Protein AF-S9UE96-F1 (afdb_monomer_lite)

InterPro domains:
  IPR019410 Lysine methyltransferase [PF10294] (242-433)
  IPR019410 Lysine methyltransferase [PTHR14614] (222-468)
  IPR029063 S-adenosyl-L-methionine-dependent methyltransferase superfamily [G3DSA:3.40.50.150] (212-497)

pLDDT: mean 74.12, std 23.88, range [24.48, 98.62]

Sequence (666 aa):
MQIEKDYPPLSLLMYLQSAPPAVIFSAFQADCVSRGLEWYSIESQRIVLEYCLRHPVSKRYPPRYTTLRSFLKQYMGSIESSDLPMQDLPDGEDPVLLELMEAYIGLSIKSSEINYNMCYKSFFNPYIQRRRSTRRTSVPYLRVNYTADEAGDSNLSSPFHSGSGAFSSSLAAPRPPPGTSSNPRSKHTSRELSPNQSFPGPDELDVPTGAGASATADDKEAEKARRRAEKRDILSMFCPIRVSTQQLSNVGLSLWPAAFVLVQFLAQELLDTSRVLQSSLFPMRGGAWTGDEEKEPPLPPSDRLNWVELGAGAGLTPALLHHIPAYRRHVHTFTLTDYQDTIIENIRYNLQENHVCHVHDYVAAMKGLEGSQVAPPFHHAMSVDWRHPEVYESLLHEWPVVDLVLAADCIYDPEVIEPLVRVIETTMTTTPSSSFYRHTRQVPRDRCCLIVQTHRQDSTMAKFFNLVRPTMTIESFSIVRRPIHQLRDALSANRDGRDGGCIPLGEWANTAGAAGAFEDPDHVVCALQPDEVLPDGALRSLKEAPAEPHPPAGTTATVAGSSAFADVDTQLMSAGSMGTLPHVDMEQLLKDEMIGPFYTPMAGLIGVHVLRLRSEGHEDIVRPPSKLSRAGAAAAAAAAADRGRRRSSGKQSSSGGSALPSAGAS

Secondary structure (DSSP, 8-state):
-----SS--HHHHHHHTT--HHHHHHHHHHHHHHTT--TTSHHHHHHHHIIIIISHHHHHS---HHHHHHHHHHHHHHHHTS---GGGS-TT--SS-HHHHHHHHHHHHHTTT---SEEEEEEE-TTS-----S------TT-------------------------------PPPPPPP------------------------------SS----HHHHHHHHHHHHHHHHHHHHTEEEEEEES-TTT-GGGS--HHHHHHHHHHHHHHTTS--SSHHHH-TT--SPPPGGGGGS----GGGSEEEEEES-TTTHHHHHHTTSHHHHHHEEEEEEEES-HHHHHHHHHHHHHTT--B-S-HHHHHTT-S-TTPPSPEEEEEE--TT-HHHHHHHHTTSPPPSEEEEES----HHHHHHHHHHHHHHHHPPP--HHHHTT--S----EEEEEEE---HHHHHHHHHHHTTTEEEEEEEEEEEEHHHHGGGB-TTSSSTTS-BEE-STHHHHTTSTTS-S-TT-EEEEEEEEEE-TTS-EEE--------PPP----------------------TT---------HHHHHHTT-SSGGGGGGTTTEEEEEEEEPPTT------------TTHHHHHHHHHHHGGG---------------------

Organism: NCBI:txid28005

Foldseek 3Di:
DQPPDPDDQLLLLCQLQLHALVVSLVSLCVSQVVVVHHCLDPVNLVVLCCSCPVDLCCVVFPADLVSNLVNLVVSLVVQVPDPDPPVPDDPPDDSHDPVSVVVNVVSVVVVVVDPDQKGKRKWQQPLQPPPVPVPPPCPPPDPPPPPPPDDDDDDDDDDDDDDDDDDDDDDDDDDDDDDDDDDDDDDDDDPDDDPPPDPPDPPPPPDPDPPDDDDDPVNVVVVVVVVVVVSVVVNLSIQMFMAGPCCPVQVLRHDDVLLLVVQLVVVCCLQVLACQCCVFQPVVDPDHDDPCLLVPDADDLLQAAAEEEESCRRQVRCLNCVSNSSCQRRHQEYEYEDADPVRLVNNVVSCVSSVHAEDDAPVCVVVCNRDNDDHDPYYYYDHDDLLCVVVLLVVLLRDAQHQEYEYGAPLDDLVNLLSVLVSVVSSNPDDHPDPVNVVSYDDDGFRKYKYKHQQPDLVSQLSNCLNQVVFKDKWKWAKAKFQLLVQLVQADPSNNCPVQGWRFGFPVSVCSPPDPSDPPSRQIGITIGTWDQDNSSGIDTSDPDPPPPDPDPDDDDDDDDDDDDDDPDPPPDDPPDPDPPPPPPSVSCVVRVRTDPPCVVRRRRMMIMMITGDPPPCPPPCPPPPPPDVVVVVVVVVVVVVVPPDDDDDDDDDDDDDDDDDDDDD

Structure (mmCIF, N/CA/C/O backbone):
data_AF-S9UE96-F1
#
_entry.id   AF-S9UE96-F1
#
loop_
_atom_site.group_PDB
_atom_site.id
_atom_site.type_symbol
_atom_site.label_atom_id
_atom_site.label_alt_id
_atom_site.label_comp_id
_atom_site.label_asym_id
_atom_site.label_entity_id
_atom_site.label_seq_id
_atom_site.pdbx_PDB_ins_code
_atom_site.Cartn_x
_atom_site.Cartn_y
_atom_site.Cartn_z
_atom_site.occupancy
_atom_site.B_iso_or_equiv
_atom_site.auth_seq_id
_atom_site.auth_comp_id
_atom_site.auth_asym_id
_atom_site.auth_atom_id
_atom_site.pdbx_PDB_model_num
ATOM 1 N N . MET A 1 1 ? -1.367 -3.064 -35.508 1.00 30.34 1 MET A N 1
ATOM 2 C CA . MET A 1 1 ? -1.541 -3.671 -34.173 1.00 30.34 1 MET A CA 1
ATOM 3 C C . MET A 1 1 ? -1.887 -2.565 -33.183 1.00 30.34 1 MET A C 1
ATOM 5 O O . MET A 1 1 ? -1.039 -1.727 -32.908 1.00 30.34 1 MET A O 1
ATOM 9 N N . GLN A 1 2 ? -3.145 -2.469 -32.744 1.00 32.28 2 GLN A N 1
ATOM 10 C CA . GLN A 1 2 ? -3.550 -1.547 -31.676 1.00 32.28 2 GLN A CA 1
ATOM 11 C C . GLN A 1 2 ? -3.405 -2.296 -30.352 1.00 32.28 2 GLN A C 1
ATOM 13 O O . GLN A 1 2 ? -4.169 -3.214 -30.085 1.00 32.28 2 GLN A O 1
ATOM 18 N N . ILE A 1 3 ? -2.396 -1.948 -29.552 1.00 35.44 3 ILE A N 1
ATOM 19 C CA . ILE A 1 3 ? -2.296 -2.442 -28.176 1.00 35.44 3 ILE A CA 1
ATOM 20 C C . ILE A 1 3 ? -3.336 -1.660 -27.372 1.00 35.44 3 ILE A C 1
ATOM 22 O O . ILE A 1 3 ? -3.143 -0.493 -27.036 1.00 35.44 3 ILE A O 1
ATOM 26 N N . GLU A 1 4 ? -4.480 -2.296 -27.164 1.00 43.06 4 GLU A N 1
ATOM 27 C CA . GLU A 1 4 ? -5.702 -1.744 -26.582 1.00 43.06 4 GLU A CA 1
ATOM 28 C C . GLU A 1 4 ? -5.714 -1.878 -25.049 1.00 43.06 4 GLU A C 1
ATOM 30 O O . GLU A 1 4 ? -6.675 -2.368 -24.466 1.00 43.06 4 GLU A O 1
ATOM 35 N N . LYS A 1 5 ? -4.631 -1.490 -24.362 1.00 52.47 5 LYS A N 1
ATOM 36 C CA . LYS A 1 5 ? -4.598 -1.561 -22.892 1.00 52.47 5 LYS A CA 1
ATOM 37 C C . LYS A 1 5 ? -4.288 -0.202 -22.274 1.00 52.47 5 LYS A C 1
ATOM 39 O O . LYS A 1 5 ? -3.252 0.405 -22.529 1.00 52.47 5 LYS A O 1
ATOM 44 N N . ASP A 1 6 ? -5.216 0.245 -21.429 1.00 67.56 6 ASP A N 1
ATOM 45 C CA . ASP A 1 6 ? -5.134 1.457 -20.605 1.00 67.56 6 ASP A CA 1
ATOM 46 C C . ASP A 1 6 ? -4.111 1.350 -19.460 1.00 67.56 6 ASP A C 1
ATOM 48 O O . ASP A 1 6 ? -3.921 2.314 -18.718 1.00 67.56 6 ASP A O 1
ATOM 52 N N . TYR A 1 7 ? -3.429 0.209 -19.341 1.00 74.25 7 TYR A N 1
ATOM 53 C CA . TYR A 1 7 ? -2.494 -0.100 -18.268 1.00 74.25 7 TYR A CA 1
ATOM 54 C C . TYR A 1 7 ? -1.041 -0.052 -18.759 1.00 74.25 7 TYR A C 1
ATOM 56 O O . TYR A 1 7 ? -0.756 -0.437 -19.899 1.00 74.25 7 TYR A O 1
ATOM 64 N N . PRO A 1 8 ? -0.096 0.385 -17.907 1.00 84.69 8 PRO A N 1
ATOM 65 C CA . PRO A 1 8 ? 1.321 0.255 -18.201 1.00 84.69 8 PRO A CA 1
ATOM 66 C C . PRO A 1 8 ? 1.720 -1.221 -18.420 1.00 84.69 8 PRO A C 1
ATOM 68 O O . PRO A 1 8 ? 1.132 -2.105 -17.797 1.00 84.69 8 PRO A O 1
ATOM 71 N N . PRO A 1 9 ? 2.741 -1.492 -19.252 1.00 89.25 9 PRO A N 1
ATOM 72 C CA . PRO A 1 9 ? 3.308 -2.830 -19.443 1.00 89.25 9 PRO A CA 1
ATOM 73 C C . PRO A 1 9 ? 3.695 -3.484 -18.115 1.00 89.25 9 PRO A C 1
ATOM 75 O O . PRO A 1 9 ? 4.216 -2.810 -17.217 1.00 89.25 9 PRO A O 1
ATOM 78 N N . LEU A 1 10 ? 3.485 -4.795 -17.993 1.00 87.06 10 LEU A N 1
ATOM 79 C CA . LEU A 1 10 ? 3.715 -5.514 -16.742 1.00 87.06 10 LEU A CA 1
ATOM 80 C C . LEU A 1 10 ? 5.187 -5.421 -16.318 1.00 87.06 10 LEU A C 1
ATOM 82 O O . LEU A 1 10 ? 5.477 -5.151 -15.153 1.00 87.06 10 LEU A O 1
ATOM 86 N N . SER A 1 11 ? 6.124 -5.562 -17.256 1.00 91.19 11 SER A N 1
ATOM 87 C CA . SER A 1 11 ? 7.563 -5.455 -16.986 1.00 91.19 11 SER A CA 1
ATOM 88 C C . SER A 1 11 ? 7.967 -4.102 -16.408 1.00 91.19 11 SER A C 1
ATOM 90 O O . SER A 1 11 ? 8.771 -4.047 -15.474 1.00 91.19 11 SER A O 1
ATOM 92 N N . LEU A 1 12 ? 7.359 -3.014 -16.890 1.00 92.56 12 LEU A N 1
ATOM 93 C CA . LEU A 1 12 ? 7.564 -1.676 -16.344 1.00 92.56 12 LEU A CA 1
ATOM 94 C C . LEU A 1 12 ? 7.057 -1.590 -14.899 1.00 92.56 12 LEU A C 1
ATOM 96 O O . LEU A 1 12 ? 7.751 -1.040 -14.046 1.00 92.56 12 LEU A O 1
ATOM 100 N N . LEU A 1 13 ? 5.882 -2.153 -14.603 1.00 91.06 13 LEU A N 1
ATOM 101 C CA . LEU A 1 13 ? 5.340 -2.182 -13.241 1.00 91.06 13 LEU A CA 1
ATOM 102 C C . LEU A 1 13 ? 6.230 -2.990 -12.291 1.00 91.06 13 LEU A C 1
ATOM 104 O O . LEU A 1 13 ? 6.564 -2.506 -11.210 1.00 91.06 13 LEU A O 1
ATOM 108 N N . MET A 1 14 ? 6.690 -4.169 -12.717 1.00 90.12 14 MET A N 1
ATOM 109 C CA . MET A 1 14 ? 7.608 -5.008 -11.937 1.00 90.12 14 MET A CA 1
ATOM 110 C C . MET A 1 14 ? 8.920 -4.291 -11.641 1.00 90.12 14 MET A C 1
ATOM 112 O O . MET A 1 14 ? 9.411 -4.299 -10.508 1.00 90.12 14 MET A O 1
ATOM 116 N N . TYR A 1 15 ? 9.469 -3.630 -12.657 1.00 93.38 15 TYR A N 1
ATOM 117 C CA . TYR A 1 15 ? 10.682 -2.844 -12.530 1.00 93.38 15 TYR A CA 1
ATOM 118 C C . TYR A 1 15 ? 10.510 -1.686 -11.537 1.00 93.38 15 TYR A C 1
ATOM 120 O O . TYR A 1 15 ? 11.291 -1.559 -10.590 1.00 93.38 15 TYR A O 1
ATOM 128 N N . LEU A 1 16 ? 9.457 -0.881 -11.699 1.00 93.31 16 LEU A N 1
ATOM 129 C CA . LEU A 1 16 ? 9.169 0.274 -10.843 1.00 93.31 16 LEU A CA 1
ATOM 130 C C . LEU A 1 16 ? 8.927 -0.102 -9.376 1.00 93.31 16 LEU A C 1
ATOM 132 O O . LEU A 1 16 ? 9.193 0.695 -8.475 1.00 93.31 16 LEU A O 1
ATOM 136 N N . GLN A 1 17 ? 8.474 -1.326 -9.122 1.00 91.62 17 GLN A N 1
ATOM 137 C CA . GLN A 1 17 ? 8.247 -1.858 -7.781 1.00 91.62 17 GLN A CA 1
ATOM 138 C C . GLN A 1 17 ? 9.481 -2.557 -7.180 1.00 91.62 17 GLN A C 1
ATOM 140 O O . GLN A 1 17 ? 9.434 -3.045 -6.047 1.00 91.62 17 GLN A O 1
ATOM 145 N N . SER A 1 18 ? 10.613 -2.556 -7.894 1.00 90.81 18 SER A N 1
ATOM 146 C CA . SER A 1 18 ? 11.846 -3.257 -7.516 1.00 90.81 18 SER A CA 1
ATOM 147 C C . SER A 1 18 ? 11.649 -4.767 -7.310 1.00 90.81 18 SER A C 1
ATOM 149 O O . SER A 1 18 ? 12.181 -5.331 -6.350 1.00 90.81 18 SER A O 1
ATOM 151 N N . ALA A 1 19 ? 10.873 -5.423 -8.180 1.00 89.62 19 ALA A N 1
ATOM 152 C CA . ALA A 1 19 ? 10.728 -6.878 -8.174 1.00 89.62 19 ALA A CA 1
ATOM 153 C C . ALA A 1 19 ? 12.079 -7.589 -8.435 1.00 89.62 19 ALA A C 1
ATOM 155 O O . ALA A 1 19 ? 13.025 -6.968 -8.936 1.00 89.62 19 ALA A O 1
ATOM 156 N N . PRO A 1 20 ? 12.213 -8.889 -8.106 1.00 89.56 20 PRO A N 1
ATOM 157 C CA . PRO A 1 20 ? 13.411 -9.650 -8.445 1.00 89.56 20 PRO A CA 1
ATOM 158 C C . PRO A 1 20 ? 13.696 -9.626 -9.961 1.00 89.56 20 PRO A C 1
ATOM 160 O O . PRO A 1 20 ? 12.752 -9.747 -10.744 1.00 89.56 20 PRO A O 1
ATOM 163 N N . PRO A 1 21 ? 14.970 -9.540 -10.395 1.00 91.75 21 PRO A N 1
ATOM 164 C CA . PRO A 1 21 ? 15.350 -9.502 -11.812 1.00 91.75 21 PRO A CA 1
ATOM 165 C C . PRO A 1 21 ? 14.692 -10.574 -12.691 1.00 91.75 21 PRO A C 1
ATOM 167 O O . PRO A 1 21 ? 14.201 -10.258 -13.770 1.00 91.75 21 PRO A O 1
ATOM 170 N N . ALA A 1 22 ? 14.585 -11.810 -12.195 1.00 90.31 22 ALA A N 1
ATOM 171 C CA . ALA A 1 22 ? 13.945 -12.904 -12.923 1.00 90.31 22 ALA A CA 1
ATOM 172 C C . ALA A 1 22 ? 12.439 -12.683 -13.141 1.00 90.31 22 ALA A C 1
ATOM 174 O O . ALA A 1 22 ? 11.917 -13.026 -14.197 1.00 90.31 22 ALA A O 1
ATOM 175 N N . VAL A 1 23 ? 11.753 -12.066 -12.173 1.00 88.19 23 VAL A N 1
ATOM 176 C CA . VAL A 1 23 ? 10.328 -11.717 -12.289 1.00 88.19 23 VAL A CA 1
ATOM 177 C C . VAL A 1 23 ? 10.144 -10.583 -13.296 1.00 88.19 23 VAL A C 1
ATOM 179 O O . VAL A 1 23 ? 9.251 -10.658 -14.134 1.00 88.19 23 VAL A O 1
ATOM 182 N N . ILE A 1 24 ? 11.016 -9.566 -13.265 1.00 92.31 24 ILE A N 1
ATOM 183 C CA . ILE A 1 24 ? 11.014 -8.480 -14.261 1.00 92.31 24 ILE A CA 1
ATOM 184 C C . ILE A 1 24 ? 11.238 -9.054 -15.665 1.00 92.31 24 ILE A C 1
ATOM 186 O O . ILE A 1 24 ? 10.531 -8.684 -16.599 1.00 92.31 24 ILE A O 1
ATOM 190 N N . PHE A 1 25 ? 12.194 -9.974 -15.813 1.00 94.81 25 PHE A N 1
ATOM 191 C CA . PHE A 1 25 ? 12.516 -10.576 -17.102 1.00 94.81 25 PHE A CA 1
ATOM 192 C C . PHE A 1 25 ? 11.386 -11.457 -17.646 1.00 94.81 25 PHE A C 1
ATOM 194 O O . PHE A 1 25 ? 11.001 -11.287 -18.797 1.00 94.81 25 PHE A O 1
ATOM 201 N N . SER A 1 26 ? 10.785 -12.316 -16.818 1.00 91.12 26 SER A N 1
ATOM 202 C CA . SER A 1 26 ? 9.620 -13.120 -17.218 1.00 91.12 26 SER A CA 1
ATOM 203 C C . SER A 1 26 ? 8.434 -12.240 -17.640 1.00 91.12 26 SER A C 1
ATOM 205 O O . SER A 1 26 ? 7.837 -12.461 -18.693 1.00 91.12 26 SER A O 1
ATOM 207 N N . ALA A 1 27 ? 8.155 -11.173 -16.884 1.00 89.38 27 ALA A N 1
ATOM 208 C CA . ALA A 1 27 ? 7.157 -10.172 -17.253 1.00 89.38 27 ALA A CA 1
ATOM 209 C C . ALA A 1 27 ? 7.470 -9.489 -18.594 1.00 89.38 27 ALA A C 1
ATOM 211 O O . ALA A 1 27 ? 6.572 -9.237 -19.393 1.00 89.38 27 ALA A O 1
ATOM 212 N N . PHE A 1 28 ? 8.745 -9.195 -18.852 1.00 94.38 28 PHE A N 1
ATOM 213 C CA . PHE A 1 28 ? 9.187 -8.586 -20.103 1.00 94.38 28 PHE A CA 1
ATOM 214 C C . PHE A 1 28 ? 9.019 -9.526 -21.298 1.00 94.38 28 PHE A C 1
ATOM 216 O O . PHE A 1 28 ? 8.544 -9.097 -22.348 1.00 94.38 28 PHE A O 1
ATOM 223 N N . GLN A 1 29 ? 9.330 -10.813 -21.134 1.00 94.19 29 GLN A N 1
ATOM 224 C CA . GLN A 1 29 ? 9.074 -11.821 -22.162 1.00 94.19 29 GLN A CA 1
ATOM 225 C C . GLN A 1 29 ? 7.577 -11.910 -22.487 1.00 94.19 29 GLN A C 1
ATOM 227 O O . GLN A 1 29 ? 7.212 -11.885 -23.660 1.00 94.19 29 GLN A O 1
ATOM 232 N N . ALA A 1 30 ? 6.712 -11.930 -21.467 1.00 88.56 30 ALA A N 1
ATOM 233 C CA . ALA A 1 30 ? 5.261 -11.927 -21.656 1.00 88.56 30 ALA A CA 1
ATOM 234 C C . ALA A 1 30 ? 4.772 -10.661 -22.389 1.00 88.56 30 ALA A C 1
ATOM 236 O O . ALA A 1 30 ? 3.995 -10.758 -23.343 1.00 88.56 30 ALA A O 1
ATOM 237 N N . ASP A 1 31 ? 5.285 -9.481 -22.017 1.00 89.69 31 ASP A N 1
ATOM 238 C CA . ASP A 1 31 ? 4.986 -8.225 -22.713 1.00 89.69 31 ASP A CA 1
ATOM 239 C C . ASP A 1 31 ? 5.405 -8.288 -24.196 1.00 89.69 31 ASP A C 1
ATOM 241 O O . ASP A 1 31 ? 4.645 -7.838 -25.053 1.00 89.69 31 ASP A O 1
ATOM 245 N N . CYS A 1 32 ? 6.565 -8.870 -24.522 1.00 92.56 32 CYS A N 1
ATOM 246 C CA . CYS A 1 32 ? 7.031 -9.044 -25.906 1.00 92.56 32 CYS A CA 1
ATOM 247 C C . CYS A 1 32 ? 6.131 -9.999 -26.703 1.00 92.56 32 CYS A C 1
ATOM 249 O O . CYS A 1 32 ? 5.668 -9.635 -27.786 1.00 92.56 32 CYS A O 1
ATOM 251 N N . VAL A 1 33 ? 5.788 -11.162 -26.137 1.00 90.50 33 VAL A N 1
ATOM 252 C CA . VAL A 1 33 ? 4.876 -12.139 -26.761 1.00 90.50 33 VAL A CA 1
ATOM 253 C C . VAL A 1 33 ? 3.513 -11.509 -27.046 1.00 90.50 33 VAL A C 1
ATOM 255 O O . VAL A 1 33 ? 2.993 -11.639 -28.154 1.00 90.50 33 VAL A O 1
ATOM 258 N N . SER A 1 34 ? 2.963 -10.735 -26.102 1.00 85.81 34 SER A N 1
ATOM 259 C CA . SER A 1 34 ? 1.684 -10.031 -26.289 1.00 85.81 34 SER A CA 1
ATOM 260 C C . SER A 1 34 ? 1.708 -9.003 -27.434 1.00 85.81 34 SER A C 1
ATOM 262 O O . SER A 1 34 ? 0.660 -8.613 -27.953 1.00 85.81 34 SER A O 1
ATOM 264 N N . ARG A 1 35 ? 2.908 -8.569 -27.842 1.00 87.81 35 ARG A N 1
ATOM 265 C CA . ARG A 1 35 ? 3.163 -7.623 -28.937 1.00 87.81 35 ARG A CA 1
ATOM 266 C C . ARG A 1 35 ? 3.581 -8.311 -30.237 1.00 87.81 35 ARG A C 1
ATOM 268 O O . ARG A 1 35 ? 3.803 -7.612 -31.221 1.00 87.81 35 ARG A O 1
ATOM 275 N N . GLY A 1 36 ? 3.692 -9.641 -30.249 1.00 93.56 36 GLY A N 1
ATOM 276 C CA . GLY A 1 36 ? 4.232 -10.396 -31.380 1.00 93.56 36 GLY A CA 1
ATOM 277 C C . GLY A 1 36 ? 5.714 -10.111 -31.639 1.00 93.56 36 GLY A C 1
ATOM 278 O O . GLY A 1 36 ? 6.134 -10.124 -32.791 1.00 93.56 36 GLY A O 1
ATOM 279 N N . LEU A 1 37 ? 6.481 -9.793 -30.592 1.00 93.81 37 LEU A N 1
ATOM 280 C CA . LEU A 1 37 ? 7.918 -9.538 -30.665 1.00 93.81 37 LEU A CA 1
ATOM 281 C C . LEU A 1 37 ? 8.693 -10.671 -29.995 1.00 93.81 37 LEU A C 1
ATOM 283 O O . LEU A 1 37 ? 8.333 -11.122 -28.906 1.00 93.81 37 LEU A O 1
ATOM 287 N N . GLU A 1 38 ? 9.817 -11.053 -30.594 1.00 94.44 38 GLU A N 1
ATOM 288 C CA . GLU A 1 38 ? 10.815 -11.878 -29.919 1.00 94.44 38 GLU A CA 1
ATOM 289 C C . GLU A 1 38 ? 11.507 -11.056 -28.827 1.00 94.44 38 GLU A C 1
ATOM 291 O O . GLU A 1 38 ? 11.929 -9.917 -29.058 1.00 94.44 38 GLU A O 1
ATOM 296 N N . TRP A 1 39 ? 11.650 -11.614 -27.625 1.00 95.56 39 TRP A N 1
ATOM 297 C CA . TRP A 1 39 ? 12.151 -10.886 -26.448 1.00 95.56 39 TRP A CA 1
ATOM 298 C C . TRP A 1 39 ? 13.619 -10.434 -26.571 1.00 95.56 39 TRP A C 1
ATOM 300 O O . TRP A 1 39 ? 14.053 -9.534 -25.849 1.00 95.56 39 TRP A O 1
ATOM 310 N N . TYR A 1 40 ? 14.380 -11.042 -27.482 1.00 95.00 40 TYR A N 1
ATOM 311 C CA . TYR A 1 40 ? 15.789 -10.744 -27.758 1.00 95.00 40 TYR A CA 1
ATOM 312 C C . TYR A 1 40 ? 16.003 -9.818 -28.969 1.00 95.00 40 TYR A C 1
ATOM 314 O O . TYR A 1 40 ? 17.125 -9.364 -29.189 1.00 95.00 40 TYR A O 1
ATOM 322 N N . SER A 1 41 ? 14.955 -9.529 -29.753 1.00 93.31 41 SER A N 1
ATOM 323 C CA . SER A 1 41 ? 15.048 -8.647 -30.930 1.00 93.31 41 SER A CA 1
ATOM 324 C C . SER A 1 41 ? 15.568 -7.251 -30.569 1.00 93.31 41 SER A C 1
ATOM 326 O O . SER A 1 41 ? 15.403 -6.785 -29.436 1.00 93.31 41 SER A O 1
ATOM 328 N N . ILE A 1 42 ? 16.157 -6.546 -31.539 1.00 93.12 42 ILE A N 1
ATOM 329 C CA . ILE A 1 42 ? 16.640 -5.168 -31.353 1.00 93.12 42 ILE A CA 1
ATOM 330 C C . ILE A 1 42 ? 15.501 -4.244 -30.899 1.00 93.12 42 ILE A C 1
ATOM 332 O O . ILE A 1 42 ? 15.689 -3.375 -30.042 1.00 93.12 42 ILE A O 1
ATOM 336 N N . GLU A 1 43 ? 14.291 -4.456 -31.413 1.00 94.12 43 GLU A N 1
ATOM 337 C CA . GLU A 1 43 ? 13.076 -3.757 -31.001 1.00 94.12 43 GLU A CA 1
ATOM 338 C C . GLU A 1 43 ? 12.790 -3.966 -29.511 1.00 94.12 43 GLU A C 1
ATOM 340 O O . GLU A 1 43 ? 12.566 -2.993 -28.789 1.00 94.12 43 GLU A O 1
ATOM 345 N N . SER A 1 44 ? 12.851 -5.210 -29.033 1.00 95.31 44 SER A N 1
ATOM 346 C CA . SER A 1 44 ? 12.674 -5.546 -27.617 1.00 95.31 44 SER A CA 1
ATOM 347 C C . SER A 1 44 ? 13.769 -4.930 -26.740 1.00 95.31 44 SER A C 1
ATOM 349 O O . SER A 1 44 ? 13.467 -4.335 -25.702 1.00 95.31 44 SER A O 1
ATOM 351 N N . GLN A 1 45 ? 15.028 -4.948 -27.178 1.00 96.44 45 GLN A N 1
ATOM 352 C CA . GLN A 1 45 ? 16.125 -4.304 -26.447 1.00 96.44 45 GLN A CA 1
ATOM 353 C C . GLN A 1 45 ? 15.916 -2.785 -26.310 1.00 96.44 45 GLN A C 1
ATOM 355 O O . GLN A 1 45 ? 16.124 -2.216 -25.233 1.00 96.44 45 GLN A O 1
ATOM 360 N N . ARG A 1 46 ? 15.412 -2.118 -27.360 1.00 94.75 46 ARG A N 1
ATOM 361 C CA . ARG A 1 46 ? 15.012 -0.700 -27.293 1.00 94.75 46 ARG A CA 1
ATOM 362 C C . ARG A 1 46 ? 13.866 -0.475 -26.307 1.00 94.75 46 ARG A C 1
ATOM 364 O O . ARG A 1 46 ? 13.895 0.511 -25.572 1.00 94.75 46 ARG A O 1
ATOM 371 N N . ILE A 1 47 ? 12.892 -1.385 -26.227 1.00 94.94 47 ILE A N 1
ATOM 372 C CA . ILE A 1 47 ? 11.812 -1.309 -25.228 1.00 94.94 47 ILE A CA 1
ATOM 373 C C . ILE A 1 47 ? 12.379 -1.352 -23.801 1.00 94.94 47 ILE A C 1
ATOM 375 O O . ILE A 1 47 ? 11.937 -0.570 -22.958 1.00 94.94 47 ILE A O 1
ATOM 379 N N . VAL A 1 48 ? 13.387 -2.190 -23.526 1.00 95.94 48 VAL A N 1
ATOM 380 C CA . VAL A 1 48 ? 14.058 -2.221 -22.212 1.00 95.94 48 VAL A CA 1
ATOM 381 C C . VAL A 1 48 ? 14.671 -0.863 -21.867 1.00 95.94 48 VAL A C 1
ATOM 383 O O . VAL A 1 48 ? 14.454 -0.352 -20.764 1.00 95.94 48 VAL A O 1
ATOM 386 N N . LEU A 1 49 ? 15.391 -0.240 -22.805 1.00 95.06 49 LEU A N 1
ATOM 387 C CA . LEU A 1 49 ? 15.943 1.107 -22.613 1.00 95.06 49 LEU A CA 1
ATOM 388 C C . LEU A 1 49 ? 14.834 2.129 -22.334 1.00 95.06 49 LEU A C 1
ATOM 390 O O . LEU A 1 49 ? 14.951 2.948 -21.412 1.00 95.06 49 LEU A O 1
ATOM 394 N N . GLU A 1 50 ? 13.737 2.056 -23.088 1.00 93.69 50 GLU A N 1
ATOM 395 C CA . GLU A 1 50 ? 12.600 2.952 -22.911 1.00 93.69 50 GLU A CA 1
ATOM 396 C C . GLU A 1 50 ? 11.946 2.793 -21.537 1.00 93.69 50 GLU A C 1
ATOM 398 O O . GLU A 1 50 ? 11.762 3.786 -20.836 1.00 93.69 50 GLU A O 1
ATOM 403 N N . TYR A 1 51 ? 11.653 1.573 -21.087 1.00 92.06 51 TYR A N 1
ATOM 404 C CA . TYR A 1 51 ? 10.964 1.340 -19.812 1.00 92.06 51 TYR A CA 1
ATOM 405 C C . TYR A 1 51 ? 11.862 1.614 -18.605 1.00 92.06 51 TYR A C 1
ATOM 407 O O . TYR A 1 51 ? 11.460 2.286 -17.646 1.00 92.06 51 TYR A O 1
ATOM 415 N N . CYS A 1 52 ? 13.094 1.115 -18.640 1.00 92.25 52 CYS A N 1
ATOM 416 C CA . CYS A 1 52 ? 13.942 1.102 -17.458 1.00 92.25 52 CYS A CA 1
ATOM 417 C C . CYS A 1 52 ? 14.730 2.400 -17.261 1.00 92.25 52 CYS A C 1
ATOM 419 O O . CYS A 1 52 ? 14.926 2.827 -16.120 1.00 92.25 52 CYS A O 1
ATOM 421 N N . LEU A 1 53 ? 15.159 3.047 -18.348 1.00 91.12 53 LEU A N 1
ATOM 422 C CA . LEU A 1 53 ? 16.075 4.192 -18.291 1.00 91.12 53 LEU A CA 1
ATOM 423 C C . LEU A 1 53 ? 15.426 5.495 -18.745 1.00 91.12 53 LEU A C 1
ATOM 425 O O . LEU A 1 53 ? 15.731 6.561 -18.202 1.00 91.12 53 LEU A O 1
ATOM 429 N N . ARG A 1 54 ? 14.551 5.443 -19.755 1.00 94.19 54 ARG A N 1
ATOM 430 C CA . ARG A 1 54 ? 14.019 6.661 -20.383 1.00 94.19 54 ARG A CA 1
ATOM 431 C C . ARG A 1 54 ? 12.623 7.041 -19.916 1.00 94.19 54 ARG A C 1
ATOM 433 O O . ARG A 1 54 ? 12.296 8.230 -20.008 1.00 94.19 54 ARG A O 1
ATOM 440 N N . HIS A 1 55 ? 11.870 6.096 -19.356 1.00 93.62 55 HIS A N 1
ATOM 441 C CA . HIS A 1 55 ? 10.499 6.300 -18.917 1.00 93.62 55 HIS A CA 1
ATOM 442 C C . HIS A 1 55 ? 10.409 7.445 -17.894 1.00 93.62 55 HIS A C 1
ATOM 444 O O . HIS A 1 55 ? 11.225 7.507 -16.965 1.00 93.62 55 HIS A O 1
ATOM 450 N N . PRO A 1 56 ? 9.424 8.359 -18.009 1.00 93.81 56 PRO A N 1
ATOM 451 C CA . PRO A 1 56 ? 9.337 9.526 -17.135 1.00 93.81 56 PRO A CA 1
ATOM 452 C C . PRO A 1 56 ? 9.287 9.195 -15.641 1.00 93.81 56 PRO A C 1
ATOM 454 O O . PRO A 1 56 ? 9.893 9.914 -14.845 1.00 93.81 56 PRO A O 1
ATOM 457 N N . VAL A 1 57 ? 8.594 8.111 -15.272 1.00 93.88 57 VAL A N 1
ATOM 458 C CA . VAL A 1 57 ? 8.491 7.638 -13.881 1.00 93.88 57 VAL A CA 1
ATOM 459 C C . VAL A 1 57 ? 9.839 7.107 -13.405 1.00 93.88 57 VAL A C 1
ATOM 461 O O . VAL A 1 57 ? 10.308 7.540 -12.364 1.00 93.88 57 VAL A O 1
ATOM 464 N N . SER A 1 58 ? 10.513 6.270 -14.197 1.00 93.69 58 SER A N 1
ATOM 465 C CA . SER A 1 58 ? 11.833 5.709 -13.873 1.00 93.69 58 SER A CA 1
ATOM 466 C C . SER A 1 58 ? 12.898 6.798 -13.713 1.00 93.69 58 SER A C 1
ATOM 468 O O . SER A 1 58 ? 13.748 6.713 -12.833 1.00 93.69 58 SER A O 1
ATOM 470 N N . LYS A 1 59 ? 12.825 7.863 -14.523 1.00 93.56 59 LYS A N 1
ATOM 471 C CA . LYS A 1 59 ? 13.713 9.030 -14.409 1.00 93.56 59 LYS A CA 1
ATOM 472 C C . LYS A 1 59 ? 13.456 9.860 -13.152 1.00 93.56 59 LYS A C 1
ATOM 474 O O . LYS A 1 59 ? 14.407 10.367 -12.567 1.00 93.56 59 LYS A O 1
ATOM 479 N N . ARG A 1 60 ? 12.188 10.062 -12.769 1.00 94.38 60 ARG A N 1
ATOM 480 C CA . ARG A 1 60 ? 11.830 10.885 -11.598 1.00 94.38 60 ARG A CA 1
ATOM 481 C C . ARG A 1 60 ? 11.962 10.110 -10.284 1.00 94.38 60 ARG A C 1
ATOM 483 O O . ARG A 1 60 ? 12.417 10.674 -9.296 1.00 94.38 60 ARG A O 1
ATOM 490 N N . TYR A 1 61 ? 11.587 8.837 -10.297 1.00 94.75 61 TYR A N 1
ATOM 491 C CA . TYR A 1 61 ? 11.497 7.946 -9.143 1.00 94.75 61 TYR A CA 1
ATOM 492 C C . TYR A 1 61 ? 12.246 6.640 -9.430 1.00 94.75 61 TYR A C 1
ATOM 494 O O . TYR A 1 61 ? 11.624 5.581 -9.570 1.00 94.75 61 TYR A O 1
ATOM 502 N N . PRO A 1 62 ? 13.580 6.695 -9.569 1.00 92.31 62 PRO A N 1
ATOM 503 C CA . PRO A 1 62 ? 14.355 5.519 -9.919 1.00 92.31 62 PRO A CA 1
ATOM 504 C C . PRO A 1 62 ? 14.211 4.428 -8.843 1.00 92.31 62 PRO A C 1
ATOM 506 O O . PRO A 1 62 ? 14.373 4.713 -7.645 1.00 92.31 62 PRO A O 1
ATOM 509 N N . PRO A 1 63 ? 13.944 3.172 -9.254 1.00 91.44 63 PRO A N 1
ATOM 510 C CA . PRO A 1 63 ? 14.087 2.004 -8.395 1.00 91.44 63 PRO A CA 1
ATOM 511 C C . PRO A 1 63 ? 15.523 1.839 -7.889 1.00 91.44 63 PRO A C 1
ATOM 513 O O . PRO A 1 63 ? 16.432 2.607 -8.216 1.00 91.44 63 PRO A O 1
ATOM 516 N N . ARG A 1 64 ? 15.768 0.789 -7.100 1.00 89.62 64 ARG A N 1
ATOM 517 C CA . ARG A 1 64 ? 17.134 0.465 -6.668 1.00 89.62 64 ARG A CA 1
ATOM 518 C C . ARG A 1 64 ? 18.041 0.228 -7.875 1.00 89.62 64 ARG A C 1
ATOM 520 O O . ARG A 1 64 ? 17.778 -0.647 -8.698 1.00 89.62 64 ARG A O 1
ATOM 527 N N . TYR A 1 65 ? 19.165 0.941 -7.916 1.00 89.88 65 TYR A N 1
ATOM 528 C CA . TYR A 1 65 ? 20.181 0.777 -8.960 1.00 89.88 65 TYR A CA 1
ATOM 529 C C . TYR A 1 65 ? 20.686 -0.662 -9.074 1.00 89.88 65 TYR A C 1
ATOM 531 O O . TYR A 1 65 ? 20.926 -1.144 -10.178 1.00 89.88 65 TYR A O 1
ATOM 539 N N . THR A 1 66 ? 20.809 -1.366 -7.947 1.00 90.19 66 THR A N 1
ATOM 540 C CA . THR A 1 66 ? 21.202 -2.778 -7.926 1.00 90.19 66 THR A CA 1
ATOM 541 C C . THR A 1 66 ? 20.185 -3.664 -8.638 1.00 90.19 66 THR A C 1
ATOM 543 O O . THR A 1 66 ? 20.592 -4.527 -9.406 1.00 90.19 66 THR A O 1
ATOM 546 N N . THR A 1 67 ? 18.882 -3.416 -8.468 1.00 90.56 67 THR A N 1
ATOM 547 C CA . THR A 1 67 ? 17.829 -4.140 -9.193 1.00 90.56 67 THR A CA 1
ATOM 548 C C . THR A 1 67 ? 17.950 -3.918 -10.696 1.00 90.56 67 THR A C 1
ATOM 550 O O . THR A 1 67 ? 17.974 -4.893 -11.443 1.00 90.56 67 THR A O 1
ATOM 553 N N . LEU A 1 68 ? 18.095 -2.663 -11.138 1.00 92.62 68 LEU A N 1
ATOM 554 C CA . LEU A 1 68 ? 18.260 -2.346 -12.558 1.00 92.62 68 LEU A CA 1
ATOM 555 C C . LEU A 1 68 ? 19.515 -3.003 -13.144 1.00 92.62 68 LEU A C 1
ATOM 557 O O . LEU A 1 68 ? 19.447 -3.670 -14.170 1.00 92.62 68 LEU A O 1
ATOM 561 N N . ARG A 1 69 ? 20.659 -2.857 -12.470 1.00 94.94 69 ARG A N 1
ATOM 562 C CA . ARG A 1 69 ? 21.932 -3.448 -12.896 1.00 94.94 69 ARG A CA 1
ATOM 563 C C . ARG A 1 69 ? 21.836 -4.969 -13.011 1.00 94.94 69 ARG A C 1
ATOM 565 O O . ARG A 1 69 ? 22.293 -5.530 -14.003 1.00 94.94 69 ARG A O 1
ATOM 572 N N . SER A 1 70 ? 21.255 -5.632 -12.011 1.00 94.69 70 SER A N 1
ATOM 573 C CA . SER A 1 70 ? 21.079 -7.086 -12.016 1.00 94.69 70 SER A CA 1
ATOM 574 C C . SER A 1 70 ? 20.114 -7.548 -13.103 1.00 94.69 70 SER A C 1
ATOM 576 O O . SER A 1 70 ? 20.384 -8.562 -13.739 1.00 94.69 70 SER A O 1
ATOM 578 N N . PHE A 1 71 ? 19.036 -6.801 -13.351 1.00 96.19 71 PHE A N 1
ATOM 579 C CA . PHE A 1 71 ? 18.116 -7.070 -14.454 1.00 96.19 71 PHE A CA 1
ATOM 580 C C . PHE A 1 71 ? 18.808 -6.952 -15.815 1.00 96.19 71 PHE A C 1
ATOM 582 O O . PHE A 1 71 ? 18.773 -7.911 -16.578 1.00 96.19 71 PHE A O 1
ATOM 589 N N . LEU A 1 72 ? 19.509 -5.845 -16.091 1.00 96.94 72 LEU A N 1
ATOM 590 C CA . LEU A 1 72 ? 20.231 -5.677 -17.358 1.00 96.94 72 LEU A CA 1
ATOM 591 C C . LEU A 1 72 ? 21.287 -6.768 -17.559 1.00 96.94 72 LEU A C 1
ATOM 593 O O . LEU A 1 72 ? 21.383 -7.328 -18.644 1.00 96.94 72 LEU A O 1
ATOM 597 N N . LYS A 1 73 ? 22.032 -7.124 -16.504 1.00 97.25 73 LYS A N 1
ATOM 598 C CA . LYS A 1 73 ? 23.002 -8.224 -16.559 1.00 97.25 73 LYS A CA 1
ATOM 599 C C . LYS A 1 73 ? 22.339 -9.557 -16.916 1.00 97.25 73 LYS A C 1
ATOM 601 O O . LYS A 1 73 ? 22.864 -10.285 -17.749 1.00 97.25 73 LYS A O 1
ATOM 606 N N . GLN A 1 74 ? 21.217 -9.886 -16.271 1.00 96.81 74 GLN A N 1
ATOM 607 C CA . GLN A 1 74 ? 20.477 -11.117 -16.553 1.00 96.81 74 GLN A CA 1
ATOM 608 C C . GLN A 1 74 ? 19.928 -11.124 -17.983 1.00 96.81 74 GLN A C 1
ATOM 610 O O . GLN A 1 74 ? 20.023 -12.143 -18.660 1.00 96.81 74 GLN A O 1
ATOM 615 N N . TYR A 1 75 ? 19.372 -10.000 -18.434 1.00 97.50 75 TYR A N 1
ATOM 616 C CA . TYR A 1 75 ? 18.804 -9.859 -19.769 1.00 97.50 75 TYR A CA 1
ATOM 617 C C . TYR A 1 75 ? 19.869 -10.037 -20.859 1.00 97.50 75 TYR A C 1
ATOM 619 O O . TYR A 1 75 ? 19.728 -10.926 -21.692 1.00 97.50 75 TYR A O 1
ATOM 627 N N . MET A 1 76 ? 20.974 -9.284 -20.791 1.00 97.31 76 MET A N 1
ATOM 628 C CA . MET A 1 76 ? 22.080 -9.388 -21.756 1.00 97.31 76 MET A CA 1
ATOM 629 C C . MET A 1 76 ? 22.708 -10.784 -21.751 1.00 97.31 76 MET A C 1
ATOM 631 O O . MET A 1 76 ? 22.842 -11.391 -22.805 1.00 97.31 76 MET A O 1
ATOM 635 N N . GLY A 1 77 ? 22.979 -11.352 -20.570 1.00 96.75 77 GLY A N 1
ATOM 636 C CA . GLY A 1 77 ? 23.523 -12.709 -20.481 1.00 96.75 77 GLY A CA 1
ATOM 637 C C . GLY A 1 77 ? 22.583 -13.777 -21.051 1.00 96.75 77 GLY A C 1
ATOM 638 O O . GLY A 1 77 ? 23.052 -14.789 -21.564 1.00 96.75 77 GLY A O 1
ATOM 639 N N . SER A 1 78 ? 21.263 -13.556 -21.002 1.00 96.38 78 SER A N 1
ATOM 640 C CA . SER A 1 78 ? 20.285 -14.458 -21.629 1.00 96.38 78 SER A CA 1
ATOM 641 C C . SER A 1 78 ? 20.308 -14.356 -23.155 1.00 96.38 78 SER A C 1
ATOM 643 O O . SER A 1 78 ? 20.145 -15.378 -23.811 1.00 96.38 78 SER A O 1
ATOM 645 N N . ILE A 1 79 ? 20.536 -13.160 -23.714 1.00 95.31 79 ILE A N 1
ATOM 646 C CA . ILE A 1 79 ? 20.728 -12.955 -25.160 1.00 95.31 79 ILE A CA 1
ATOM 647 C C . ILE A 1 79 ? 22.020 -13.650 -25.609 1.00 95.31 79 ILE A C 1
ATOM 649 O O . ILE A 1 79 ? 21.989 -14.480 -26.511 1.00 95.31 79 ILE A O 1
ATOM 653 N N . GLU A 1 80 ? 23.136 -13.392 -24.926 1.00 94.19 80 GLU A N 1
ATOM 654 C CA . GLU A 1 80 ? 24.448 -13.979 -25.245 1.00 94.19 80 GLU A CA 1
ATOM 655 C C . GLU A 1 80 ? 24.461 -15.514 -25.149 1.00 94.19 80 GLU A C 1
ATOM 657 O O . GLU A 1 80 ? 25.165 -16.177 -25.904 1.00 94.19 80 GLU A O 1
ATOM 662 N N . SER A 1 81 ? 23.699 -16.085 -24.209 1.00 93.88 81 SER A N 1
ATOM 663 C CA . SER A 1 81 ? 23.644 -17.540 -23.986 1.00 93.88 81 SER A CA 1
ATOM 664 C C . SER A 1 81 ? 22.637 -18.259 -24.878 1.00 93.88 81 SER A C 1
ATOM 666 O O . SER A 1 81 ? 22.544 -19.485 -24.827 1.00 93.88 81 SER A O 1
ATOM 668 N N . SER A 1 82 ? 21.812 -17.523 -25.617 1.00 89.50 82 SER A N 1
ATOM 669 C CA . SER A 1 82 ? 20.796 -18.134 -26.459 1.00 89.50 82 SER A CA 1
ATOM 670 C C . SER A 1 82 ? 21.421 -18.586 -27.780 1.00 89.50 82 SER A C 1
ATOM 672 O O . SER A 1 82 ? 22.077 -17.797 -28.454 1.00 89.50 82 SER A O 1
ATOM 674 N N . ASP A 1 83 ? 21.215 -19.856 -28.155 1.00 84.31 83 ASP A N 1
ATOM 675 C CA . ASP A 1 83 ? 21.640 -20.442 -29.442 1.00 84.31 83 ASP A CA 1
ATOM 676 C C . ASP A 1 83 ? 20.790 -19.893 -30.607 1.00 84.31 83 ASP A C 1
ATOM 678 O O . ASP A 1 83 ? 20.242 -20.633 -31.429 1.00 84.31 83 ASP A O 1
ATOM 682 N N . LEU A 1 84 ? 20.585 -18.579 -30.638 1.00 79.56 84 LEU A N 1
ATOM 683 C CA . LEU A 1 84 ? 19.778 -17.934 -31.650 1.00 79.56 84 LEU A CA 1
ATOM 684 C C . LEU A 1 84 ? 20.508 -17.993 -32.987 1.00 79.56 84 LEU A C 1
ATOM 686 O O . LEU A 1 84 ? 21.733 -17.843 -33.036 1.00 79.56 84 LEU A O 1
ATOM 690 N N . PRO A 1 85 ? 19.775 -18.200 -34.090 1.00 73.19 85 PRO A N 1
ATOM 691 C CA . PRO A 1 85 ? 20.359 -18.152 -35.413 1.00 73.19 85 PRO A CA 1
ATOM 692 C C . PRO A 1 85 ? 20.873 -16.730 -35.666 1.00 73.19 85 PRO A C 1
ATOM 694 O O . PRO A 1 85 ? 20.137 -15.854 -36.098 1.00 73.19 85 PRO A O 1
ATOM 697 N N . MET A 1 86 ? 22.171 -16.520 -35.444 1.00 65.19 86 MET A N 1
ATOM 698 C CA . MET A 1 86 ? 22.922 -15.297 -35.772 1.00 65.19 86 MET A CA 1
ATOM 699 C C . MET A 1 86 ? 22.889 -14.945 -37.276 1.00 65.19 86 MET A C 1
ATOM 701 O O . MET A 1 86 ? 23.546 -14.003 -37.698 1.00 65.19 86 MET A O 1
ATOM 705 N N . GLN A 1 87 ? 22.167 -15.714 -38.098 1.00 64.12 87 GLN A N 1
ATOM 706 C CA . GLN A 1 87 ? 22.140 -15.601 -39.556 1.00 64.12 87 GLN A CA 1
ATOM 707 C C . GLN A 1 87 ? 21.426 -14.342 -40.066 1.00 64.12 87 GLN A C 1
ATOM 709 O O . GLN A 1 87 ? 21.653 -13.972 -41.213 1.00 64.12 87 GLN A O 1
ATOM 714 N N . ASP A 1 88 ? 20.621 -13.681 -39.229 1.00 67.38 88 ASP A N 1
ATOM 715 C CA . ASP A 1 88 ? 19.862 -12.484 -39.620 1.00 67.38 88 ASP A CA 1
ATOM 716 C C . ASP A 1 88 ? 20.485 -11.164 -39.128 1.00 67.38 88 ASP A C 1
ATOM 718 O O . ASP A 1 88 ? 19.964 -10.089 -39.431 1.00 67.38 88 ASP A O 1
ATOM 722 N N . LEU A 1 89 ? 21.594 -11.209 -38.378 1.00 72.50 89 LEU A N 1
ATOM 723 C CA . LEU A 1 89 ? 22.318 -9.992 -38.005 1.00 72.50 89 LEU A CA 1
ATOM 724 C C . LEU A 1 89 ? 23.262 -9.582 -39.148 1.00 72.50 89 LEU A C 1
ATOM 726 O O . LEU A 1 89 ? 23.929 -10.449 -39.716 1.00 72.50 89 LEU A O 1
ATOM 730 N N . PRO A 1 90 ? 23.352 -8.281 -39.491 1.00 76.75 90 PRO A N 1
ATOM 731 C CA . PRO A 1 90 ? 24.364 -7.787 -40.419 1.00 76.75 90 PRO A CA 1
ATOM 732 C C . PRO A 1 90 ? 25.747 -8.272 -39.976 1.00 76.75 90 PRO A C 1
ATOM 734 O O . PRO A 1 90 ? 26.072 -8.190 -38.790 1.00 76.75 90 PRO A O 1
ATOM 737 N N . ASP A 1 91 ? 26.538 -8.801 -40.915 1.00 78.38 91 ASP A N 1
ATOM 738 C CA . ASP A 1 91 ? 27.817 -9.464 -40.635 1.00 78.38 91 ASP A CA 1
ATOM 739 C C . ASP A 1 91 ? 28.681 -8.672 -39.628 1.00 78.38 91 ASP A C 1
ATOM 741 O O . ASP A 1 91 ? 29.297 -7.659 -39.969 1.00 78.38 91 ASP A O 1
ATOM 745 N N . GLY A 1 92 ? 28.754 -9.176 -38.389 1.00 77.38 92 GLY A N 1
ATOM 746 C CA . GLY A 1 92 ? 29.665 -8.700 -37.344 1.00 77.38 92 GLY A CA 1
ATOM 747 C C . GLY A 1 92 ? 29.081 -7.796 -36.252 1.00 77.38 92 GLY A C 1
ATOM 748 O O . GLY A 1 92 ? 29.862 -7.319 -35.428 1.00 77.38 92 GLY A O 1
ATOM 749 N N . GLU A 1 93 ? 27.768 -7.553 -36.204 1.00 79.38 93 GLU A N 1
ATOM 750 C CA . GLU A 1 93 ? 27.160 -6.809 -35.088 1.00 79.38 93 GLU A CA 1
ATOM 751 C C . GLU A 1 93 ? 27.009 -7.671 -33.818 1.00 79.38 93 GLU A C 1
ATOM 753 O O . GLU A 1 93 ? 26.711 -8.866 -33.880 1.00 79.38 93 GLU A O 1
ATOM 758 N N . ASP A 1 94 ? 27.244 -7.060 -32.650 1.00 83.81 94 ASP A N 1
ATOM 759 C CA . ASP A 1 94 ? 27.012 -7.686 -31.343 1.00 83.81 94 ASP A CA 1
ATOM 760 C C . ASP A 1 94 ? 25.502 -7.946 -31.173 1.00 83.81 94 ASP A C 1
ATOM 762 O O . ASP A 1 94 ? 24.703 -7.039 -31.437 1.00 83.81 94 ASP A O 1
ATOM 766 N N . PRO A 1 95 ? 25.073 -9.148 -30.739 1.00 87.44 95 PRO A N 1
ATOM 767 C CA . PRO A 1 95 ? 23.660 -9.417 -30.477 1.00 87.44 95 PRO A CA 1
ATOM 768 C C . PRO A 1 95 ? 23.060 -8.489 -29.407 1.00 87.44 95 PRO A C 1
ATOM 770 O O . PRO A 1 95 ? 21.836 -8.338 -29.342 1.00 87.44 95 PRO A O 1
ATOM 773 N N . VAL A 1 96 ? 23.889 -7.863 -28.567 1.00 93.00 96 VAL A N 1
ATOM 774 C CA . VAL A 1 96 ? 23.478 -6.876 -27.572 1.00 93.00 96 VAL A CA 1
ATOM 775 C C . VAL A 1 96 ? 23.683 -5.457 -28.105 1.00 93.00 96 VAL A C 1
ATOM 777 O O . VAL A 1 96 ? 24.781 -5.030 -28.451 1.00 93.00 96 VAL A O 1
ATOM 780 N N . LEU A 1 97 ? 22.610 -4.669 -28.087 1.00 93.69 97 LEU A N 1
ATOM 781 C CA . LEU A 1 97 ? 22.620 -3.267 -28.477 1.00 93.69 97 LEU A CA 1
ATOM 782 C C . LEU A 1 97 ? 23.624 -2.473 -27.624 1.00 93.69 97 LEU A C 1
ATOM 784 O O . LEU A 1 97 ? 23.524 -2.449 -26.394 1.00 93.69 97 LEU A O 1
ATOM 788 N N . LEU A 1 98 ? 24.533 -1.744 -28.280 1.00 94.62 98 LEU A N 1
ATOM 789 C CA . LEU A 1 98 ? 25.594 -0.964 -27.627 1.00 94.62 98 LEU A CA 1
ATOM 790 C C . LEU A 1 98 ? 25.064 -0.041 -26.513 1.00 94.62 98 LEU A C 1
ATOM 792 O O . LEU A 1 98 ? 25.630 0.008 -25.424 1.00 94.62 98 LEU A O 1
ATOM 796 N N . GLU A 1 99 ? 23.931 0.628 -26.742 1.00 96.06 99 GLU A N 1
ATOM 797 C CA . GLU A 1 99 ? 23.287 1.511 -25.754 1.00 96.06 99 GLU A CA 1
ATOM 798 C C . GLU A 1 99 ? 22.935 0.788 -24.437 1.00 96.06 99 GLU A C 1
ATOM 800 O O . GLU A 1 99 ? 22.974 1.379 -23.354 1.00 96.06 99 GLU A O 1
ATOM 805 N N . LEU A 1 100 ? 22.590 -0.501 -24.509 1.00 95.56 100 LEU A N 1
ATOM 806 C CA . LEU A 1 100 ? 22.264 -1.329 -23.349 1.00 95.56 100 LEU A CA 1
ATOM 807 C C . LEU A 1 100 ? 23.523 -1.684 -22.551 1.00 95.56 100 LEU A C 1
ATOM 809 O O . LEU A 1 100 ? 23.521 -1.586 -21.318 1.00 95.56 100 LEU A O 1
ATOM 813 N N . MET A 1 101 ? 24.609 -2.017 -23.253 1.00 96.88 101 MET A N 1
ATOM 814 C CA . MET A 1 101 ? 25.922 -2.242 -22.647 1.00 96.88 101 MET A CA 1
ATOM 815 C C . MET A 1 101 ? 26.439 -0.974 -21.966 1.00 96.88 101 MET A C 1
ATOM 817 O O . MET A 1 101 ? 26.846 -1.021 -20.804 1.00 96.88 101 MET A O 1
ATOM 821 N N . GLU A 1 102 ? 26.369 0.174 -22.645 1.00 96.25 102 GLU A N 1
ATOM 822 C CA . GLU A 1 102 ? 26.759 1.476 -22.095 1.00 96.25 102 GLU A CA 1
ATOM 823 C C . GLU A 1 102 ? 25.961 1.816 -20.834 1.00 96.25 102 GLU A C 1
ATOM 825 O O . GLU A 1 102 ? 26.534 2.223 -19.817 1.00 96.25 102 GLU A O 1
ATOM 830 N N . ALA A 1 103 ? 24.644 1.588 -20.854 1.00 95.06 103 ALA A N 1
ATOM 831 C CA . ALA A 1 103 ? 23.800 1.784 -19.685 1.00 95.06 103 ALA A CA 1
ATOM 832 C C . ALA A 1 103 ? 24.217 0.878 -18.516 1.00 95.06 103 ALA A C 1
ATOM 834 O O . ALA A 1 103 ? 24.351 1.351 -17.383 1.00 95.06 103 ALA A O 1
ATOM 835 N N . TYR A 1 104 ? 24.466 -0.410 -18.769 1.00 96.25 104 TYR A N 1
ATOM 836 C CA . TYR A 1 104 ? 24.929 -1.348 -17.747 1.00 96.25 104 TYR A CA 1
ATOM 837 C C . TYR A 1 104 ? 26.304 -0.972 -17.172 1.00 96.25 104 TYR A C 1
ATOM 839 O O . TYR A 1 104 ? 26.500 -1.034 -15.950 1.00 96.25 104 TYR A O 1
ATOM 847 N N . ILE A 1 105 ? 27.246 -0.550 -18.018 1.00 95.19 105 ILE A N 1
ATOM 848 C CA . ILE A 1 105 ? 28.569 -0.075 -17.596 1.00 95.19 105 ILE A CA 1
ATOM 849 C C . ILE A 1 105 ? 28.410 1.170 -16.721 1.00 95.19 105 ILE A C 1
ATOM 851 O O . ILE A 1 105 ? 28.923 1.203 -15.600 1.00 95.19 105 ILE A O 1
ATOM 855 N N . GLY A 1 106 ? 27.621 2.150 -17.168 1.00 93.19 106 GLY A N 1
ATOM 856 C CA . GLY A 1 106 ? 27.341 3.365 -16.406 1.00 93.19 106 GLY A CA 1
ATOM 857 C C . GLY A 1 106 ? 26.722 3.076 -15.035 1.00 93.19 106 GLY A C 1
ATOM 858 O O . GLY A 1 106 ? 27.112 3.680 -14.035 1.00 93.19 106 GLY A O 1
ATOM 859 N N . LEU A 1 107 ? 25.802 2.112 -14.950 1.00 91.19 107 LEU A N 1
ATOM 860 C CA . LEU A 1 107 ? 25.219 1.657 -13.682 1.00 91.19 107 LEU A CA 1
ATOM 861 C C . LEU A 1 107 ? 26.235 0.940 -12.789 1.00 91.19 107 LEU A C 1
ATOM 863 O O . LEU A 1 107 ? 26.210 1.101 -11.568 1.00 91.19 107 LEU A O 1
ATOM 867 N N . SER A 1 108 ? 27.130 0.155 -13.385 1.00 91.88 108 SER A N 1
ATOM 868 C CA . SER A 1 108 ? 28.169 -0.577 -12.660 1.00 91.88 108 SER A CA 1
ATOM 869 C C . SER A 1 108 ? 29.207 0.361 -12.044 1.00 91.88 108 SER A C 1
ATOM 871 O O . SER A 1 108 ? 29.627 0.113 -10.917 1.00 91.88 108 SER A O 1
ATOM 873 N N . ILE A 1 109 ? 29.549 1.456 -12.730 1.00 91.00 109 ILE A N 1
ATOM 874 C CA . ILE A 1 109 ? 30.447 2.504 -12.221 1.00 91.00 109 ILE A CA 1
ATOM 875 C C . ILE A 1 109 ? 29.758 3.317 -11.114 1.00 91.00 109 ILE A C 1
ATOM 877 O O . ILE A 1 109 ? 30.321 3.520 -10.044 1.00 91.00 109 ILE A O 1
ATOM 881 N N . LYS A 1 110 ? 28.499 3.731 -11.314 1.00 84.69 110 LYS A N 1
ATOM 882 C CA . LYS A 1 110 ? 27.746 4.511 -10.310 1.00 84.69 110 LYS A CA 1
ATOM 883 C C . LYS A 1 110 ? 27.483 3.744 -9.011 1.00 84.69 110 LYS A C 1
ATOM 885 O O . LYS A 1 110 ? 27.411 4.346 -7.941 1.00 84.69 110 LYS A O 1
ATOM 890 N N . SER A 1 111 ? 27.331 2.420 -9.089 1.00 70.19 111 SER A N 1
ATOM 891 C CA . SER A 1 111 ? 26.993 1.572 -7.939 1.00 70.19 111 SER A CA 1
ATOM 892 C C . SER A 1 111 ? 28.031 1.610 -6.812 1.00 70.19 111 SER A C 1
ATOM 894 O O . SER A 1 111 ? 27.672 1.275 -5.687 1.00 70.19 111 SER A O 1
ATOM 896 N N . SER A 1 112 ? 29.289 1.972 -7.082 1.00 67.00 112 SER A N 1
ATOM 897 C CA . SER A 1 112 ? 30.326 2.086 -6.046 1.00 67.00 112 SER A CA 1
ATOM 898 C C . SER A 1 112 ? 30.319 3.425 -5.311 1.00 67.00 112 SER A C 1
ATOM 900 O O . SER A 1 112 ? 30.829 3.504 -4.198 1.00 67.00 112 SER A O 1
ATOM 902 N N . GLU A 1 113 ? 29.747 4.471 -5.907 1.00 66.88 113 GLU A N 1
ATOM 903 C CA . GLU A 1 113 ? 29.819 5.842 -5.380 1.00 66.88 113 GLU A CA 1
ATOM 904 C C . GLU A 1 113 ? 28.535 6.261 -4.660 1.00 66.88 113 GLU A C 1
ATOM 906 O O . GLU A 1 113 ? 28.546 7.109 -3.768 1.00 66.88 113 GLU A O 1
ATOM 911 N N . ILE A 1 114 ? 27.412 5.649 -5.032 1.00 64.12 114 ILE A N 1
ATOM 912 C CA . ILE A 1 114 ? 26.085 6.089 -4.632 1.00 64.12 114 ILE A CA 1
ATOM 913 C C . ILE A 1 114 ? 25.495 5.124 -3.595 1.00 64.12 114 ILE A C 1
ATOM 915 O O . ILE A 1 114 ? 24.692 4.243 -3.902 1.00 64.12 114 ILE A O 1
ATOM 919 N N . ASN A 1 115 ? 25.861 5.324 -2.329 1.00 56.12 115 ASN A N 1
ATOM 920 C CA . ASN A 1 115 ? 25.135 4.750 -1.193 1.00 56.12 115 ASN A CA 1
ATOM 921 C C . ASN A 1 115 ? 23.889 5.601 -0.899 1.00 56.12 115 ASN A C 1
ATOM 923 O O . ASN A 1 115 ? 23.841 6.348 0.079 1.00 56.12 115 ASN A O 1
ATOM 927 N N . TYR A 1 116 ? 22.860 5.526 -1.748 1.00 68.81 116 TYR A N 1
ATOM 928 C CA . TYR A 1 116 ? 21.559 6.046 -1.331 1.00 68.81 116 TYR A CA 1
ATOM 929 C C . TYR A 1 116 ? 20.945 5.072 -0.321 1.00 68.81 116 TYR A C 1
ATOM 931 O O . TYR A 1 116 ? 20.610 3.931 -0.642 1.00 68.81 116 TYR A O 1
ATOM 939 N N . ASN A 1 117 ? 20.757 5.543 0.913 1.00 84.75 117 ASN A N 1
ATOM 940 C CA . ASN A 1 117 ? 20.011 4.822 1.951 1.00 84.75 117 ASN A CA 1
ATOM 941 C C . ASN A 1 117 ? 18.517 4.672 1.608 1.00 84.75 117 ASN A C 1
ATOM 943 O O . ASN A 1 117 ? 17.805 3.937 2.289 1.00 84.75 117 ASN A O 1
ATOM 947 N N . MET A 1 118 ? 18.048 5.363 0.563 1.00 90.94 118 MET A N 1
ATOM 948 C CA . MET A 1 118 ? 16.654 5.422 0.136 1.00 90.94 118 MET A CA 1
ATOM 949 C C . MET A 1 118 ? 16.528 5.164 -1.370 1.00 90.94 118 MET A C 1
ATOM 951 O O . MET A 1 118 ? 17.413 5.502 -2.151 1.00 90.94 118 MET A O 1
ATOM 955 N N . CYS A 1 119 ? 15.410 4.583 -1.783 1.00 92.88 119 CYS A N 1
ATOM 956 C CA . CYS A 1 119 ? 15.017 4.393 -3.179 1.00 92.88 119 CYS A CA 1
ATOM 957 C C . CYS A 1 119 ? 13.504 4.582 -3.318 1.00 92.88 119 CYS A C 1
ATOM 959 O O . CYS A 1 119 ? 12.802 4.676 -2.310 1.00 92.88 119 CYS A O 1
ATOM 961 N N . TYR A 1 120 ? 12.990 4.574 -4.546 1.00 95.00 120 TYR A N 1
ATOM 962 C CA . TYR A 1 120 ? 11.549 4.581 -4.779 1.00 95.00 120 TYR A CA 1
ATOM 963 C C . TYR A 1 120 ? 11.033 3.193 -5.130 1.00 95.00 120 TYR A C 1
ATOM 965 O O . TYR A 1 120 ? 11.683 2.425 -5.839 1.00 95.00 120 TYR A O 1
ATOM 973 N N . LYS A 1 121 ? 9.827 2.898 -4.654 1.00 94.81 121 LYS A N 1
ATOM 974 C CA . LYS A 1 121 ? 8.943 1.913 -5.267 1.00 94.81 121 LYS A CA 1
ATOM 975 C C . LYS A 1 121 ? 7.715 2.660 -5.756 1.00 94.81 121 LYS A C 1
ATOM 977 O O . LYS A 1 121 ? 7.058 3.324 -4.961 1.00 94.81 121 LYS A O 1
ATOM 982 N N . SER A 1 122 ? 7.447 2.596 -7.054 1.00 94.38 122 SER A N 1
ATOM 983 C CA . SER A 1 122 ? 6.306 3.288 -7.655 1.00 94.38 122 SER A CA 1
ATOM 984 C C . SER A 1 122 ? 5.218 2.283 -7.999 1.00 94.38 122 SER A C 1
ATOM 986 O O . SER A 1 122 ? 5.464 1.317 -8.720 1.00 94.38 122 SER A O 1
ATOM 988 N N . PHE A 1 123 ? 4.018 2.514 -7.481 1.00 91.69 123 PHE A N 1
ATOM 989 C CA . PHE A 1 123 ? 2.862 1.650 -7.696 1.00 91.69 123 PHE A CA 1
ATOM 990 C C . PHE A 1 123 ? 1.942 2.288 -8.719 1.00 91.69 123 PHE A C 1
ATOM 992 O O . PHE A 1 123 ? 1.703 3.488 -8.660 1.00 91.69 123 PHE A O 1
ATOM 999 N N . PHE A 1 124 ? 1.418 1.505 -9.654 1.00 88.50 124 PHE A N 1
ATOM 1000 C CA . PHE A 1 124 ? 0.280 1.964 -10.437 1.00 88.50 124 PHE A CA 1
ATOM 1001 C C . PHE A 1 124 ? -0.929 2.043 -9.506 1.00 88.50 124 PHE A C 1
ATOM 1003 O O . PHE A 1 124 ? -1.200 1.081 -8.787 1.00 88.50 124 PHE A O 1
ATOM 1010 N N . ASN A 1 125 ? -1.600 3.191 -9.472 1.00 86.06 125 ASN A N 1
ATOM 1011 C CA . ASN A 1 125 ? -2.769 3.378 -8.626 1.00 86.06 125 ASN A CA 1
ATOM 1012 C C . ASN A 1 125 ? -4.040 3.234 -9.485 1.00 86.06 125 ASN A C 1
ATOM 1014 O O . ASN A 1 125 ? -4.381 4.179 -10.203 1.00 86.06 125 ASN A O 1
ATOM 1018 N N . PRO A 1 126 ? -4.750 2.090 -9.415 1.00 78.69 126 PRO A N 1
ATOM 1019 C CA . PRO A 1 126 ? -5.942 1.853 -10.235 1.00 78.69 126 PRO A CA 1
ATOM 1020 C C . PRO A 1 126 ? -7.094 2.802 -9.871 1.00 78.69 126 PRO A C 1
ATOM 1022 O O . PRO A 1 126 ? -7.985 3.052 -10.678 1.00 78.69 126 PRO A O 1
ATOM 1025 N N . TYR A 1 127 ? -7.055 3.399 -8.677 1.00 80.44 127 TYR A N 1
ATOM 1026 C CA . TYR A 1 127 ? -8.087 4.307 -8.183 1.00 80.44 127 TYR A CA 1
ATOM 1027 C C . TYR A 1 127 ? -7.963 5.728 -8.710 1.00 80.44 127 TYR A C 1
ATOM 1029 O O . TYR A 1 127 ? -8.854 6.555 -8.495 1.00 80.44 127 TYR A O 1
ATOM 1037 N N . ILE A 1 128 ? -6.860 6.039 -9.390 1.00 78.50 128 ILE A N 1
ATOM 1038 C CA . ILE A 1 128 ? -6.732 7.299 -10.099 1.00 78.50 128 ILE A CA 1
ATOM 1039 C C . ILE A 1 128 ? -7.635 7.173 -11.307 1.00 78.50 128 ILE A C 1
ATOM 1041 O O . ILE A 1 128 ? -7.253 6.646 -12.350 1.00 78.50 128 ILE A O 1
ATOM 1045 N N . GLN A 1 129 ? -8.871 7.650 -11.141 1.00 64.88 129 GLN A N 1
ATOM 1046 C CA . GLN A 1 129 ? -9.768 7.858 -12.255 1.00 64.88 129 GLN A CA 1
ATOM 1047 C C . GLN A 1 129 ? -8.995 8.701 -13.260 1.00 64.88 129 GLN A C 1
ATOM 1049 O O . GLN A 1 129 ? -8.838 9.916 -13.098 1.00 64.88 129 GLN A O 1
ATOM 1054 N N . ARG A 1 130 ? -8.555 8.070 -14.358 1.00 53.97 130 ARG A N 1
ATOM 1055 C CA . ARG A 1 130 ? -8.456 8.813 -15.603 1.00 53.97 130 ARG A CA 1
ATOM 1056 C C . ARG A 1 130 ? -9.781 9.538 -15.668 1.00 53.97 130 ARG A C 1
ATOM 1058 O O . ARG A 1 130 ? -10.831 8.900 -15.555 1.00 53.97 130 ARG A O 1
ATOM 1065 N N . ARG A 1 131 ? -9.749 10.859 -15.831 1.00 47.09 131 ARG A N 1
ATOM 1066 C CA . ARG A 1 131 ? -10.871 11.536 -1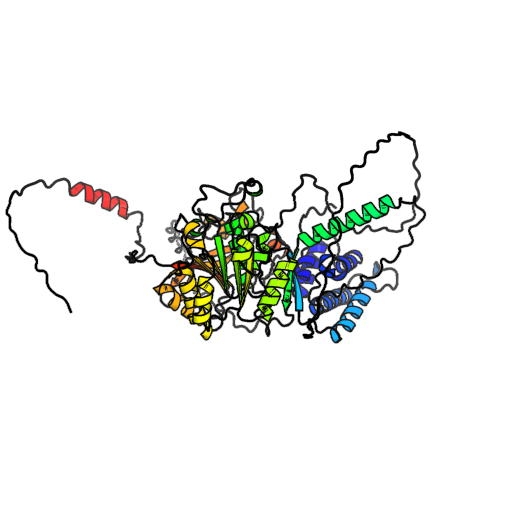6.460 1.00 47.09 131 ARG A CA 1
ATOM 1067 C C . ARG A 1 131 ? -11.058 10.757 -17.750 1.00 47.09 131 ARG A C 1
ATOM 1069 O O . ARG A 1 131 ? -10.336 11.006 -18.712 1.00 47.09 131 ARG A O 1
ATOM 1076 N N . ARG A 1 132 ? -11.942 9.750 -17.727 1.00 46.34 132 ARG A N 1
ATOM 1077 C CA . ARG A 1 132 ? -12.384 8.937 -18.854 1.00 46.34 132 ARG A CA 1
ATOM 1078 C C . ARG A 1 132 ? -13.203 9.904 -19.687 1.00 46.34 132 ARG A C 1
ATOM 1080 O O . ARG A 1 132 ? -14.417 9.808 -19.804 1.00 46.34 132 ARG A O 1
ATOM 1087 N N . SER A 1 133 ? -12.531 10.947 -20.167 1.00 40.16 133 SER A N 1
ATOM 1088 C CA . SER A 1 133 ? -13.049 11.826 -21.167 1.00 40.16 133 SER A CA 1
ATOM 1089 C C . SER A 1 133 ? -13.336 10.865 -22.298 1.00 40.16 133 SER A C 1
ATOM 1091 O O . SER A 1 133 ? -12.475 10.101 -22.730 1.00 40.16 133 SER A O 1
ATOM 1093 N N . THR A 1 134 ? -14.581 10.854 -22.724 1.00 38.62 134 THR A N 1
ATOM 1094 C CA . THR A 1 134 ? -15.101 10.065 -23.837 1.00 38.62 134 THR A CA 1
ATOM 1095 C C . THR A 1 134 ? -14.310 10.263 -25.136 1.00 38.62 134 THR A C 1
ATOM 1097 O O . THR A 1 134 ? -14.516 9.538 -26.105 1.00 38.62 134 THR A O 1
ATOM 1100 N N . ARG A 1 135 ? -13.335 11.184 -25.159 1.00 40.97 135 ARG A N 1
ATOM 1101 C CA . ARG A 1 135 ? -12.206 11.142 -26.080 1.00 40.97 135 ARG A CA 1
ATOM 1102 C C . ARG A 1 135 ? -11.283 9.982 -25.706 1.00 40.97 135 ARG A C 1
ATOM 1104 O O . ARG A 1 135 ? -10.274 10.162 -25.031 1.00 40.97 135 ARG A O 1
ATOM 1111 N N . ARG A 1 136 ? -11.616 8.805 -26.244 1.00 39.72 136 ARG A N 1
ATOM 1112 C CA . ARG A 1 136 ? -10.665 7.745 -26.610 1.00 39.72 136 ARG A CA 1
ATOM 1113 C C . ARG A 1 136 ? -9.594 8.321 -27.547 1.00 39.72 136 ARG A C 1
ATOM 1115 O O . ARG A 1 136 ? -9.557 8.022 -28.735 1.00 39.72 136 ARG A O 1
ATOM 1122 N N . THR A 1 137 ? -8.733 9.200 -27.056 1.00 37.12 137 THR A N 1
ATOM 1123 C CA . THR A 1 137 ? -7.426 9.360 -27.669 1.00 37.12 137 THR A CA 1
ATOM 1124 C C . THR A 1 137 ? -6.660 8.144 -27.204 1.00 37.12 137 THR A C 1
ATOM 1126 O O . THR A 1 137 ? -6.313 8.063 -26.029 1.00 37.12 137 THR A O 1
ATOM 1129 N N . SER A 1 138 ? -6.462 7.171 -28.094 1.00 40.75 138 SER A N 1
ATOM 1130 C CA . SER A 1 138 ? -5.404 6.186 -27.916 1.00 40.75 138 SER A CA 1
ATOM 1131 C C . SER A 1 138 ? -4.140 6.993 -27.640 1.00 40.75 138 SER A C 1
ATOM 1133 O O . SER A 1 138 ? -3.601 7.609 -28.561 1.00 40.75 138 SER A O 1
ATOM 1135 N N . VAL A 1 139 ? -3.736 7.105 -26.380 1.00 41.28 139 VAL A N 1
ATOM 1136 C CA . VAL A 1 139 ? -2.382 7.512 -26.044 1.00 41.28 139 VAL A CA 1
ATOM 1137 C C . VAL A 1 139 ? -1.625 6.200 -26.146 1.00 41.28 139 VAL A C 1
ATOM 1139 O O . VAL A 1 139 ? -1.741 5.379 -25.237 1.00 41.28 139 VAL A O 1
ATOM 1142 N N . PRO A 1 140 ? -0.980 5.893 -27.287 1.00 50.00 140 PRO A N 1
ATOM 1143 C CA . PRO A 1 140 ? -0.125 4.726 -27.346 1.00 50.00 140 PRO A CA 1
ATOM 1144 C C . PRO A 1 140 ? 0.910 4.912 -26.241 1.00 50.00 140 PRO A C 1
ATOM 1146 O O . PRO A 1 140 ? 1.652 5.894 -26.270 1.00 50.00 140 PRO A O 1
ATOM 1149 N N . TYR A 1 141 ? 0.932 4.011 -25.256 1.00 47.34 141 TYR A N 1
ATOM 1150 C CA . TYR A 1 141 ? 2.057 3.897 -24.337 1.00 47.34 141 TYR A CA 1
ATOM 1151 C C . TYR A 1 141 ? 3.291 3.638 -25.207 1.00 47.34 141 TYR A C 1
ATOM 1153 O O . TYR A 1 141 ? 3.542 2.511 -25.627 1.00 47.34 141 TYR A O 1
ATOM 1161 N N . LEU A 1 142 ? 3.988 4.731 -25.528 1.00 48.16 142 LEU A N 1
ATOM 1162 C CA . LEU A 1 142 ? 5.105 4.844 -26.461 1.00 48.16 142 LEU A CA 1
ATOM 1163 C C . LEU A 1 142 ? 4.731 4.527 -27.922 1.00 48.16 142 LEU A C 1
ATOM 1165 O O . LEU A 1 142 ? 4.824 3.393 -28.386 1.00 48.16 142 LEU A O 1
ATOM 1169 N N . ARG A 1 143 ? 4.418 5.568 -28.709 1.00 47.28 143 ARG A N 1
ATOM 1170 C CA . ARG A 1 143 ? 4.786 5.547 -30.134 1.00 47.28 143 ARG A CA 1
ATOM 1171 C C . ARG A 1 143 ? 6.302 5.697 -30.196 1.00 47.28 143 ARG A C 1
ATOM 1173 O O . ARG A 1 143 ? 6.820 6.811 -30.199 1.00 47.28 143 ARG A O 1
ATOM 1180 N N . VAL A 1 144 ? 7.009 4.573 -30.217 1.00 43.28 144 VAL A N 1
ATOM 1181 C CA . VAL A 1 144 ? 8.373 4.567 -30.740 1.00 43.28 144 VAL A CA 1
ATOM 1182 C C . VAL A 1 144 ? 8.210 4.848 -32.230 1.00 43.28 144 VAL A C 1
ATOM 1184 O O . VAL A 1 144 ? 7.753 3.994 -32.986 1.00 43.28 144 VAL A O 1
ATOM 1187 N N . ASN A 1 145 ? 8.426 6.100 -32.638 1.00 40.88 145 ASN A N 1
ATOM 1188 C CA . ASN A 1 145 ? 8.449 6.445 -34.052 1.00 40.88 145 ASN A CA 1
ATOM 1189 C C . ASN A 1 145 ? 9.717 5.813 -34.626 1.00 40.88 145 ASN A C 1
ATOM 1191 O O . ASN A 1 145 ? 10.793 6.396 -34.538 1.00 40.88 145 ASN A O 1
ATOM 1195 N N . TYR A 1 146 ? 9.589 4.603 -35.163 1.00 42.44 146 TYR A N 1
ATOM 1196 C CA . TYR A 1 146 ? 10.618 4.001 -35.994 1.00 42.44 146 TYR A CA 1
ATOM 1197 C C . TYR A 1 146 ? 10.647 4.792 -37.298 1.00 42.44 146 TYR A C 1
ATOM 1199 O O . TYR A 1 146 ? 9.863 4.540 -38.210 1.00 42.44 146 TYR A O 1
ATOM 1207 N N . THR A 1 147 ? 11.511 5.798 -37.381 1.00 38.50 147 THR A N 1
ATOM 1208 C CA . THR A 1 147 ? 11.985 6.238 -38.688 1.00 38.50 147 THR A CA 1
ATOM 1209 C C . THR A 1 147 ? 12.971 5.174 -39.140 1.00 38.50 147 THR A C 1
ATOM 1211 O O . THR A 1 147 ? 14.153 5.230 -38.815 1.00 38.50 147 THR A O 1
ATOM 1214 N N . ALA A 1 148 ? 12.458 4.144 -39.812 1.00 39.25 148 ALA A N 1
ATOM 1215 C CA . ALA A 1 148 ? 13.287 3.430 -40.761 1.00 39.25 148 ALA A CA 1
ATOM 1216 C C . ALA A 1 148 ? 13.681 4.478 -41.806 1.00 39.25 148 ALA A C 1
ATOM 1218 O O . ALA A 1 148 ? 12.809 5.010 -42.497 1.00 39.25 148 ALA A O 1
ATOM 1219 N N . ASP A 1 149 ? 14.958 4.851 -41.848 1.00 36.78 149 ASP A N 1
ATOM 1220 C CA . ASP A 1 149 ? 15.527 5.568 -42.985 1.00 36.78 149 ASP A CA 1
ATOM 1221 C C . ASP A 1 149 ? 15.498 4.611 -44.187 1.00 36.78 149 ASP A C 1
ATOM 1223 O O . ASP A 1 149 ? 16.503 4.017 -44.564 1.00 36.78 149 ASP A O 1
ATOM 1227 N N . GLU A 1 150 ? 14.316 4.412 -44.766 1.00 37.53 150 GLU A N 1
ATOM 1228 C CA . GLU A 1 150 ? 14.156 3.783 -46.068 1.00 37.53 150 GLU A CA 1
ATOM 1229 C C . GLU A 1 150 ? 13.847 4.862 -47.101 1.00 37.53 150 GLU A C 1
ATOM 1231 O O . GLU A 1 150 ? 12.827 5.555 -47.071 1.00 37.53 150 GLU A O 1
ATOM 1236 N N . ALA A 1 151 ? 14.795 5.007 -48.022 1.00 42.59 151 ALA A N 1
ATOM 1237 C CA . ALA A 1 151 ? 14.667 5.762 -49.249 1.00 42.59 151 ALA A CA 1
ATOM 1238 C C . ALA A 1 151 ? 13.497 5.229 -50.095 1.00 42.59 151 ALA A C 1
ATOM 1240 O O . ALA A 1 151 ? 13.422 4.034 -50.374 1.00 42.59 151 ALA A O 1
ATOM 1241 N N . GLY A 1 152 ? 12.624 6.118 -50.572 1.00 33.34 152 GLY A N 1
ATOM 1242 C CA . GLY A 1 152 ? 11.592 5.742 -51.537 1.00 33.34 152 GLY A CA 1
ATOM 1243 C C . GLY A 1 152 ? 10.600 6.856 -51.847 1.00 33.34 152 GLY A C 1
ATOM 1244 O O . GLY A 1 152 ? 9.690 7.124 -51.072 1.00 33.34 152 GLY A O 1
ATOM 1245 N N . ASP A 1 153 ? 10.788 7.484 -53.007 1.00 35.72 153 ASP A N 1
ATOM 1246 C CA . ASP A 1 153 ? 9.914 8.470 -53.646 1.00 35.72 153 ASP A CA 1
ATOM 1247 C C . ASP A 1 153 ? 8.410 8.138 -53.609 1.00 35.72 153 ASP A C 1
ATOM 1249 O O . ASP A 1 153 ? 7.995 7.023 -53.928 1.00 35.72 153 ASP A O 1
ATOM 1253 N N . SER A 1 154 ? 7.565 9.159 -53.416 1.00 33.31 154 SER A N 1
ATOM 1254 C CA . SER A 1 154 ? 6.531 9.506 -54.412 1.00 33.31 154 SER A CA 1
ATOM 1255 C C . SER A 1 154 ? 5.770 10.801 -54.089 1.00 33.31 154 SER A C 1
ATOM 1257 O O . SER A 1 154 ? 5.191 10.997 -53.024 1.00 33.31 154 SER A O 1
ATOM 1259 N N . ASN A 1 155 ? 5.761 11.676 -55.097 1.00 36.31 155 ASN A N 1
ATOM 1260 C CA . ASN A 1 155 ? 4.904 12.846 -55.272 1.00 36.31 155 ASN A CA 1
ATOM 1261 C C . ASN A 1 155 ? 3.406 12.522 -55.165 1.00 36.31 155 ASN A C 1
ATOM 1263 O O . ASN A 1 155 ? 2.980 11.516 -55.722 1.00 36.31 155 ASN A O 1
ATOM 1267 N N . LEU A 1 156 ? 2.609 13.464 -54.641 1.00 29.50 156 LEU A N 1
ATOM 1268 C CA . LEU A 1 156 ? 1.264 13.810 -55.134 1.00 29.50 156 LEU A CA 1
ATOM 1269 C C . LEU A 1 156 ? 0.804 15.170 -54.565 1.00 29.50 156 LEU A C 1
ATOM 1271 O O . LEU A 1 156 ? 1.294 15.647 -53.547 1.00 29.50 156 LEU A O 1
ATOM 1275 N N . SER A 1 157 ? -0.084 15.831 -55.302 1.00 27.80 157 SER A N 1
ATOM 1276 C CA . SER A 1 157 ? -0.171 17.290 -55.444 1.00 27.80 157 SER A CA 1
ATOM 1277 C C . SER A 1 157 ? -1.455 17.937 -54.883 1.00 27.80 157 SER A C 1
ATOM 1279 O O . SER A 1 157 ? -2.506 17.303 -54.853 1.00 27.80 157 SER A O 1
ATOM 1281 N N . SER A 1 158 ? -1.382 19.270 -54.686 1.00 29.06 158 SER A N 1
ATOM 1282 C CA . SER A 1 158 ? -2.455 20.306 -54.783 1.00 29.06 158 SER A CA 1
ATOM 1283 C C . SER A 1 158 ? -3.310 20.644 -53.527 1.00 29.06 158 SER A C 1
ATOM 1285 O O . SER A 1 158 ? -3.194 19.958 -52.519 1.00 29.06 158 SER A O 1
ATOM 1287 N N . PRO A 1 159 ? -4.160 21.705 -53.540 1.00 36.34 159 PRO A N 1
ATOM 1288 C CA . PRO A 1 159 ? -3.815 23.133 -53.610 1.00 36.34 159 PRO A CA 1
ATOM 1289 C C . PRO A 1 159 ? -4.555 24.003 -52.545 1.00 36.34 159 PRO A C 1
ATOM 1291 O O . PRO A 1 159 ? -5.511 23.570 -51.918 1.00 36.34 159 PRO A O 1
ATOM 1294 N N . PHE A 1 160 ? -4.112 25.260 -52.389 1.00 28.34 160 PHE A N 1
ATOM 1295 C CA . PHE A 1 160 ? -4.820 26.467 -51.898 1.00 28.34 160 PHE A CA 1
ATOM 1296 C C . PHE A 1 160 ? -6.073 26.354 -50.995 1.00 28.34 160 PHE A C 1
ATOM 1298 O O . PHE A 1 160 ? -7.122 25.936 -51.468 1.00 28.34 160 PHE A O 1
ATOM 1305 N N . HIS A 1 161 ? -6.061 27.059 -49.849 1.00 29.33 161 HIS A N 1
ATOM 1306 C CA . HIS A 1 161 ? -7.057 28.114 -49.564 1.00 29.33 161 HIS A CA 1
ATOM 1307 C C . HIS A 1 161 ? -6.580 29.135 -48.517 1.00 29.33 161 HIS A C 1
ATOM 1309 O O . HIS A 1 161 ? -6.162 28.801 -47.412 1.00 29.33 161 HIS A O 1
ATOM 1315 N N . SER A 1 162 ? -6.670 30.402 -48.916 1.00 30.69 162 SER A N 1
ATOM 1316 C CA . SER A 1 162 ? -6.463 31.617 -48.132 1.00 30.69 162 SER A CA 1
ATOM 1317 C C . SER A 1 162 ? -7.758 31.981 -47.398 1.00 30.69 162 SER A C 1
ATOM 1319 O O . SER A 1 162 ? -8.831 31.897 -47.991 1.00 30.69 162 SER A O 1
ATOM 1321 N N . GLY A 1 163 ? -7.682 32.464 -46.156 1.00 27.39 163 GLY A N 1
ATOM 1322 C CA . GLY A 1 163 ? -8.864 32.944 -45.433 1.00 27.39 163 GLY A CA 1
ATOM 1323 C C . GLY A 1 163 ? -8.516 33.703 -44.159 1.00 27.39 163 GLY A C 1
ATOM 1324 O O . GLY A 1 163 ? -8.218 33.108 -43.134 1.00 27.39 163 GLY A O 1
ATOM 1325 N N . SER A 1 164 ? -8.541 35.028 -44.271 1.00 30.97 164 SER A N 1
ATOM 1326 C CA . SER A 1 164 ? -8.295 36.034 -43.234 1.00 30.97 164 SER A CA 1
ATOM 1327 C C . SER A 1 164 ? -9.364 36.030 -42.130 1.00 30.97 164 SER A C 1
ATOM 1329 O O . SER A 1 164 ? -10.520 35.709 -42.396 1.00 30.97 164 SER A O 1
ATOM 1331 N N . GLY A 1 165 ? -9.009 36.468 -40.918 1.00 26.34 165 GLY A N 1
ATOM 1332 C CA . GLY A 1 165 ? -9.976 36.684 -39.840 1.00 26.34 165 GLY A CA 1
ATOM 1333 C C . GLY A 1 165 ? -9.345 37.094 -38.513 1.00 26.34 165 GLY A C 1
ATOM 1334 O O . GLY A 1 165 ? -9.224 36.285 -37.602 1.00 26.34 165 GLY A O 1
ATOM 1335 N N . ALA A 1 166 ? -8.943 38.360 -38.410 1.00 31.83 166 ALA A N 1
ATOM 1336 C CA . ALA A 1 166 ? -8.611 39.013 -37.148 1.00 31.83 166 ALA A CA 1
ATOM 1337 C C . ALA A 1 166 ? -9.817 39.031 -36.191 1.00 31.83 166 ALA A C 1
ATOM 1339 O O . ALA A 1 166 ? -10.922 39.268 -36.655 1.00 31.83 166 ALA A O 1
ATOM 1340 N N . PHE A 1 167 ? -9.598 38.895 -34.879 1.00 28.70 167 PHE A N 1
ATOM 1341 C CA . PHE A 1 167 ? -10.136 39.827 -33.878 1.00 28.70 167 PHE A CA 1
ATOM 1342 C C . PHE A 1 167 ? -9.387 39.694 -32.545 1.00 28.70 167 PHE A C 1
ATOM 1344 O O . PHE A 1 167 ? -9.219 38.620 -31.977 1.00 28.70 167 PHE A O 1
ATOM 1351 N N . SER A 1 168 ? -8.917 40.852 -32.096 1.00 28.67 168 SER A N 1
ATOM 1352 C CA . SER A 1 168 ? -8.258 41.145 -30.831 1.00 28.67 168 SER A CA 1
ATOM 1353 C C . SER A 1 168 ? -9.301 41.419 -29.749 1.00 28.67 168 SER A C 1
ATOM 1355 O O . SER A 1 168 ? -10.261 42.133 -30.029 1.00 28.67 168 SER A O 1
ATOM 1357 N N . SER A 1 169 ? -9.063 40.959 -28.517 1.00 29.38 169 SER A N 1
ATOM 1358 C CA . SER A 1 169 ? -9.304 41.782 -27.321 1.00 29.38 169 SER A CA 1
ATOM 1359 C C . SER A 1 169 ? -8.743 41.128 -26.057 1.00 29.38 169 SER A C 1
ATOM 1361 O O . SER A 1 169 ? -9.253 40.132 -25.549 1.00 29.38 169 SER A O 1
ATOM 1363 N N . SER A 1 170 ? -7.683 41.767 -25.572 1.00 29.02 170 SER A N 1
ATOM 1364 C CA . SER A 1 170 ? -7.104 41.719 -24.232 1.00 29.02 170 SER A CA 1
ATOM 1365 C C . SER A 1 170 ? -8.097 42.182 -23.159 1.00 29.02 170 SER A C 1
ATOM 1367 O O . SER A 1 170 ? -8.801 43.165 -23.377 1.00 29.02 170 SER A O 1
ATOM 1369 N N . LEU A 1 171 ? -8.065 41.556 -21.977 1.00 30.33 171 LEU A N 1
ATOM 1370 C CA . LEU A 1 171 ? -8.391 42.210 -20.706 1.00 30.33 171 LEU A CA 1
ATOM 1371 C C . LEU A 1 171 ? -7.434 41.699 -19.618 1.00 30.33 171 LEU A C 1
ATOM 1373 O O . LEU A 1 171 ? -7.476 40.543 -19.201 1.00 30.33 171 LEU A O 1
ATOM 1377 N N . ALA A 1 172 ? -6.539 42.594 -19.204 1.00 31.19 172 ALA A N 1
ATOM 1378 C CA . ALA A 1 172 ? -5.578 42.421 -18.126 1.00 31.19 172 ALA A CA 1
ATOM 1379 C C . ALA A 1 172 ? -6.235 42.636 -16.751 1.00 31.19 172 ALA A C 1
ATOM 1381 O O . ALA A 1 172 ? -7.072 43.523 -16.590 1.00 31.19 172 ALA A O 1
ATOM 1382 N N . ALA A 1 173 ? -5.794 41.870 -15.750 1.00 34.84 173 ALA A N 1
ATOM 1383 C CA . ALA A 1 173 ? -6.119 42.073 -14.338 1.00 34.84 173 ALA A CA 1
ATOM 1384 C C . ALA A 1 173 ? -4.880 42.574 -13.556 1.00 34.84 173 ALA A C 1
ATOM 1386 O O . ALA A 1 173 ? -3.748 42.262 -13.940 1.00 34.84 173 ALA A O 1
ATOM 1387 N N . PRO A 1 174 ? -5.065 43.374 -12.487 1.00 36.28 174 PRO A N 1
ATOM 1388 C CA . PRO A 1 174 ? -4.013 44.216 -11.921 1.00 36.28 174 PRO A CA 1
ATOM 1389 C C . PRO A 1 174 ? -3.142 43.510 -10.868 1.00 36.28 174 PRO A C 1
ATOM 1391 O O . PRO A 1 174 ? -3.610 42.693 -10.077 1.00 36.28 174 PRO A O 1
ATOM 1394 N N . ARG A 1 175 ? -1.858 43.890 -10.834 1.00 36.47 175 ARG A N 1
ATOM 1395 C CA . ARG A 1 175 ? -0.882 43.531 -9.789 1.00 36.47 175 ARG A CA 1
ATOM 1396 C C . ARG A 1 175 ? -1.100 44.353 -8.506 1.00 36.47 175 ARG A C 1
ATOM 1398 O O . ARG A 1 175 ? -1.312 45.560 -8.619 1.00 36.47 175 ARG A O 1
ATOM 1405 N N . PRO A 1 176 ? -0.935 43.763 -7.307 1.00 41.97 176 PRO A N 1
ATOM 1406 C CA . PRO A 1 176 ? -0.818 44.513 -6.059 1.00 41.97 176 PRO A CA 1
ATOM 1407 C C . PRO A 1 176 ? 0.635 44.972 -5.770 1.00 41.97 176 PRO A C 1
ATOM 1409 O O . PRO A 1 176 ? 1.582 44.416 -6.338 1.00 41.97 176 PRO A O 1
ATOM 1412 N N . PRO A 1 177 ? 0.819 46.005 -4.918 1.00 46.81 177 PRO A N 1
ATOM 1413 C CA . PRO A 1 177 ? 2.090 46.710 -4.711 1.00 46.81 177 PRO A CA 1
ATOM 1414 C C . PRO A 1 177 ? 3.045 46.014 -3.715 1.00 46.81 177 PRO A C 1
ATOM 1416 O O . PRO A 1 177 ? 2.607 45.178 -2.922 1.00 46.81 177 PRO A O 1
ATOM 1419 N N . PRO A 1 178 ? 4.349 46.368 -3.717 1.00 38.25 178 PRO A N 1
ATOM 1420 C CA . PRO A 1 178 ? 5.347 45.734 -2.863 1.00 38.25 178 PRO A CA 1
ATOM 1421 C C . PRO A 1 178 ? 5.346 46.333 -1.449 1.00 38.25 178 PRO A C 1
ATOM 1423 O O . PRO A 1 178 ? 5.533 47.535 -1.265 1.00 38.25 178 PRO A O 1
ATOM 1426 N N . GLY A 1 179 ? 5.168 45.471 -0.447 1.00 36.34 179 GLY A N 1
ATOM 1427 C CA . GLY A 1 179 ? 5.344 45.794 0.966 1.00 36.34 179 GLY A CA 1
ATOM 1428 C C . GLY A 1 179 ? 6.790 45.583 1.417 1.00 36.34 179 GLY A C 1
ATOM 1429 O O . GLY A 1 179 ? 7.387 44.534 1.190 1.00 36.34 179 GLY A O 1
ATOM 1430 N N . THR A 1 180 ? 7.342 46.607 2.058 1.00 34.97 180 THR A N 1
ATOM 1431 C CA . THR A 1 180 ? 8.669 46.673 2.677 1.00 34.97 180 THR A CA 1
ATOM 1432 C C . THR A 1 180 ? 8.765 45.798 3.931 1.00 34.97 180 THR A C 1
ATOM 1434 O O . THR A 1 180 ? 7.921 45.906 4.818 1.00 34.97 180 THR A O 1
ATOM 1437 N N . SER A 1 181 ? 9.827 44.997 4.043 1.00 29.61 181 SER A N 1
ATOM 1438 C CA . SER A 1 181 ? 10.173 44.207 5.234 1.00 29.61 181 SER A CA 1
ATOM 1439 C C . SER A 1 181 ? 11.513 44.681 5.801 1.00 29.61 181 SER A C 1
ATOM 1441 O O . SER A 1 181 ? 12.507 44.733 5.073 1.00 29.61 181 SER A O 1
ATOM 1443 N N . SER A 1 182 ? 11.552 44.969 7.103 1.00 37.69 182 SER A N 1
ATOM 1444 C CA . SER A 1 182 ? 12.768 45.282 7.855 1.00 37.69 182 SER A CA 1
ATOM 1445 C C . SER A 1 182 ? 12.896 44.424 9.121 1.00 37.69 182 SER A C 1
ATOM 1447 O O . SER A 1 182 ? 12.006 44.465 9.967 1.00 37.69 182 SER A O 1
ATOM 1449 N N . ASN A 1 183 ? 14.086 43.816 9.263 1.00 32.75 183 ASN A N 1
ATOM 1450 C CA . ASN A 1 183 ? 14.798 43.379 10.486 1.00 32.75 183 ASN A CA 1
ATOM 1451 C C . ASN A 1 183 ? 14.417 42.040 11.172 1.00 32.75 183 ASN A C 1
ATOM 1453 O O . ASN A 1 183 ? 13.302 41.562 11.026 1.00 32.75 183 ASN A O 1
ATOM 1457 N N . PRO A 1 184 ? 15.318 41.456 12.001 1.00 47.44 184 PRO A N 1
ATOM 1458 C CA . PRO A 1 184 ? 16.697 41.093 11.668 1.00 47.44 184 PRO A CA 1
ATOM 1459 C C . PRO A 1 184 ? 17.096 39.666 12.130 1.00 47.44 184 PRO A C 1
ATOM 1461 O O . PRO A 1 184 ? 16.517 39.056 13.021 1.00 47.44 184 PRO A O 1
ATOM 1464 N N . ARG A 1 185 ? 18.179 39.191 11.506 1.00 32.62 185 ARG A N 1
ATOM 1465 C CA . ARG A 1 185 ? 19.008 38.003 11.783 1.00 32.62 185 ARG A CA 1
ATOM 1466 C C . ARG A 1 185 ? 19.173 37.612 13.265 1.00 32.62 185 ARG A C 1
ATOM 1468 O O . ARG A 1 185 ? 19.776 38.353 14.035 1.00 32.62 185 ARG A O 1
ATOM 1475 N N . SER A 1 186 ? 18.876 36.345 13.555 1.00 32.50 186 SER A N 1
ATOM 1476 C CA . SER A 1 186 ? 19.548 35.519 14.567 1.00 32.50 186 SER A CA 1
ATOM 1477 C C . SER A 1 186 ? 20.098 34.273 13.862 1.00 32.50 186 SER A C 1
ATOM 1479 O O . SER A 1 186 ? 19.381 33.615 13.110 1.00 32.50 186 SER A O 1
ATOM 1481 N N . LYS A 1 187 ? 21.402 34.017 14.006 1.00 34.94 187 LYS A N 1
ATOM 1482 C CA . LYS A 1 187 ? 22.124 32.907 13.371 1.00 34.94 187 LYS A CA 1
ATOM 1483 C C . LYS A 1 187 ? 22.225 31.745 14.362 1.00 34.94 187 LYS A C 1
ATOM 1485 O O . LYS A 1 187 ? 22.993 31.844 15.310 1.00 34.94 187 LYS A O 1
ATOM 1490 N N . HIS A 1 188 ? 21.560 30.634 14.067 1.00 31.11 188 HIS A N 1
ATOM 1491 C CA . HIS A 1 188 ? 21.980 29.303 14.504 1.00 31.11 188 HIS A CA 1
ATOM 1492 C C . HIS A 1 188 ? 21.920 28.376 13.289 1.00 31.11 188 HIS A C 1
ATOM 1494 O O . HIS A 1 188 ? 20.859 28.095 12.747 1.00 31.11 188 HIS A O 1
ATOM 1500 N N . THR A 1 189 ? 23.095 27.988 12.797 1.00 30.31 189 THR A N 1
ATOM 1501 C CA . THR A 1 189 ? 23.271 27.098 11.649 1.00 30.31 189 THR A CA 1
ATOM 1502 C C . THR A 1 189 ? 23.167 25.648 12.107 1.00 30.31 189 THR A C 1
ATOM 1504 O O . THR A 1 189 ? 24.162 25.068 12.539 1.00 30.31 189 THR A O 1
ATOM 1507 N N . SER A 1 190 ? 21.976 25.070 11.977 1.00 30.77 190 SER A N 1
ATOM 1508 C CA . SER A 1 190 ? 21.802 23.625 11.829 1.00 30.77 190 SER A CA 1
ATOM 1509 C C . SER A 1 190 ? 21.868 23.309 10.336 1.00 30.77 190 SER A C 1
ATOM 1511 O O . SER A 1 190 ? 21.220 23.957 9.519 1.00 30.77 190 SER A O 1
ATOM 1513 N N . ARG A 1 191 ? 22.741 22.373 9.966 1.00 32.22 191 ARG A N 1
ATOM 1514 C CA . ARG A 1 191 ? 23.008 21.962 8.585 1.00 32.22 191 ARG A CA 1
ATOM 1515 C C . ARG A 1 191 ? 21.844 21.096 8.092 1.00 32.22 191 ARG A C 1
ATOM 1517 O O . ARG A 1 191 ? 21.907 19.877 8.188 1.00 32.22 191 ARG A O 1
ATOM 1524 N N . GLU A 1 192 ? 20.787 21.739 7.604 1.00 30.41 192 GLU A N 1
ATOM 1525 C CA . GLU A 1 192 ? 19.689 21.084 6.890 1.00 30.41 192 GLU A CA 1
ATOM 1526 C C . GLU A 1 192 ? 20.188 20.511 5.555 1.00 30.41 192 GLU A C 1
ATOM 1528 O O . GLU A 1 192 ? 20.842 21.185 4.755 1.00 30.41 192 GLU A O 1
ATOM 1533 N N . LEU A 1 193 ? 19.886 19.233 5.329 1.00 34.22 193 LEU A N 1
ATOM 1534 C CA . LEU A 1 193 ? 20.039 18.560 4.046 1.00 34.22 193 LEU A CA 1
ATOM 1535 C C . LEU A 1 193 ? 18.907 19.030 3.121 1.00 34.22 193 LEU A C 1
ATOM 1537 O O . LEU A 1 193 ? 17.795 18.516 3.180 1.00 34.22 193 LEU A O 1
ATOM 1541 N N . SER A 1 194 ? 19.181 20.014 2.266 1.00 29.45 194 SER A N 1
ATOM 1542 C CA . SER A 1 194 ? 18.259 20.440 1.207 1.00 29.45 194 SER A CA 1
ATOM 1543 C C . SER A 1 194 ? 17.966 19.285 0.230 1.00 29.45 194 SER A C 1
ATOM 1545 O O . SER A 1 194 ? 18.911 18.772 -0.374 1.00 29.45 194 SER A O 1
ATOM 1547 N N . PRO A 1 195 ? 16.697 18.903 -0.026 1.00 37.91 195 PRO A N 1
ATOM 1548 C CA . PRO A 1 195 ? 16.364 17.828 -0.966 1.00 37.91 195 PRO A CA 1
ATOM 1549 C C . PRO A 1 195 ? 16.264 18.280 -2.438 1.00 37.91 195 PRO A C 1
ATOM 1551 O O . PRO A 1 195 ? 15.923 17.480 -3.302 1.00 37.91 195 PRO A O 1
ATOM 1554 N N . ASN A 1 196 ? 16.603 19.528 -2.773 1.00 34.28 196 ASN A N 1
ATOM 1555 C CA . ASN A 1 196 ? 16.592 20.019 -4.156 1.00 34.28 196 ASN A CA 1
ATOM 1556 C C . ASN A 1 196 ? 17.979 19.921 -4.812 1.00 34.28 196 ASN A C 1
ATOM 1558 O O . ASN A 1 196 ? 18.625 20.932 -5.078 1.00 34.28 196 ASN A O 1
ATOM 1562 N N . GLN A 1 197 ? 18.430 18.704 -5.118 1.00 33.59 197 GLN A N 1
ATOM 1563 C CA . GLN A 1 197 ? 19.324 18.509 -6.261 1.00 33.59 197 GLN A CA 1
ATOM 1564 C C . GLN A 1 197 ? 18.455 18.117 -7.452 1.00 33.59 197 GLN A C 1
ATOM 1566 O O . GLN A 1 197 ? 18.135 16.951 -7.669 1.00 33.59 197 GLN A O 1
ATOM 1571 N N . SER A 1 198 ? 18.026 19.123 -8.213 1.00 30.72 198 SER A N 1
ATOM 1572 C CA . SER A 1 198 ? 17.526 18.901 -9.564 1.00 30.72 198 SER A CA 1
ATOM 1573 C C . SER A 1 198 ? 18.643 18.231 -10.358 1.00 30.72 198 SER A C 1
ATOM 1575 O O . SER A 1 198 ? 19.700 18.834 -10.553 1.00 30.72 198 SER A O 1
ATOM 1577 N N . PHE A 1 199 ? 18.425 16.992 -10.789 1.00 34.81 199 PHE A N 1
ATOM 1578 C CA . PHE A 1 199 ? 19.304 16.338 -11.748 1.00 34.81 199 PHE A CA 1
ATOM 1579 C C . PHE A 1 199 ? 19.467 17.258 -12.969 1.00 34.81 199 PHE A C 1
ATOM 1581 O O . PHE A 1 199 ? 18.443 17.691 -13.513 1.00 34.81 199 PHE A O 1
ATOM 1588 N N . PRO A 1 200 ? 20.694 17.559 -13.432 1.00 31.53 200 PRO A N 1
ATOM 1589 C CA . PRO A 1 200 ? 20.859 17.995 -14.807 1.00 31.53 200 PRO A CA 1
ATOM 1590 C C . PRO A 1 200 ? 20.334 16.841 -15.662 1.00 31.53 200 PRO A C 1
ATOM 1592 O O . PRO A 1 200 ? 20.873 15.732 -15.641 1.00 31.53 200 PRO A O 1
ATOM 1595 N N . GLY A 1 201 ? 19.191 17.058 -16.315 1.00 32.31 201 GLY A N 1
ATOM 1596 C CA . GLY A 1 201 ? 18.748 16.140 -17.353 1.00 32.31 201 GLY A CA 1
ATOM 1597 C C . GLY A 1 201 ? 19.859 16.046 -18.400 1.00 32.31 201 GLY A C 1
ATOM 1598 O O . GLY A 1 201 ? 20.584 17.026 -18.572 1.00 32.31 201 GLY A O 1
ATOM 1599 N N . PRO A 1 202 ? 20.031 14.901 -19.079 1.00 37.09 202 PRO A N 1
ATOM 1600 C CA . PRO A 1 202 ? 20.857 14.890 -20.275 1.00 37.09 202 PRO A CA 1
ATOM 1601 C C . PRO A 1 202 ? 20.321 15.995 -21.187 1.00 37.09 202 PRO A C 1
ATOM 1603 O O . PRO A 1 202 ? 19.108 16.044 -21.424 1.00 37.09 202 PRO A O 1
ATOM 1606 N N . ASP A 1 203 ? 21.203 16.913 -21.582 1.00 35.16 203 ASP A N 1
ATOM 1607 C CA . ASP A 1 203 ? 20.894 17.968 -22.536 1.00 35.16 203 ASP A CA 1
ATOM 1608 C C . ASP A 1 203 ? 20.100 17.359 -23.698 1.00 35.16 203 ASP A C 1
ATOM 1610 O O . ASP A 1 203 ? 20.420 16.263 -24.169 1.00 35.16 203 ASP A O 1
ATOM 1614 N N . GLU A 1 204 ? 19.012 18.032 -24.094 1.00 43.97 204 GLU A N 1
ATOM 1615 C CA . GLU A 1 204 ? 18.305 17.743 -25.342 1.00 43.97 204 GLU A CA 1
ATOM 1616 C C . GLU A 1 204 ? 19.365 17.755 -26.450 1.00 43.97 204 GLU A C 1
ATOM 1618 O O . GLU A 1 204 ? 19.796 18.816 -26.888 1.00 43.97 204 GLU A O 1
ATOM 1623 N N . LEU A 1 205 ? 19.845 16.574 -26.848 1.00 38.56 205 LEU A N 1
ATOM 1624 C CA . LEU A 1 205 ? 20.680 16.417 -28.027 1.00 38.56 205 LEU A CA 1
ATOM 1625 C C . LEU A 1 205 ? 19.832 16.900 -29.202 1.00 38.56 205 LEU A C 1
ATOM 1627 O O . LEU A 1 205 ? 18.856 16.246 -29.575 1.00 38.56 205 LEU A O 1
ATOM 1631 N N . ASP A 1 206 ? 20.175 18.080 -29.720 1.00 36.22 206 ASP A N 1
ATOM 1632 C CA . ASP A 1 206 ? 19.610 18.659 -30.932 1.00 36.22 206 ASP A CA 1
ATOM 1633 C C . ASP A 1 206 ? 19.838 17.676 -32.087 1.00 36.22 206 ASP A C 1
ATOM 1635 O O . ASP A 1 206 ? 20.898 17.634 -32.713 1.00 36.22 206 ASP A O 1
ATOM 1639 N N . VAL A 1 207 ? 18.838 16.836 -32.348 1.00 42.00 207 VAL A N 1
ATOM 1640 C CA . VAL A 1 207 ? 18.815 15.964 -33.521 1.00 42.00 207 VAL A CA 1
ATOM 1641 C C . VAL A 1 207 ? 18.706 16.868 -34.755 1.00 42.00 207 VAL A C 1
ATOM 1643 O O . VAL A 1 207 ? 17.763 17.668 -34.829 1.00 42.00 207 VAL A O 1
ATOM 1646 N N . PRO A 1 208 ? 19.629 16.777 -35.732 1.00 41.62 208 PRO A N 1
ATOM 1647 C CA . PRO A 1 208 ? 19.563 17.579 -36.944 1.00 41.62 208 PRO A CA 1
ATOM 1648 C C . PRO A 1 208 ? 18.315 17.173 -37.727 1.00 41.62 208 PRO A C 1
ATOM 1650 O O . PRO A 1 208 ? 18.223 16.088 -38.296 1.00 41.62 208 PRO A O 1
ATOM 1653 N N . THR A 1 209 ? 17.317 18.049 -37.719 1.00 44.38 209 THR A N 1
ATOM 1654 C CA . THR A 1 209 ? 16.085 17.863 -38.478 1.00 44.38 209 THR A CA 1
ATOM 1655 C C . THR A 1 209 ? 16.379 18.193 -39.937 1.00 44.38 209 THR A C 1
ATOM 1657 O O . THR A 1 209 ? 16.746 19.321 -40.268 1.00 44.38 209 THR A O 1
ATOM 1660 N N . GLY A 1 210 ? 16.253 17.187 -40.808 1.00 53.09 210 GLY A N 1
ATOM 1661 C CA . GLY A 1 210 ? 16.283 17.363 -42.259 1.00 53.09 210 GLY A CA 1
ATOM 1662 C C . GLY A 1 210 ? 15.280 18.430 -42.711 1.00 53.09 210 GLY A C 1
ATOM 1663 O O . GLY A 1 210 ? 14.302 18.697 -42.013 1.00 53.09 210 GLY A O 1
ATOM 1664 N N . ALA A 1 211 ? 15.550 19.052 -43.862 1.00 52.25 211 ALA A N 1
ATOM 1665 C CA . ALA A 1 211 ? 14.919 20.263 -44.403 1.00 52.25 211 ALA A CA 1
ATOM 1666 C C . ALA A 1 211 ? 13.418 20.138 -44.778 1.00 52.25 211 ALA A C 1
ATOM 1668 O O . ALA A 1 211 ? 13.004 20.494 -45.880 1.00 52.25 211 ALA A O 1
ATOM 1669 N N . GLY A 1 212 ? 12.590 19.642 -43.860 1.00 59.56 212 GLY A N 1
ATOM 1670 C CA . GLY A 1 212 ? 11.136 19.735 -43.892 1.00 59.56 212 GLY A CA 1
ATOM 1671 C C . GLY A 1 212 ? 10.672 21.060 -43.286 1.00 59.56 212 GLY A C 1
ATOM 1672 O O . GLY A 1 212 ? 11.333 21.612 -42.410 1.00 59.56 212 GLY A O 1
ATOM 1673 N N . ALA A 1 213 ? 9.553 21.584 -43.792 1.00 66.69 213 ALA A N 1
ATOM 1674 C CA . ALA A 1 213 ? 8.946 22.870 -43.445 1.00 66.69 213 ALA A CA 1
ATOM 1675 C C . ALA A 1 213 ? 9.210 23.338 -41.996 1.00 66.69 213 ALA A C 1
ATOM 1677 O O . ALA A 1 213 ? 8.888 22.643 -41.034 1.00 66.69 213 ALA A O 1
ATOM 1678 N N . SER A 1 214 ? 9.778 24.542 -41.860 1.00 76.19 214 SER A N 1
ATOM 1679 C CA . SER A 1 214 ? 10.083 25.200 -40.584 1.00 76.19 214 SER A CA 1
ATOM 1680 C C . SER A 1 214 ? 8.830 25.308 -39.708 1.00 76.19 214 SER A C 1
ATOM 1682 O O . SER A 1 214 ? 8.063 26.260 -39.854 1.00 76.19 214 SER A O 1
ATOM 1684 N N . ALA A 1 215 ? 8.646 24.368 -38.777 1.00 80.88 215 ALA A N 1
ATOM 1685 C CA . ALA A 1 215 ? 7.676 24.501 -37.695 1.00 80.88 215 ALA A CA 1
ATOM 1686 C C . ALA A 1 215 ? 7.903 25.844 -36.987 1.00 80.88 215 ALA A C 1
ATOM 1688 O O . ALA A 1 215 ? 9.046 26.197 -36.665 1.00 80.88 215 ALA A O 1
ATOM 1689 N N . THR A 1 216 ? 6.833 26.611 -36.792 1.00 92.81 216 THR A N 1
ATOM 1690 C CA . THR A 1 216 ? 6.930 27.936 -36.178 1.00 92.81 216 THR A CA 1
ATOM 1691 C C . THR A 1 216 ? 7.390 27.810 -34.720 1.00 92.81 216 THR A C 1
ATOM 1693 O O . THR A 1 216 ? 7.297 26.741 -34.109 1.00 92.81 216 THR A O 1
ATOM 1696 N N . ALA A 1 217 ? 7.926 28.888 -34.138 1.00 92.69 217 ALA A N 1
ATOM 1697 C CA . ALA A 1 217 ? 8.283 28.894 -32.715 1.00 92.69 217 ALA A CA 1
ATOM 1698 C C . ALA A 1 217 ? 7.076 28.522 -31.828 1.00 92.69 217 ALA A C 1
ATOM 1700 O O . ALA A 1 217 ? 7.237 27.777 -30.859 1.00 92.69 217 ALA A O 1
ATOM 1701 N N . ASP A 1 218 ? 5.878 28.949 -32.236 1.00 93.75 218 ASP A N 1
ATOM 1702 C CA . ASP A 1 218 ? 4.610 28.645 -31.575 1.00 93.75 218 ASP A CA 1
ATOM 1703 C C . ASP A 1 218 ? 4.285 27.142 -31.628 1.00 93.75 218 ASP A C 1
ATOM 1705 O O . ASP A 1 218 ? 3.900 26.560 -30.612 1.00 93.75 218 ASP A O 1
ATOM 1709 N N . ASP A 1 219 ? 4.528 26.473 -32.764 1.00 92.81 219 ASP A N 1
ATOM 1710 C CA . ASP A 1 219 ? 4.335 25.020 -32.895 1.00 92.81 219 ASP A CA 1
ATOM 1711 C C . ASP A 1 219 ? 5.270 24.239 -31.956 1.00 92.81 219 ASP A C 1
ATOM 1713 O O . ASP A 1 219 ? 4.860 23.262 -31.321 1.00 92.81 219 ASP A O 1
ATOM 1717 N N . LYS A 1 220 ? 6.527 24.687 -31.816 1.00 92.06 220 LYS A N 1
ATOM 1718 C CA . LYS A 1 220 ? 7.506 24.064 -30.907 1.00 92.06 220 LYS A CA 1
ATOM 1719 C C . LYS A 1 220 ? 7.125 24.253 -29.438 1.00 92.06 220 LYS A C 1
ATOM 1721 O O . LYS A 1 220 ? 7.276 23.322 -28.643 1.00 92.06 220 LYS A O 1
ATOM 1726 N N . GLU A 1 221 ? 6.631 25.431 -29.057 1.00 94.44 221 GLU A N 1
ATOM 1727 C CA . GLU A 1 221 ? 6.184 25.695 -27.686 1.00 94.44 221 GLU A CA 1
ATOM 1728 C C . GLU A 1 221 ? 4.910 24.913 -27.342 1.00 94.44 221 GLU A C 1
ATOM 1730 O O . GLU A 1 221 ? 4.844 24.292 -26.275 1.00 94.44 221 GLU A O 1
ATOM 1735 N N . ALA A 1 222 ? 3.941 24.861 -28.261 1.00 93.44 222 ALA A N 1
ATOM 1736 C CA . ALA A 1 222 ? 2.731 24.059 -28.113 1.00 93.44 222 ALA A CA 1
ATOM 1737 C C . ALA A 1 222 ? 3.062 22.566 -27.964 1.00 93.44 222 ALA A C 1
ATOM 1739 O O . ALA A 1 222 ? 2.537 21.899 -27.067 1.00 93.44 222 ALA A O 1
ATOM 1740 N N . GLU A 1 223 ? 3.995 22.050 -28.768 1.00 90.69 223 GLU A N 1
ATOM 1741 C CA . GLU A 1 223 ? 4.464 20.669 -28.660 1.00 90.69 223 GLU A CA 1
ATOM 1742 C C . GLU A 1 223 ? 5.162 20.399 -27.321 1.00 90.69 223 GLU A C 1
ATOM 1744 O O . GLU A 1 223 ? 4.893 19.397 -26.653 1.00 90.69 223 GLU A O 1
ATOM 1749 N N . LYS A 1 224 ? 6.019 21.318 -26.865 1.00 92.69 224 LYS A N 1
ATOM 1750 C CA . LYS A 1 224 ? 6.686 21.215 -25.560 1.00 92.69 224 LYS A CA 1
ATOM 1751 C C . LYS A 1 224 ? 5.684 21.243 -24.405 1.00 92.69 224 LYS A C 1
ATOM 1753 O O . LYS A 1 224 ? 5.834 20.487 -23.441 1.00 92.69 224 LYS A O 1
ATOM 1758 N N . ALA A 1 225 ? 4.658 22.089 -24.483 1.00 92.69 225 ALA A N 1
ATOM 1759 C CA . ALA A 1 225 ? 3.575 22.144 -23.507 1.00 92.69 225 ALA A CA 1
ATOM 1760 C C . ALA A 1 225 ? 2.758 20.843 -23.499 1.00 92.69 225 ALA A C 1
ATOM 1762 O O . ALA A 1 225 ? 2.496 20.303 -22.421 1.00 92.69 225 ALA A O 1
ATOM 1763 N N . ARG A 1 226 ? 2.447 20.290 -24.680 1.00 90.62 226 ARG A N 1
ATOM 1764 C CA . ARG A 1 226 ? 1.778 18.990 -24.838 1.00 90.62 226 ARG A CA 1
ATOM 1765 C C . ARG A 1 226 ? 2.580 17.864 -24.184 1.00 90.62 226 ARG A C 1
ATOM 1767 O O . ARG A 1 226 ? 2.040 17.163 -23.334 1.00 90.62 226 ARG A O 1
ATOM 1774 N N . ARG A 1 227 ? 3.884 17.764 -24.468 1.00 86.75 227 ARG A N 1
ATOM 1775 C CA . ARG A 1 227 ? 4.784 16.767 -23.853 1.00 86.75 227 ARG A CA 1
ATOM 1776 C C . ARG A 1 227 ? 4.887 16.915 -22.334 1.00 86.75 227 ARG A C 1
ATOM 1778 O O . ARG A 1 227 ? 4.951 15.924 -21.612 1.00 86.75 227 ARG A O 1
ATOM 1785 N N . ARG A 1 228 ? 4.897 18.149 -21.812 1.00 89.81 228 ARG A N 1
ATOM 1786 C CA . ARG A 1 228 ? 4.883 18.408 -20.358 1.00 89.81 228 ARG A CA 1
ATOM 1787 C C . ARG A 1 228 ? 3.568 17.973 -19.712 1.00 89.81 228 ARG A C 1
ATOM 1789 O O . ARG A 1 228 ? 3.603 17.442 -18.603 1.00 89.81 228 ARG A O 1
ATOM 1796 N N . ALA A 1 229 ? 2.439 18.209 -20.379 1.00 87.44 229 ALA A N 1
ATOM 1797 C CA . ALA A 1 229 ? 1.126 17.783 -19.910 1.00 87.44 229 ALA A CA 1
ATOM 1798 C C . ALA A 1 229 ? 1.008 16.254 -19.911 1.00 87.44 229 ALA A C 1
ATOM 1800 O O . ALA A 1 229 ? 0.647 15.688 -18.887 1.00 87.44 229 ALA A O 1
ATOM 1801 N N . GLU A 1 230 ? 1.420 15.594 -20.994 1.00 85.56 230 GLU A N 1
ATOM 1802 C CA . GLU A 1 230 ? 1.474 14.131 -21.099 1.00 85.56 230 GLU A CA 1
ATOM 1803 C C . GLU A 1 230 ? 2.392 13.522 -20.034 1.00 85.56 230 GLU A C 1
ATOM 1805 O O . GLU A 1 230 ? 1.999 12.613 -19.311 1.00 85.56 230 GLU A O 1
ATOM 1810 N N . LYS A 1 231 ? 3.593 14.080 -19.841 1.00 87.25 231 LYS A N 1
ATOM 1811 C CA . LYS A 1 231 ? 4.497 13.649 -18.767 1.00 87.25 231 LYS A CA 1
ATOM 1812 C C . LYS A 1 231 ? 3.848 13.773 -17.387 1.00 87.25 231 LYS A C 1
ATOM 1814 O O . LYS A 1 231 ? 4.041 12.896 -16.548 1.00 87.25 231 LYS A O 1
ATOM 1819 N N . ARG A 1 232 ? 3.127 14.867 -17.123 1.00 87.81 232 ARG A N 1
ATOM 1820 C CA . ARG A 1 232 ? 2.422 15.074 -15.849 1.00 87.81 232 ARG A CA 1
ATOM 1821 C C . ARG A 1 232 ? 1.290 14.064 -15.677 1.00 87.81 232 ARG A C 1
ATOM 1823 O O . ARG A 1 232 ? 1.159 13.527 -14.585 1.00 87.81 232 ARG A O 1
ATOM 1830 N N . ASP A 1 233 ? 0.534 13.799 -16.736 1.00 86.00 233 ASP A N 1
ATOM 1831 C CA . ASP A 1 233 ? -0.544 12.811 -16.757 1.00 86.00 233 ASP A CA 1
ATOM 1832 C C . ASP A 1 233 ? -0.005 11.403 -16.462 1.00 86.00 233 ASP A C 1
ATOM 1834 O O . ASP A 1 233 ? -0.462 10.752 -15.525 1.00 86.00 233 ASP A O 1
ATOM 1838 N N . ILE A 1 234 ? 1.082 10.998 -17.134 1.00 85.50 234 ILE A N 1
ATOM 1839 C CA . ILE A 1 234 ? 1.770 9.728 -16.869 1.00 85.50 234 ILE A CA 1
ATOM 1840 C C . ILE A 1 234 ? 2.216 9.630 -15.416 1.00 85.50 234 ILE A C 1
ATOM 1842 O O . ILE A 1 234 ? 1.925 8.637 -14.760 1.00 85.50 234 ILE A O 1
ATOM 1846 N N . LEU A 1 235 ? 2.908 10.649 -14.900 1.00 88.38 235 LEU A N 1
ATOM 1847 C CA . LEU A 1 235 ? 3.384 10.640 -13.515 1.00 88.38 235 LEU A CA 1
ATOM 1848 C C . LEU A 1 235 ? 2.228 10.587 -12.515 1.00 88.38 235 LEU A C 1
ATOM 1850 O O . LEU A 1 235 ? 2.372 9.951 -11.480 1.00 88.38 235 LEU A O 1
ATOM 1854 N N . SER A 1 236 ? 1.092 11.207 -12.839 1.00 88.19 236 SER A N 1
ATOM 1855 C CA . SER A 1 236 ? -0.079 11.204 -11.970 1.00 88.19 236 SER A CA 1
ATOM 1856 C C . SER A 1 236 ? -0.760 9.845 -11.851 1.00 88.19 236 SER A C 1
ATOM 1858 O O . SER A 1 236 ? -1.545 9.689 -10.937 1.00 88.19 236 SER A O 1
ATOM 1860 N N . MET A 1 237 ? -0.464 8.860 -12.709 1.00 87.50 237 MET A N 1
ATOM 1861 C CA . MET A 1 237 ? -1.004 7.493 -12.584 1.00 87.50 237 MET A CA 1
ATOM 1862 C C . MET A 1 237 ? -0.245 6.626 -11.568 1.00 87.50 237 MET A C 1
ATOM 1864 O O . MET A 1 237 ? -0.670 5.510 -11.258 1.00 87.50 237 MET A O 1
ATOM 1868 N N . PHE A 1 238 ? 0.902 7.103 -11.084 1.00 92.38 238 PHE A N 1
ATOM 1869 C CA . PHE A 1 238 ? 1.764 6.347 -10.190 1.00 92.38 238 PHE A CA 1
ATOM 1870 C C . PHE A 1 238 ? 1.795 6.972 -8.801 1.00 92.38 238 PHE A C 1
ATOM 1872 O O . PHE A 1 238 ? 1.851 8.188 -8.651 1.00 92.38 238 PHE A O 1
ATOM 1879 N N . CYS A 1 239 ? 1.829 6.108 -7.796 1.00 94.75 239 CYS A N 1
ATOM 1880 C CA . CYS A 1 239 ? 2.056 6.435 -6.402 1.00 94.75 239 CYS A CA 1
ATOM 1881 C C . CYS A 1 239 ? 3.511 6.082 -6.044 1.00 94.75 239 CYS A C 1
ATOM 1883 O O . CYS A 1 239 ? 3.813 4.913 -5.768 1.00 94.75 239 CYS A O 1
ATOM 1885 N N . PRO A 1 240 ? 4.457 7.033 -6.142 1.00 96.38 240 PRO A N 1
ATOM 1886 C CA . PRO A 1 240 ? 5.828 6.826 -5.698 1.00 96.38 240 PRO A CA 1
ATOM 1887 C C . PRO A 1 240 ? 5.897 6.809 -4.169 1.00 96.38 240 PRO A C 1
ATOM 1889 O O . PRO A 1 240 ? 5.466 7.746 -3.500 1.00 96.38 240 PRO A O 1
ATOM 1892 N N . ILE A 1 241 ? 6.509 5.767 -3.612 1.00 96.81 241 ILE A N 1
ATOM 1893 C CA . ILE A 1 241 ? 6.789 5.659 -2.181 1.00 96.81 241 ILE A CA 1
ATOM 1894 C C . ILE A 1 241 ? 8.294 5.554 -1.984 1.00 96.81 241 ILE A C 1
ATOM 1896 O O . ILE A 1 241 ? 8.951 4.641 -2.497 1.00 96.81 241 ILE A O 1
ATOM 1900 N N . ARG A 1 242 ? 8.850 6.495 -1.222 1.00 96.25 242 ARG A N 1
ATOM 1901 C CA . ARG A 1 242 ? 10.248 6.467 -0.810 1.00 96.25 242 ARG A CA 1
ATOM 1902 C C . ARG A 1 242 ? 10.415 5.473 0.336 1.00 96.25 242 ARG A C 1
ATOM 1904 O O . ARG A 1 242 ? 9.744 5.578 1.363 1.00 96.25 242 ARG A O 1
ATOM 1911 N N . VAL A 1 243 ? 11.322 4.521 0.153 1.00 95.06 243 VAL A N 1
ATOM 1912 C CA . VAL A 1 243 ? 11.602 3.418 1.084 1.00 95.06 243 VAL A CA 1
ATOM 1913 C C . VAL A 1 243 ? 13.100 3.285 1.319 1.00 95.06 243 VAL A C 1
ATOM 1915 O O . VAL A 1 243 ? 13.900 3.719 0.487 1.00 95.06 243 VAL A O 1
ATOM 1918 N N . SER A 1 244 ? 13.497 2.635 2.412 1.00 92.81 244 SER A N 1
ATOM 1919 C CA . SER A 1 244 ? 14.912 2.345 2.649 1.00 92.81 244 SER A CA 1
ATOM 1920 C C . SER A 1 244 ? 15.451 1.317 1.650 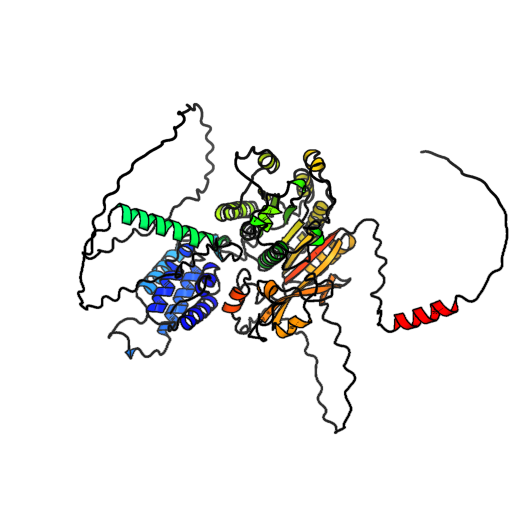1.00 92.81 244 SER A C 1
ATOM 1922 O O . SER A 1 244 ? 14.753 0.381 1.239 1.00 92.81 244 SER A O 1
ATOM 1924 N N . THR A 1 245 ? 16.724 1.445 1.268 1.00 87.00 245 THR A N 1
ATOM 1925 C CA . THR A 1 245 ? 17.453 0.396 0.540 1.00 87.00 245 THR A CA 1
ATOM 1926 C C . THR A 1 245 ? 17.795 -0.802 1.431 1.00 87.00 245 THR A C 1
ATOM 1928 O O . THR A 1 245 ? 17.967 -1.911 0.924 1.00 87.00 245 THR A O 1
ATOM 1931 N N . GLN A 1 246 ? 17.779 -0.632 2.754 1.00 85.38 246 GLN A N 1
ATOM 1932 C CA . GLN A 1 246 ? 18.070 -1.681 3.727 1.00 85.38 246 GLN A CA 1
ATOM 1933 C C . GLN A 1 246 ? 16.781 -2.174 4.405 1.00 85.38 246 GLN A C 1
ATOM 1935 O O . GLN A 1 246 ? 16.465 -1.827 5.539 1.00 85.38 246 GLN A O 1
ATOM 1940 N N . GLN A 1 247 ? 16.015 -3.004 3.692 1.00 74.12 247 GLN A N 1
ATOM 1941 C CA . GLN A 1 247 ? 14.672 -3.422 4.130 1.00 74.12 247 GLN A CA 1
ATOM 1942 C C . GLN A 1 247 ? 14.646 -4.135 5.495 1.00 74.12 247 GLN A C 1
ATOM 1944 O O . GLN A 1 247 ? 13.681 -4.014 6.240 1.00 74.12 247 GLN A O 1
ATOM 1949 N N . LEU A 1 248 ? 15.707 -4.872 5.832 1.00 76.69 248 LEU A N 1
ATOM 1950 C CA . LEU A 1 248 ? 15.756 -5.668 7.061 1.00 76.69 248 LEU A CA 1
ATOM 1951 C C . LEU A 1 248 ? 16.326 -4.911 8.265 1.00 76.69 248 LEU A C 1
ATOM 1953 O O . LEU A 1 248 ? 16.013 -5.266 9.394 1.00 76.69 248 LEU A O 1
ATOM 1957 N N . SER A 1 249 ? 17.151 -3.883 8.049 1.00 81.00 249 SER A N 1
ATOM 1958 C CA . SER A 1 249 ? 17.687 -3.063 9.146 1.00 81.00 249 SER A CA 1
ATOM 1959 C C . SER A 1 249 ? 16.790 -1.871 9.472 1.00 81.00 249 SER A C 1
ATOM 1961 O O . SER A 1 249 ? 16.868 -1.342 10.577 1.00 81.00 249 SER A O 1
ATOM 1963 N N . ASN A 1 250 ? 15.924 -1.459 8.539 1.00 83.94 250 ASN A N 1
ATOM 1964 C CA . ASN A 1 250 ? 14.955 -0.392 8.748 1.00 83.94 250 ASN A CA 1
ATOM 1965 C C . ASN A 1 250 ? 13.546 -0.849 8.344 1.00 83.94 250 ASN A C 1
ATOM 1967 O O . ASN A 1 250 ? 13.012 -0.500 7.285 1.00 83.94 250 ASN A O 1
ATOM 1971 N N . VAL A 1 251 ? 12.964 -1.685 9.206 1.00 87.94 251 VAL A N 1
ATOM 1972 C CA . VAL A 1 251 ? 11.661 -2.327 8.984 1.00 87.94 251 VAL A CA 1
ATOM 1973 C C . VAL A 1 251 ? 10.516 -1.322 8.836 1.00 87.94 251 VAL A C 1
ATOM 1975 O O . VAL A 1 251 ? 9.607 -1.569 8.048 1.00 87.94 251 VAL A O 1
ATOM 1978 N N . GLY A 1 252 ? 10.590 -0.169 9.509 1.00 89.06 252 GLY A N 1
ATOM 1979 C CA . GLY A 1 252 ? 9.577 0.888 9.414 1.00 89.06 252 GLY A CA 1
ATOM 1980 C C . GLY A 1 252 ? 9.629 1.687 8.107 1.00 89.06 252 GLY A C 1
ATOM 1981 O O . GLY A 1 252 ? 8.625 2.229 7.666 1.00 89.06 252 GLY A O 1
ATOM 1982 N N . LEU A 1 253 ? 10.767 1.698 7.406 1.00 92.06 253 LEU A N 1
ATOM 1983 C CA . LEU A 1 253 ? 10.889 2.288 6.064 1.00 92.06 253 LEU A CA 1
ATOM 1984 C C . LEU A 1 253 ? 10.722 1.259 4.937 1.00 92.06 253 LEU A C 1
ATOM 1986 O O . LEU A 1 253 ? 11.088 1.530 3.788 1.00 92.06 253 LEU A O 1
ATOM 1990 N N . SER A 1 254 ? 10.203 0.075 5.258 1.00 91.38 254 SER A N 1
ATOM 1991 C CA . SER A 1 254 ? 9.897 -0.986 4.302 1.00 91.38 254 SER A CA 1
ATOM 1992 C C . SER A 1 254 ? 8.408 -1.033 3.983 1.00 91.38 254 SER A C 1
ATOM 1994 O O . SER A 1 254 ? 7.579 -0.465 4.685 1.00 91.38 254 SER A O 1
ATOM 1996 N N . LEU A 1 255 ? 8.067 -1.708 2.886 1.00 92.19 255 LEU A N 1
ATOM 1997 C CA . LEU A 1 255 ? 6.681 -1.950 2.503 1.00 92.19 255 LEU A CA 1
ATOM 1998 C C . LEU A 1 255 ? 6.356 -3.417 2.738 1.00 92.19 255 LEU A C 1
ATOM 2000 O O . LEU A 1 255 ? 6.941 -4.289 2.089 1.00 92.19 255 LEU A O 1
ATOM 2004 N N . TRP A 1 256 ? 5.440 -3.656 3.669 1.00 91.62 256 TRP A N 1
ATOM 2005 C CA . TRP A 1 256 ? 5.001 -4.983 4.071 1.00 91.62 256 TRP A CA 1
ATOM 2006 C C . TRP A 1 256 ? 3.713 -5.369 3.339 1.00 91.62 256 TRP A C 1
ATOM 2008 O O . TRP A 1 256 ? 2.840 -4.517 3.164 1.00 91.62 256 TRP A O 1
ATOM 2018 N N . PRO A 1 257 ? 3.541 -6.635 2.922 1.00 90.81 257 PRO A N 1
ATOM 2019 C CA . PRO A 1 257 ? 2.339 -7.059 2.199 1.00 90.81 257 PRO A CA 1
ATOM 2020 C C . PRO A 1 257 ? 1.025 -6.811 2.947 1.00 90.81 257 PRO A C 1
ATOM 2022 O O . PRO A 1 257 ? 0.032 -6.458 2.317 1.00 90.81 257 PRO A O 1
ATOM 2025 N N . ALA A 1 258 ? 1.025 -6.904 4.280 1.00 93.25 258 ALA A N 1
ATOM 2026 C CA . ALA A 1 258 ? -0.140 -6.569 5.095 1.00 93.25 258 ALA A CA 1
ATOM 2027 C C . ALA A 1 258 ? -0.614 -5.115 4.898 1.00 93.25 258 ALA A C 1
ATOM 2029 O O . ALA A 1 258 ? -1.815 -4.868 4.892 1.00 93.25 258 ALA A O 1
ATOM 2030 N N . ALA A 1 259 ? 0.296 -4.163 4.652 1.00 94.50 259 ALA A N 1
ATOM 2031 C CA . ALA A 1 259 ? -0.079 -2.778 4.361 1.00 94.50 259 ALA A CA 1
ATOM 2032 C C . ALA A 1 259 ? -0.819 -2.665 3.018 1.00 94.50 259 ALA A C 1
ATOM 2034 O O . ALA A 1 259 ? -1.807 -1.948 2.917 1.00 94.50 259 ALA A O 1
ATOM 2035 N N . PHE A 1 260 ? -0.407 -3.416 1.993 1.00 91.56 260 PHE A N 1
ATOM 2036 C CA . PHE A 1 260 ? -1.123 -3.447 0.712 1.00 91.56 260 PHE A CA 1
ATOM 2037 C C . PHE A 1 260 ? -2.511 -4.067 0.840 1.00 91.56 260 PHE A C 1
ATOM 2039 O O . PHE A 1 260 ? -3.463 -3.547 0.266 1.00 91.56 260 PHE A O 1
ATOM 2046 N N . VAL A 1 261 ? -2.634 -5.146 1.616 1.00 91.38 261 VAL A N 1
ATOM 2047 C CA . VAL A 1 261 ? -3.930 -5.771 1.909 1.00 91.38 261 VAL A CA 1
ATOM 2048 C C . VAL A 1 261 ? -4.832 -4.806 2.674 1.00 91.38 261 VAL A C 1
ATOM 2050 O O . VAL A 1 261 ? -6.005 -4.692 2.332 1.00 91.38 261 VAL A O 1
ATOM 2053 N N . LEU A 1 262 ? -4.289 -4.066 3.646 1.00 95.19 262 LEU A N 1
ATOM 2054 C CA . LEU A 1 262 ? -5.011 -3.010 4.354 1.00 95.19 262 LEU A CA 1
ATOM 2055 C C . LEU A 1 262 ? -5.559 -1.957 3.381 1.00 95.19 262 LEU A C 1
ATOM 2057 O O . LEU A 1 262 ? -6.754 -1.666 3.412 1.00 95.19 262 LEU A O 1
ATOM 2061 N N . VAL A 1 263 ? -4.719 -1.425 2.485 1.00 94.38 263 VAL A N 1
ATOM 2062 C CA . VAL A 1 263 ? -5.164 -0.452 1.475 1.00 94.38 263 VAL A CA 1
ATOM 2063 C C . VAL A 1 263 ? -6.224 -1.052 0.557 1.00 94.38 263 VAL A C 1
ATOM 2065 O O . VAL A 1 263 ? -7.247 -0.415 0.327 1.00 94.38 263 VAL A O 1
ATOM 2068 N N . GLN A 1 264 ? -6.004 -2.264 0.043 1.00 90.38 264 GLN A N 1
ATOM 2069 C CA . GLN A 1 264 ? -6.943 -2.931 -0.857 1.00 90.38 264 GLN A CA 1
ATOM 2070 C C . GLN A 1 264 ? -8.307 -3.115 -0.189 1.00 90.38 264 GLN A C 1
ATOM 2072 O O . GLN A 1 264 ? -9.327 -2.754 -0.767 1.00 90.38 264 GLN A O 1
ATOM 2077 N N . PHE A 1 265 ? -8.324 -3.624 1.041 1.00 92.44 265 PHE A N 1
ATOM 2078 C CA . PHE A 1 265 ? -9.548 -3.841 1.800 1.00 92.44 265 PHE A CA 1
ATOM 2079 C C . PHE A 1 265 ? -10.295 -2.529 2.065 1.00 92.44 265 PHE A C 1
ATOM 2081 O O . PHE A 1 265 ? -11.489 -2.428 1.792 1.00 92.44 265 PHE A O 1
ATOM 2088 N N . LEU A 1 266 ? -9.592 -1.482 2.513 1.00 94.56 266 LEU A N 1
ATOM 2089 C CA . LEU A 1 266 ? -10.200 -0.167 2.727 1.00 94.56 266 LEU A CA 1
ATOM 2090 C C . LEU A 1 266 ? -10.727 0.445 1.428 1.00 94.56 266 LEU A C 1
ATOM 2092 O O . LEU A 1 266 ? -11.805 1.035 1.431 1.00 94.56 266 LEU A O 1
ATOM 2096 N N . ALA A 1 267 ? -10.003 0.298 0.316 1.00 91.88 267 ALA A N 1
ATOM 2097 C CA . ALA A 1 267 ? -10.473 0.743 -0.989 1.00 91.88 267 ALA A CA 1
ATOM 2098 C C . ALA A 1 267 ? -11.768 0.026 -1.385 1.00 91.88 267 ALA A C 1
ATOM 2100 O O . ALA A 1 267 ? -12.684 0.665 -1.889 1.00 91.88 267 ALA A O 1
ATOM 2101 N N . GLN A 1 268 ? -11.887 -1.273 -1.110 1.00 88.88 268 GLN A N 1
ATOM 2102 C CA . GLN A 1 268 ? -13.101 -2.033 -1.394 1.00 88.88 268 GLN A CA 1
ATOM 2103 C C . GLN A 1 268 ? -14.295 -1.619 -0.535 1.00 88.88 268 GLN A C 1
ATOM 2105 O O . GLN A 1 268 ? -15.390 -1.470 -1.071 1.00 88.88 268 GLN A O 1
ATOM 2110 N N . GLU A 1 269 ? -14.096 -1.365 0.759 1.00 91.19 269 GLU A N 1
ATOM 2111 C CA . GLU A 1 269 ? -15.137 -0.794 1.627 1.00 91.19 269 GLU A CA 1
ATOM 2112 C C . GLU A 1 269 ? -15.558 0.601 1.129 1.00 91.19 269 GLU A C 1
ATOM 2114 O O . GLU A 1 269 ? -16.742 0.915 1.003 1.00 91.19 269 GLU A O 1
ATOM 2119 N N . LEU A 1 270 ? -14.584 1.430 0.742 1.00 90.50 270 LEU A N 1
ATOM 2120 C CA . LEU A 1 270 ? -14.819 2.746 0.145 1.00 90.50 270 LEU A CA 1
ATOM 2121 C C . LEU A 1 270 ? -15.463 2.684 -1.243 1.00 90.50 270 LEU A C 1
ATOM 2123 O O . LEU A 1 270 ? -15.978 3.698 -1.689 1.00 90.50 270 LEU A O 1
ATOM 2127 N N . LEU A 1 271 ? -15.439 1.544 -1.929 1.00 86.69 271 LEU A N 1
ATOM 2128 C CA . LEU A 1 271 ? -16.079 1.330 -3.230 1.00 86.69 271 LEU A CA 1
ATOM 2129 C C . LEU A 1 271 ? -17.342 0.446 -3.121 1.00 86.69 271 LEU A C 1
ATOM 2131 O O . LEU A 1 271 ? -17.954 0.155 -4.145 1.00 86.69 271 LEU A O 1
ATOM 2135 N N . ASP A 1 272 ? -17.750 0.041 -1.904 1.00 85.88 272 ASP A N 1
ATOM 2136 C CA . ASP A 1 272 ? -18.864 -0.896 -1.605 1.00 85.88 272 ASP A CA 1
ATOM 2137 C C . ASP A 1 272 ? -18.767 -2.232 -2.358 1.00 85.88 272 ASP A C 1
ATOM 2139 O O . ASP A 1 272 ? -19.767 -2.872 -2.700 1.00 85.88 272 ASP A O 1
ATOM 2143 N N . THR A 1 273 ? -17.542 -2.670 -2.639 1.00 82.88 273 THR A N 1
ATOM 2144 C CA . THR A 1 273 ? -17.289 -4.009 -3.186 1.00 82.88 273 THR A CA 1
ATOM 2145 C C . THR A 1 273 ? -17.137 -5.053 -2.079 1.00 82.88 273 THR A C 1
ATOM 2147 O O . THR A 1 273 ? -17.331 -6.240 -2.334 1.00 82.88 273 THR A O 1
ATOM 2150 N N . SER A 1 274 ? -16.913 -4.594 -0.845 1.00 87.19 274 SER A N 1
ATOM 2151 C CA . SER A 1 274 ? -16.997 -5.329 0.421 1.00 87.19 274 SER A CA 1
ATOM 2152 C C . SER A 1 274 ? -17.853 -4.526 1.413 1.00 87.19 274 SER A C 1
ATOM 2154 O O . SER A 1 274 ? -17.982 -3.309 1.263 1.00 87.19 274 SER A O 1
ATOM 2156 N N . ARG A 1 275 ? -18.481 -5.204 2.386 1.00 89.38 275 ARG A N 1
ATOM 2157 C CA . ARG A 1 275 ? -19.404 -4.597 3.368 1.00 89.38 275 ARG A CA 1
ATOM 2158 C C . ARG A 1 275 ? -19.106 -4.961 4.822 1.00 89.38 275 ARG A C 1
ATOM 2160 O O . ARG A 1 275 ? -19.988 -4.878 5.679 1.00 89.38 275 ARG A O 1
ATOM 2167 N N . VAL A 1 276 ? -17.873 -5.343 5.126 1.00 90.94 276 VAL A N 1
ATOM 2168 C CA . VAL A 1 276 ? -17.463 -5.778 6.469 1.00 90.94 276 VAL A CA 1
ATOM 2169 C C . VAL A 1 276 ? -17.492 -4.615 7.468 1.00 90.94 276 VAL A C 1
ATOM 2171 O O . VAL A 1 276 ? -17.891 -4.784 8.624 1.00 90.94 276 VAL A O 1
ATOM 2174 N N . LEU A 1 277 ? -17.097 -3.415 7.034 1.00 91.81 277 LEU A N 1
ATOM 2175 C CA . LEU A 1 277 ? -17.060 -2.202 7.857 1.00 91.81 277 LEU A CA 1
ATOM 2176 C C . LEU A 1 277 ? -18.276 -1.296 7.640 1.00 91.81 277 LEU A C 1
ATOM 2178 O O . LEU A 1 277 ? -18.429 -0.304 8.355 1.00 91.81 277 LEU A O 1
ATOM 2182 N N . GLN A 1 278 ? -19.160 -1.638 6.702 1.00 87.44 278 GLN A N 1
ATOM 2183 C CA . GLN A 1 278 ? -20.290 -0.809 6.284 1.00 87.44 278 GLN A CA 1
ATOM 2184 C C . GLN A 1 278 ? -21.155 -0.323 7.456 1.00 87.44 278 GLN A C 1
ATOM 2186 O O . GLN A 1 278 ? -21.458 0.867 7.546 1.00 87.44 278 GLN A O 1
ATOM 2191 N N . SER A 1 279 ? -21.517 -1.217 8.384 1.00 83.12 279 SER A N 1
ATOM 2192 C CA . SER A 1 279 ? -22.347 -0.858 9.545 1.00 83.12 279 SER A CA 1
ATOM 2193 C C . SER A 1 279 ? -21.649 0.106 10.507 1.00 83.12 279 SER A C 1
ATOM 2195 O O . SER A 1 279 ? -22.315 0.884 11.182 1.00 83.12 279 SER A O 1
ATOM 2197 N N . SER A 1 280 ? -20.316 0.066 10.561 1.00 84.12 280 SER A N 1
ATOM 2198 C CA . SER A 1 280 ? -19.506 0.864 11.483 1.00 84.12 280 SER A CA 1
ATOM 2199 C C . SER A 1 280 ? -19.131 2.227 10.894 1.00 84.12 280 SER A C 1
ATOM 2201 O O . SER A 1 280 ? -19.252 3.251 11.565 1.00 84.12 280 SER A O 1
ATOM 2203 N N . LEU A 1 281 ? -18.716 2.263 9.625 1.00 82.94 281 LEU A N 1
ATOM 2204 C CA . LEU A 1 281 ? -18.169 3.469 8.994 1.00 82.94 281 LEU A CA 1
ATOM 2205 C C . LEU A 1 281 ? -19.188 4.236 8.148 1.00 82.94 281 LEU A C 1
ATOM 2207 O O . LEU A 1 281 ? -19.102 5.461 8.050 1.00 82.94 281 LEU A O 1
ATOM 2211 N N . PHE A 1 282 ? -20.175 3.549 7.569 1.00 84.19 282 PHE A N 1
ATOM 2212 C CA . PHE A 1 282 ? -21.127 4.140 6.625 1.00 84.19 282 PHE A CA 1
ATOM 2213 C C . PHE A 1 282 ? -22.599 3.847 6.991 1.00 84.19 282 PHE A C 1
ATOM 2215 O O . PHE A 1 282 ? -23.388 3.493 6.112 1.00 84.19 282 PHE A O 1
ATOM 2222 N N . PRO A 1 283 ? -23.030 4.037 8.258 1.00 68.88 283 PRO A N 1
ATOM 2223 C CA . PRO A 1 283 ? -24.355 3.607 8.727 1.00 68.88 283 PRO A CA 1
ATOM 2224 C C . PRO A 1 283 ? -25.528 4.316 8.031 1.00 68.88 283 PRO A C 1
ATOM 2226 O O . PRO A 1 283 ? -26.629 3.778 7.969 1.00 68.88 283 PRO A O 1
ATOM 2229 N N . MET A 1 284 ? -25.307 5.517 7.490 1.00 68.81 284 MET A N 1
ATOM 2230 C CA . MET A 1 284 ? -26.338 6.298 6.789 1.00 68.81 284 MET A CA 1
ATOM 2231 C C . MET A 1 284 ? -26.490 5.914 5.313 1.00 68.81 284 MET A C 1
ATOM 2233 O O . MET A 1 284 ? -27.294 6.507 4.592 1.00 68.81 284 MET A O 1
ATOM 2237 N N . ARG A 1 285 ? -25.718 4.937 4.832 1.00 73.56 285 ARG A N 1
ATOM 2238 C CA . ARG A 1 285 ? -25.723 4.561 3.426 1.00 73.56 285 ARG A CA 1
ATOM 2239 C C . ARG A 1 285 ? -26.843 3.561 3.135 1.00 73.56 285 ARG A C 1
ATOM 2241 O O . ARG A 1 285 ? -26.680 2.356 3.285 1.00 73.56 285 ARG A O 1
ATOM 2248 N N . GLY A 1 286 ? -27.986 4.073 2.686 1.00 67.12 286 GLY A N 1
ATOM 2249 C CA . GLY A 1 286 ? -29.154 3.260 2.323 1.00 67.12 286 GLY A CA 1
ATOM 2250 C C . GLY A 1 286 ? -29.070 2.530 0.972 1.00 67.12 286 GLY A C 1
ATOM 2251 O O . GLY A 1 286 ? -30.047 1.895 0.583 1.00 67.12 286 GLY A O 1
ATOM 2252 N N . GLY A 1 287 ? -27.956 2.620 0.231 1.00 70.31 287 GLY A N 1
ATOM 2253 C CA . GLY A 1 287 ? -27.827 2.049 -1.116 1.00 70.31 287 GLY A CA 1
ATOM 2254 C C . GLY A 1 287 ? -26.383 1.929 -1.616 1.00 70.31 287 GLY A C 1
ATOM 2255 O O . GLY A 1 287 ? -25.451 2.373 -0.947 1.00 70.31 287 GLY A O 1
ATOM 2256 N N . ALA A 1 288 ? -26.212 1.306 -2.786 1.00 69.69 288 ALA A N 1
ATOM 2257 C CA . ALA A 1 288 ? -24.913 1.140 -3.446 1.00 69.69 288 ALA A CA 1
ATOM 2258 C C . ALA A 1 288 ? -24.332 2.481 -3.929 1.00 69.69 288 ALA A C 1
ATOM 2260 O O . ALA A 1 288 ? -25.095 3.417 -4.186 1.00 69.69 288 ALA A O 1
ATOM 2261 N N . TRP A 1 289 ? -23.004 2.570 -4.093 1.00 69.88 289 TRP A N 1
ATOM 2262 C CA . TRP A 1 289 ? -22.375 3.746 -4.717 1.00 69.88 289 TRP A CA 1
ATOM 2263 C C . TRP A 1 289 ? -22.989 3.997 -6.085 1.00 69.88 289 TRP A C 1
ATOM 2265 O O . TRP A 1 289 ? -22.957 3.139 -6.969 1.00 69.88 289 TRP A O 1
ATOM 2275 N N . THR A 1 290 ? -23.484 5.212 -6.286 1.00 69.69 290 THR A N 1
ATOM 2276 C CA . THR A 1 290 ? -23.750 5.706 -7.633 1.00 69.69 290 THR A CA 1
ATOM 2277 C C . THR A 1 290 ? -22.544 6.526 -8.081 1.00 69.69 290 THR A C 1
ATOM 2279 O O . THR A 1 290 ? -21.925 7.229 -7.282 1.00 69.69 290 THR A O 1
ATOM 2282 N N . GLY A 1 291 ? -22.183 6.452 -9.364 1.00 68.06 291 GLY A N 1
ATOM 2283 C CA . GLY A 1 291 ? -21.062 7.227 -9.916 1.00 68.06 291 GLY A CA 1
ATOM 2284 C C . GLY A 1 291 ? -21.234 8.753 -9.820 1.00 68.06 291 GLY A C 1
ATOM 2285 O O . GLY A 1 291 ? -20.313 9.490 -10.158 1.00 68.06 291 GLY A O 1
ATOM 2286 N N . ASP A 1 292 ? -22.389 9.238 -9.358 1.00 74.75 292 ASP A N 1
ATOM 2287 C CA . ASP A 1 292 ? -22.676 10.657 -9.162 1.00 74.75 292 ASP A CA 1
ATOM 2288 C C . ASP A 1 292 ? -22.145 11.224 -7.834 1.00 74.75 292 ASP A C 1
ATOM 2290 O O . ASP A 1 292 ? -22.089 12.445 -7.694 1.00 74.75 292 ASP A O 1
ATOM 2294 N N . GLU A 1 293 ? -21.662 10.395 -6.898 1.00 70.94 293 GLU A N 1
ATOM 2295 C CA . GLU A 1 293 ? -21.135 10.877 -5.607 1.00 70.94 293 GLU A CA 1
ATOM 2296 C C . GLU A 1 293 ? -19.898 11.783 -5.733 1.00 70.94 293 GLU A C 1
ATOM 2298 O O . GLU A 1 293 ? -19.663 12.624 -4.866 1.00 70.94 293 GLU A O 1
ATOM 2303 N N . GLU A 1 294 ? -19.127 11.693 -6.825 1.00 74.25 294 GLU A N 1
ATOM 2304 C CA . GLU A 1 294 ? -18.032 12.644 -7.085 1.00 74.25 294 GLU A CA 1
ATOM 2305 C C . GLU A 1 294 ? -18.553 14.083 -7.274 1.00 74.25 294 GLU A C 1
ATOM 2307 O O . GLU A 1 294 ? -17.850 15.052 -6.985 1.00 74.25 294 GLU A O 1
ATOM 2312 N N . LYS A 1 295 ? -19.804 14.231 -7.730 1.00 83.12 295 LYS A N 1
ATOM 2313 C CA . LYS A 1 295 ? -20.478 15.527 -7.889 1.00 83.12 295 LYS A CA 1
ATOM 2314 C C . LYS A 1 295 ? -21.185 15.973 -6.614 1.00 83.12 295 LYS A C 1
ATOM 2316 O O . LYS A 1 295 ? -21.600 17.130 -6.529 1.00 83.12 295 LYS A O 1
ATOM 2321 N N . GLU A 1 296 ? -21.365 15.080 -5.645 1.00 85.38 296 GLU A N 1
ATOM 2322 C CA . GLU A 1 296 ? -22.042 15.423 -4.406 1.00 85.38 296 GLU A CA 1
ATOM 2323 C C . GLU A 1 296 ? -21.155 16.317 -3.527 1.00 85.38 296 GLU A C 1
ATOM 2325 O O . GLU A 1 296 ? -19.942 16.105 -3.417 1.00 85.38 296 GLU A O 1
ATOM 2330 N N . PRO A 1 297 ? -21.740 17.306 -2.833 1.00 86.56 297 PRO A N 1
ATOM 2331 C CA . PRO A 1 297 ? -20.975 18.197 -1.976 1.00 86.56 297 PRO A CA 1
ATOM 2332 C C . PRO A 1 297 ? -20.350 17.417 -0.810 1.00 86.56 297 PRO A C 1
ATOM 2334 O O . PRO A 1 297 ? -21.009 16.518 -0.286 1.00 86.56 297 PRO A O 1
ATOM 2337 N N . PRO A 1 298 ? -19.125 17.764 -0.373 1.00 86.25 298 PRO A N 1
ATOM 2338 C CA . PRO A 1 298 ? -18.540 17.342 0.898 1.00 86.25 298 PRO A CA 1
ATOM 2339 C C . PRO A 1 298 ? -19.561 17.081 2.011 1.00 86.25 298 PRO A C 1
ATOM 2341 O O . PRO A 1 298 ? -20.368 17.959 2.312 1.00 86.25 298 PRO A O 1
ATOM 2344 N N . LEU A 1 299 ? -19.478 15.918 2.669 1.00 88.94 299 LEU A N 1
ATOM 2345 C CA . LEU A 1 299 ? -20.253 15.686 3.889 1.00 88.94 299 LEU A CA 1
ATOM 2346 C C . LEU A 1 299 ? -19.899 16.738 4.950 1.00 88.94 299 LEU A C 1
ATOM 2348 O O . LEU A 1 299 ? -18.729 17.157 5.008 1.00 88.94 299 LEU A O 1
ATOM 2352 N N . PRO A 1 300 ? -20.866 17.149 5.792 1.00 89.69 300 PRO A N 1
ATOM 2353 C CA . PRO A 1 300 ? -20.575 18.040 6.903 1.00 89.69 300 PRO A CA 1
ATOM 2354 C C . PRO A 1 300 ? -19.517 17.396 7.817 1.00 89.69 300 PRO A C 1
ATOM 2356 O O . PRO A 1 300 ? -19.479 16.169 7.935 1.00 89.69 300 PRO A O 1
ATOM 2359 N N . PRO A 1 301 ? -18.653 18.185 8.484 1.00 87.50 301 PRO A N 1
ATOM 2360 C CA . PRO A 1 301 ? -17.584 17.645 9.330 1.00 87.50 301 PRO A CA 1
ATOM 2361 C C . PRO A 1 301 ? -18.056 16.643 10.393 1.00 87.50 301 PRO A C 1
ATOM 2363 O O . PRO A 1 301 ? -17.325 15.714 10.715 1.00 87.50 301 PRO A O 1
ATOM 2366 N N . SER A 1 302 ? -19.288 16.799 10.893 1.00 86.88 302 SER A N 1
ATOM 2367 C CA . SER A 1 302 ? -19.933 15.886 11.848 1.00 86.88 302 SER A CA 1
ATOM 2368 C C . SER A 1 302 ? -20.101 14.459 11.340 1.00 86.88 302 SER A C 1
ATOM 2370 O O . SER A 1 302 ? -20.105 13.512 12.126 1.00 86.88 302 SER A O 1
ATOM 2372 N N . ASP A 1 303 ? -20.245 14.320 10.023 1.00 88.88 303 ASP A N 1
ATOM 2373 C CA . ASP A 1 303 ? -20.608 13.072 9.365 1.00 88.88 303 ASP A CA 1
ATOM 2374 C C . ASP A 1 303 ? -19.396 12.420 8.700 1.00 88.88 303 ASP A C 1
ATOM 2376 O O . ASP A 1 303 ? -19.491 11.314 8.165 1.00 88.88 303 ASP A O 1
ATOM 2380 N N . ARG A 1 304 ? -18.236 13.068 8.758 1.00 91.88 304 ARG A N 1
ATOM 2381 C CA . ARG A 1 304 ? -16.985 12.507 8.267 1.00 91.88 304 ARG A CA 1
ATOM 2382 C C . ARG A 1 304 ? -16.296 11.664 9.343 1.00 91.88 304 ARG A C 1
ATOM 2384 O O . ARG A 1 304 ? -16.677 11.691 10.511 1.00 91.88 304 ARG A O 1
ATOM 2391 N N . LEU A 1 305 ? -15.330 10.859 8.923 1.00 93.75 305 LEU A N 1
ATOM 2392 C CA . LEU A 1 305 ? -14.633 9.870 9.733 1.00 93.75 305 LEU A CA 1
ATOM 2393 C C . LEU A 1 305 ? -13.244 10.372 10.127 1.00 93.75 305 LEU A C 1
ATOM 2395 O O . LEU A 1 305 ? -12.542 10.952 9.300 1.00 93.75 305 LEU A O 1
ATOM 2399 N N . ASN A 1 306 ? -12.825 10.098 11.358 1.00 94.69 306 ASN A N 1
ATOM 2400 C CA . ASN A 1 306 ? -11.460 10.356 11.816 1.00 94.69 306 ASN A CA 1
ATOM 2401 C C . ASN A 1 306 ? -10.721 9.031 11.980 1.00 94.69 306 ASN A C 1
ATOM 2403 O O . ASN A 1 306 ? -11.164 8.162 12.738 1.00 94.69 306 ASN A O 1
ATOM 2407 N N . TRP A 1 307 ? -9.626 8.863 11.249 1.00 97.25 307 TRP A N 1
ATOM 2408 C CA . TRP A 1 307 ? -8.848 7.629 11.225 1.00 97.25 307 TRP A CA 1
ATOM 2409 C C . TRP A 1 307 ? -7.500 7.827 11.916 1.00 97.25 307 TRP A C 1
ATOM 2411 O O . TRP A 1 307 ? -6.926 8.919 11.879 1.00 97.25 307 TRP A O 1
ATOM 2421 N N . VAL A 1 308 ? -6.994 6.761 12.527 1.00 97.75 308 VAL A N 1
ATOM 2422 C CA . VAL A 1 308 ? -5.637 6.681 13.074 1.00 97.75 308 VAL A CA 1
ATOM 2423 C C . VAL A 1 308 ? -4.994 5.406 12.565 1.00 97.75 308 VAL A C 1
ATOM 2425 O O . VAL A 1 308 ? -5.593 4.346 12.680 1.00 97.75 308 VAL A O 1
ATOM 2428 N N . GLU A 1 309 ? -3.773 5.492 12.054 1.00 98.62 309 GLU A N 1
ATOM 2429 C CA . GLU A 1 309 ? -2.945 4.337 11.718 1.00 98.62 309 GLU A CA 1
ATOM 2430 C C . GLU A 1 309 ? -1.763 4.243 12.688 1.00 98.62 309 GLU A C 1
ATOM 2432 O O . GLU A 1 309 ? -0.983 5.187 12.855 1.00 98.62 309 GLU A O 1
ATOM 2437 N N . LEU A 1 310 ? -1.662 3.098 13.357 1.00 98.25 310 LEU A N 1
ATOM 2438 C CA . LEU A 1 310 ? -0.577 2.739 14.255 1.00 98.25 310 LEU A CA 1
ATOM 2439 C C . LEU A 1 310 ? 0.494 2.004 13.451 1.00 98.25 310 LEU A C 1
ATOM 2441 O O . LEU A 1 310 ? 0.192 1.007 12.798 1.00 98.25 310 LEU A O 1
ATOM 2445 N N . GLY A 1 311 ? 1.738 2.481 13.512 1.00 97.88 311 GLY A N 1
ATOM 2446 C CA . GLY A 1 311 ? 2.872 1.808 12.876 1.00 97.88 311 GLY A CA 1
ATOM 2447 C C . GLY A 1 311 ? 2.788 1.942 11.363 1.00 97.88 311 GLY A C 1
ATOM 2448 O O . GLY A 1 311 ? 2.937 0.972 10.625 1.00 97.88 311 GLY A O 1
ATOM 2449 N N . ALA A 1 312 ? 2.486 3.157 10.904 1.00 98.19 312 ALA A N 1
ATOM 2450 C CA . ALA A 1 312 ? 2.191 3.446 9.507 1.00 98.19 312 ALA A CA 1
ATOM 2451 C C . ALA A 1 312 ? 3.386 3.209 8.566 1.00 98.19 312 ALA A C 1
ATOM 2453 O O . ALA A 1 312 ? 3.213 3.163 7.340 1.00 98.19 312 ALA A O 1
ATOM 2454 N N . GLY A 1 313 ? 4.603 3.099 9.110 1.00 97.44 313 GLY A N 1
ATOM 2455 C CA . GLY A 1 313 ? 5.816 2.848 8.351 1.00 97.44 313 GLY A CA 1
ATOM 2456 C C . GLY A 1 313 ? 6.024 3.883 7.246 1.00 97.44 313 GLY A C 1
ATOM 2457 O O . GLY A 1 313 ? 6.206 5.070 7.497 1.00 97.44 313 GLY A O 1
ATOM 2458 N N . ALA A 1 314 ? 5.963 3.464 5.981 1.00 96.69 314 ALA A N 1
ATOM 2459 C CA . ALA A 1 314 ? 6.147 4.375 4.851 1.00 96.69 314 ALA A CA 1
ATOM 2460 C C . ALA A 1 314 ? 4.947 5.310 4.563 1.00 96.69 314 ALA A C 1
ATOM 2462 O O . ALA A 1 314 ? 5.072 6.177 3.695 1.00 96.69 314 ALA A O 1
ATOM 2463 N N . GLY A 1 315 ? 3.805 5.155 5.245 1.00 97.38 315 GLY A N 1
ATOM 2464 C CA . GLY A 1 315 ? 2.612 5.989 5.034 1.00 97.38 315 GLY A CA 1
ATOM 2465 C C . GLY A 1 315 ? 1.853 5.665 3.743 1.00 97.38 315 GLY A C 1
ATOM 2466 O O . GLY A 1 315 ? 1.365 6.565 3.059 1.00 97.38 315 GLY A O 1
ATOM 2467 N N . LEU A 1 316 ? 1.792 4.378 3.382 1.00 96.38 316 LEU A N 1
ATOM 2468 C CA . LEU A 1 316 ? 1.207 3.894 2.126 1.00 96.38 316 LEU A CA 1
ATOM 2469 C C . LEU A 1 316 ? -0.299 4.186 2.015 1.00 96.38 316 LEU A C 1
ATOM 2471 O O . LEU A 1 316 ? -0.787 4.525 0.937 1.00 96.38 316 LEU A O 1
ATOM 2475 N N . THR A 1 317 ? -1.029 4.048 3.123 1.00 97.44 317 THR A N 1
ATOM 2476 C CA . THR A 1 317 ? -2.494 4.023 3.150 1.00 97.44 317 THR A CA 1
ATOM 2477 C C . THR A 1 317 ? -3.138 5.275 2.547 1.00 97.44 317 THR A C 1
ATOM 2479 O O . THR A 1 317 ? -3.799 5.163 1.510 1.00 97.44 317 THR A O 1
ATOM 2482 N N . PRO A 1 318 ? -2.927 6.490 3.082 1.00 97.12 318 PRO A N 1
ATOM 2483 C CA . PRO A 1 318 ? -3.502 7.688 2.477 1.00 97.12 318 PRO A CA 1
ATOM 2484 C C . PRO A 1 318 ? -2.887 8.023 1.113 1.00 97.12 318 PRO A C 1
ATOM 2486 O O . PRO A 1 318 ? -3.589 8.580 0.274 1.00 97.12 318 PRO A O 1
ATOM 2489 N N . ALA A 1 319 ? -1.622 7.666 0.852 1.00 95.56 319 ALA A N 1
ATOM 2490 C CA . ALA A 1 319 ? -0.975 7.926 -0.437 1.00 95.56 319 ALA A CA 1
ATOM 2491 C C . ALA A 1 319 ? -1.714 7.251 -1.606 1.00 95.56 319 ALA A C 1
ATOM 2493 O O . ALA A 1 319 ? -1.813 7.823 -2.689 1.00 95.56 319 ALA A O 1
ATOM 2494 N N . LEU A 1 320 ? -2.290 6.068 -1.377 1.00 93.31 320 LEU A N 1
ATOM 2495 C CA . LEU A 1 320 ? -3.096 5.371 -2.378 1.00 93.31 320 LEU A CA 1
ATOM 2496 C C . LEU A 1 320 ? -4.583 5.743 -2.316 1.00 93.31 320 LEU A C 1
ATOM 2498 O O . LEU A 1 320 ? -5.187 5.990 -3.365 1.00 93.31 320 LEU A O 1
ATOM 2502 N N . LEU A 1 321 ? -5.174 5.818 -1.116 1.00 94.81 321 LEU A N 1
ATOM 2503 C CA . LEU A 1 321 ? -6.619 6.027 -0.951 1.00 94.81 321 LEU A CA 1
ATOM 2504 C C . LEU A 1 321 ? -7.078 7.460 -1.244 1.00 94.81 321 LEU A C 1
ATOM 2506 O O . LEU A 1 321 ? -8.237 7.649 -1.613 1.00 94.81 321 LEU A O 1
ATOM 2510 N N . HIS A 1 322 ? -6.203 8.471 -1.136 1.00 94.19 322 HIS A N 1
ATOM 2511 C CA . HIS A 1 322 ? -6.576 9.881 -1.328 1.00 94.19 322 HIS A CA 1
ATOM 2512 C C . HIS A 1 322 ? -7.208 10.171 -2.698 1.00 94.19 322 HIS A C 1
ATOM 2514 O O . HIS A 1 322 ? -7.991 11.111 -2.848 1.00 94.19 322 HIS A O 1
ATOM 2520 N N . HIS A 1 323 ? -6.908 9.349 -3.699 1.00 89.44 323 HIS A N 1
ATOM 2521 C CA . HIS A 1 323 ? -7.444 9.502 -5.046 1.00 89.44 323 HIS A CA 1
ATOM 2522 C C . HIS A 1 323 ? -8.879 8.980 -5.198 1.00 89.44 323 HIS A C 1
ATOM 2524 O O . HIS A 1 323 ? -9.585 9.413 -6.110 1.00 89.44 323 HIS A O 1
ATOM 2530 N N . ILE A 1 324 ? -9.359 8.147 -4.270 1.00 90.62 324 ILE A N 1
ATOM 2531 C CA . ILE A 1 324 ? -10.734 7.647 -4.273 1.00 90.62 324 ILE A CA 1
ATOM 2532 C C . ILE A 1 324 ? -11.681 8.797 -3.868 1.00 90.62 324 ILE A C 1
ATOM 2534 O O . ILE A 1 324 ? -11.529 9.367 -2.782 1.00 90.62 324 ILE A O 1
ATOM 2538 N N . PRO A 1 325 ? -12.688 9.165 -4.688 1.00 90.19 325 PRO A N 1
ATOM 2539 C CA . PRO A 1 325 ? -13.663 10.202 -4.329 1.00 90.19 325 PRO A CA 1
ATOM 2540 C C . PRO A 1 325 ? -14.354 9.940 -2.984 1.00 90.19 325 PRO A C 1
ATOM 2542 O O . PRO A 1 325 ? -14.486 10.852 -2.167 1.00 90.19 325 PRO A O 1
ATOM 2545 N N . ALA A 1 326 ? -14.693 8.677 -2.719 1.00 90.38 326 ALA A N 1
ATOM 2546 C CA . ALA A 1 326 ? -15.234 8.204 -1.452 1.00 90.38 326 ALA A CA 1
ATOM 2547 C C . ALA A 1 326 ? -14.393 8.607 -0.243 1.00 90.38 326 ALA A C 1
ATOM 2549 O O . ALA A 1 326 ? -14.905 9.159 0.730 1.00 90.38 326 ALA A O 1
ATOM 2550 N N . TYR A 1 327 ? -13.084 8.373 -0.323 1.00 94.00 327 TYR A N 1
ATOM 2551 C CA . TYR A 1 327 ? -12.155 8.721 0.740 1.00 94.00 327 TYR A CA 1
ATOM 2552 C C . TYR A 1 327 ? -12.198 10.228 1.013 1.00 94.00 327 TYR A C 1
ATOM 2554 O O . TYR A 1 327 ? -12.386 10.652 2.150 1.00 94.00 327 TYR A O 1
ATOM 2562 N N . ARG A 1 328 ? -12.124 11.058 -0.035 1.00 92.44 328 ARG A N 1
ATOM 2563 C CA . ARG A 1 328 ? -12.149 12.528 0.099 1.00 92.44 328 ARG A CA 1
ATOM 2564 C C . ARG A 1 328 ? -13.475 13.067 0.648 1.00 92.44 328 ARG A C 1
ATOM 2566 O O . ARG A 1 328 ? -13.504 14.099 1.327 1.00 92.44 328 ARG A O 1
ATOM 2573 N N . ARG A 1 329 ? -14.574 12.375 0.344 1.00 91.38 329 ARG A N 1
ATOM 2574 C CA . ARG A 1 329 ? -15.928 12.697 0.803 1.00 91.38 329 ARG A CA 1
ATOM 2575 C C . ARG A 1 329 ? -16.132 12.345 2.274 1.00 91.38 329 ARG A C 1
ATOM 2577 O O . ARG A 1 329 ? -16.661 13.173 3.016 1.00 91.38 329 ARG A O 1
ATOM 2584 N N . HIS A 1 330 ? -15.727 11.140 2.670 1.00 92.25 330 HIS A N 1
ATOM 2585 C CA . HIS A 1 330 ? -16.047 10.570 3.975 1.00 92.25 330 HIS A CA 1
ATOM 2586 C C . HIS A 1 330 ? -14.966 10.774 5.025 1.00 92.25 330 HIS A C 1
ATOM 2588 O O . HIS A 1 330 ? -15.311 10.860 6.195 1.00 92.25 330 HIS A O 1
ATOM 2594 N N . VAL A 1 331 ? -13.687 10.870 4.667 1.00 94.50 331 VAL A N 1
ATOM 2595 C CA . VAL A 1 331 ? -12.614 11.052 5.651 1.00 94.50 331 VAL A CA 1
ATOM 2596 C C . VAL A 1 331 ? -12.460 12.536 5.985 1.00 94.50 331 VAL A C 1
ATOM 2598 O O . VAL A 1 331 ? -12.483 13.422 5.123 1.00 94.50 331 VAL A O 1
ATOM 2601 N N . HIS A 1 332 ? -12.360 12.820 7.277 1.00 93.62 332 HIS A N 1
ATOM 2602 C CA . HIS A 1 332 ? -12.125 14.149 7.817 1.00 93.62 332 HIS A CA 1
ATOM 2603 C C . HIS A 1 332 ? -10.656 14.351 8.149 1.00 93.62 332 HIS A C 1
ATOM 2605 O O . HIS A 1 332 ? -10.019 15.253 7.605 1.00 93.62 332 HIS A O 1
ATOM 2611 N N . THR A 1 333 ? -10.135 13.484 9.014 1.00 94.88 333 THR A N 1
ATOM 2612 C CA . THR A 1 333 ? -8.750 13.488 9.468 1.00 94.88 333 THR A CA 1
ATOM 2613 C C . THR A 1 333 ? -8.177 12.084 9.380 1.00 94.88 333 THR A C 1
ATOM 2615 O O . THR A 1 333 ? -8.887 11.106 9.616 1.00 94.88 333 THR A O 1
ATOM 2618 N N . PHE A 1 334 ? -6.885 11.987 9.092 1.00 97.56 334 PHE A N 1
ATOM 2619 C CA . PHE A 1 334 ? -6.141 10.736 9.113 1.00 97.56 334 PHE A CA 1
ATOM 2620 C C . PHE A 1 334 ? -4.793 10.972 9.797 1.00 97.56 334 PHE A C 1
ATOM 2622 O O . PHE A 1 334 ? -3.898 11.602 9.229 1.00 97.56 334 PHE A O 1
ATOM 2629 N N . THR A 1 335 ? -4.636 10.447 11.010 1.00 97.31 335 THR A N 1
ATOM 2630 C CA . THR A 1 335 ? -3.378 10.532 11.759 1.00 97.31 335 THR A CA 1
ATOM 2631 C C . THR A 1 335 ? -2.535 9.289 11.515 1.00 97.31 335 THR A C 1
ATOM 2633 O O . THR A 1 335 ? -2.980 8.180 11.786 1.00 97.31 335 THR A O 1
ATOM 2636 N N . LEU A 1 336 ? -1.311 9.468 11.035 1.00 98.25 336 LEU A N 1
ATOM 2637 C CA . LEU A 1 336 ? -0.324 8.409 10.884 1.00 98.25 336 LEU A CA 1
ATOM 2638 C C . LEU A 1 336 ? 0.663 8.485 12.039 1.00 98.25 336 LEU A C 1
ATOM 2640 O O . LEU A 1 336 ? 1.222 9.552 12.309 1.00 98.25 336 LEU A O 1
ATOM 2644 N N . THR A 1 337 ? 0.889 7.358 12.700 1.00 98.06 337 THR A N 1
ATOM 2645 C CA . THR A 1 337 ? 1.817 7.288 13.824 1.00 98.06 337 THR A CA 1
ATOM 2646 C C . THR A 1 337 ? 2.862 6.206 13.626 1.00 98.06 337 THR A C 1
ATOM 2648 O O . THR A 1 337 ? 2.596 5.164 13.031 1.00 98.06 337 THR A O 1
ATOM 2651 N N . ASP A 1 338 ? 4.061 6.478 14.117 1.00 98.00 338 ASP A N 1
ATOM 2652 C CA . ASP A 1 338 ? 5.192 5.555 14.191 1.00 98.00 338 ASP A CA 1
ATOM 2653 C C . ASP A 1 338 ? 6.131 6.048 15.302 1.00 98.00 338 ASP A C 1
ATOM 2655 O O . ASP A 1 338 ? 6.012 7.192 15.725 1.00 98.00 338 ASP A O 1
ATOM 2659 N N . TYR A 1 339 ? 7.061 5.233 15.788 1.00 96.06 339 TYR A N 1
ATOM 2660 C CA . TYR A 1 339 ? 7.870 5.583 16.962 1.00 96.06 339 TYR A CA 1
ATOM 2661 C C . TYR A 1 339 ? 9.160 6.345 16.624 1.00 96.06 339 TYR A C 1
ATOM 2663 O O . TYR A 1 339 ? 9.742 6.986 17.498 1.00 96.06 339 TYR A O 1
ATOM 2671 N N . GLN A 1 340 ? 9.647 6.268 15.377 1.00 95.56 340 GLN A N 1
ATOM 2672 C CA . GLN A 1 340 ? 10.879 6.958 14.973 1.00 95.56 340 GLN A CA 1
ATOM 2673 C C . GLN A 1 340 ? 10.595 8.221 14.166 1.00 95.56 340 GLN A C 1
ATOM 2675 O O . GLN A 1 340 ? 9.954 8.170 13.117 1.00 95.56 340 GLN A O 1
ATOM 2680 N N . ASP A 1 341 ? 11.226 9.331 14.548 1.00 96.12 341 ASP A N 1
ATOM 2681 C CA . ASP A 1 341 ? 11.107 10.604 13.826 1.00 96.12 341 ASP A CA 1
ATOM 2682 C C . ASP A 1 341 ? 11.534 10.498 12.355 1.00 96.12 341 ASP A C 1
ATOM 2684 O O . ASP A 1 341 ? 10.889 11.072 11.481 1.00 96.12 341 ASP A O 1
ATOM 2688 N N . THR A 1 342 ? 12.562 9.696 12.048 1.00 95.88 342 THR A N 1
ATOM 2689 C CA . THR A 1 342 ? 13.004 9.481 10.655 1.00 95.88 342 THR A CA 1
ATOM 2690 C C . THR A 1 342 ? 11.935 8.806 9.788 1.00 95.88 342 THR A C 1
ATOM 2692 O O . THR A 1 342 ? 11.860 9.060 8.583 1.00 95.88 342 THR A O 1
ATOM 2695 N N . ILE A 1 343 ? 11.079 7.975 10.392 1.00 96.75 343 ILE A N 1
ATOM 2696 C CA . ILE A 1 343 ? 9.928 7.369 9.719 1.00 96.75 343 ILE A CA 1
ATOM 2697 C C . ILE A 1 343 ? 8.849 8.430 9.512 1.00 96.75 343 ILE A C 1
ATOM 2699 O O . ILE A 1 343 ? 8.366 8.586 8.392 1.00 96.75 343 ILE A O 1
ATOM 2703 N N . ILE A 1 344 ? 8.545 9.235 10.533 1.00 97.94 344 ILE A N 1
ATOM 2704 C CA . ILE A 1 344 ? 7.573 10.336 10.440 1.00 97.94 344 ILE A CA 1
ATOM 2705 C C . ILE A 1 344 ? 7.957 11.347 9.353 1.00 97.94 344 ILE A C 1
ATOM 2707 O O . ILE A 1 344 ? 7.121 11.731 8.534 1.00 97.94 344 ILE A O 1
ATOM 2711 N N . GLU A 1 345 ? 9.223 11.750 9.283 1.00 96.81 345 GLU A N 1
ATOM 2712 C CA . GLU A 1 345 ? 9.743 12.604 8.211 1.00 96.81 345 GLU A CA 1
ATOM 2713 C C . GLU A 1 345 ? 9.552 11.968 6.829 1.00 96.81 345 GLU A C 1
ATOM 2715 O O . GLU A 1 345 ? 9.196 12.650 5.863 1.00 96.81 345 GLU A O 1
ATOM 2720 N N . ASN A 1 346 ? 9.749 10.652 6.723 1.00 97.19 346 ASN A N 1
ATOM 2721 C CA . ASN A 1 346 ? 9.530 9.931 5.478 1.00 97.19 346 ASN A CA 1
ATOM 2722 C C . ASN A 1 346 ? 8.047 9.833 5.097 1.00 97.19 346 ASN A C 1
ATOM 2724 O O . ASN A 1 346 ? 7.731 9.986 3.919 1.00 97.19 346 ASN A O 1
ATOM 2728 N N . ILE A 1 347 ? 7.144 9.651 6.065 1.00 98.12 347 ILE A N 1
ATOM 2729 C CA . ILE A 1 347 ? 5.694 9.713 5.840 1.00 98.12 347 ILE A CA 1
ATOM 2730 C C . ILE A 1 347 ? 5.330 11.081 5.266 1.00 98.12 347 ILE A C 1
ATOM 2732 O O . ILE A 1 347 ? 4.710 11.151 4.209 1.00 98.12 347 ILE A O 1
ATOM 2736 N N . ARG A 1 348 ? 5.769 12.176 5.902 1.00 97.88 348 ARG A N 1
ATOM 2737 C CA . ARG A 1 348 ? 5.504 13.548 5.424 1.00 97.88 348 ARG A CA 1
ATOM 2738 C C . ARG A 1 348 ? 5.999 13.759 3.997 1.00 97.88 348 ARG A C 1
ATOM 2740 O O . ARG A 1 348 ? 5.271 14.304 3.170 1.00 97.88 348 ARG A O 1
ATOM 2747 N N . TYR A 1 349 ? 7.206 13.275 3.702 1.00 97.25 349 TYR A N 1
ATOM 2748 C CA . TYR A 1 349 ? 7.764 13.302 2.354 1.00 97.25 349 TYR A CA 1
ATOM 2749 C C . TYR A 1 349 ? 6.872 12.555 1.349 1.00 97.25 349 TYR A C 1
ATOM 2751 O O . TYR A 1 349 ? 6.543 13.101 0.297 1.00 97.25 349 TYR A O 1
ATOM 2759 N N . ASN A 1 350 ? 6.439 11.335 1.678 1.00 97.69 350 ASN A N 1
ATOM 2760 C CA . ASN A 1 350 ? 5.589 10.528 0.804 1.00 97.69 350 ASN A CA 1
ATOM 2761 C C . ASN A 1 350 ? 4.199 11.151 0.604 1.00 97.69 350 ASN A C 1
ATOM 2763 O O . ASN A 1 350 ? 3.702 11.152 -0.520 1.00 97.69 350 ASN A O 1
ATOM 2767 N N . LEU A 1 351 ? 3.592 11.732 1.645 1.00 96.94 351 LEU A N 1
ATOM 2768 C CA . LEU A 1 351 ? 2.327 12.465 1.523 1.00 96.94 351 LEU A CA 1
ATOM 2769 C C . LEU A 1 351 ? 2.469 13.641 0.551 1.00 96.94 351 LEU A C 1
ATOM 2771 O O . LEU A 1 351 ? 1.674 13.779 -0.377 1.00 96.94 351 LEU A O 1
ATOM 2775 N N . GLN A 1 352 ? 3.517 14.450 0.720 1.00 96.00 352 GLN A N 1
ATOM 2776 C CA . GLN A 1 352 ? 3.779 15.598 -0.143 1.00 96.00 352 GLN A CA 1
ATOM 2777 C C . GLN A 1 352 ? 4.014 15.182 -1.602 1.00 96.00 352 GLN A C 1
ATOM 2779 O O . GLN A 1 352 ? 3.458 15.800 -2.513 1.00 96.00 352 GLN A O 1
ATOM 2784 N N . GLU A 1 353 ? 4.815 14.137 -1.830 1.00 95.56 353 GLU A N 1
ATOM 2785 C CA . GLU A 1 353 ? 5.131 13.653 -3.178 1.00 95.56 353 GLU A CA 1
ATOM 2786 C C . GLU A 1 353 ? 3.891 13.111 -3.905 1.00 95.56 353 GLU A C 1
ATOM 2788 O O . GLU A 1 353 ? 3.775 13.271 -5.118 1.00 95.56 353 GLU A O 1
ATOM 2793 N N . ASN A 1 354 ? 2.935 12.547 -3.161 1.00 94.69 354 ASN A N 1
ATOM 2794 C CA . ASN A 1 354 ? 1.657 12.051 -3.683 1.00 94.69 354 ASN A CA 1
ATOM 2795 C C . ASN A 1 354 ? 0.539 13.107 -3.663 1.00 94.69 354 ASN A C 1
ATOM 2797 O O . ASN A 1 354 ? -0.630 12.779 -3.850 1.00 94.69 354 ASN A O 1
ATOM 2801 N N . HIS A 1 355 ? 0.876 14.383 -3.448 1.00 94.06 355 HIS A N 1
ATOM 2802 C CA . HIS A 1 355 ? -0.088 15.487 -3.392 1.00 94.06 355 HIS A CA 1
ATOM 2803 C C . HIS A 1 355 ? -1.202 15.293 -2.348 1.00 94.06 355 HIS A C 1
ATOM 2805 O O . HIS A 1 355 ? -2.303 15.825 -2.496 1.00 94.06 355 HIS A O 1
ATOM 2811 N N . VAL A 1 356 ? -0.908 14.562 -1.274 1.00 94.50 356 VAL A N 1
ATOM 2812 C CA . VAL A 1 356 ? -1.806 14.379 -0.138 1.00 94.50 356 VAL A CA 1
ATOM 2813 C C . VAL A 1 356 ? -1.648 15.557 0.817 1.00 94.50 356 VAL A C 1
ATOM 2815 O O . VAL A 1 356 ? -0.539 15.949 1.184 1.00 94.50 356 VAL A O 1
ATOM 2818 N N . CYS A 1 357 ? -2.775 16.136 1.226 1.00 92.38 357 CYS A N 1
ATOM 2819 C CA . CYS A 1 357 ? -2.805 17.277 2.130 1.00 92.38 357 CYS A CA 1
ATOM 2820 C C . CYS A 1 357 ? -2.275 16.912 3.529 1.00 92.38 357 CYS A C 1
ATOM 2822 O O . CYS A 1 357 ? -2.995 16.322 4.336 1.00 92.38 357 CYS A O 1
ATOM 2824 N N . HIS A 1 358 ? -1.032 17.302 3.816 1.00 93.88 358 HIS A N 1
ATOM 2825 C CA . HIS A 1 358 ? -0.436 17.229 5.147 1.00 93.88 358 HIS A CA 1
ATOM 2826 C C . HIS A 1 358 ? -0.662 18.534 5.927 1.00 93.88 358 HIS A C 1
ATOM 2828 O O . HIS A 1 358 ? -0.460 19.619 5.379 1.00 93.88 358 HIS A O 1
ATOM 2834 N N . VAL A 1 359 ? -1.033 18.416 7.201 1.00 94.31 359 VAL A N 1
ATOM 2835 C CA . VAL A 1 359 ? -1.230 19.517 8.158 1.00 94.31 359 VAL A CA 1
ATOM 2836 C C . VAL A 1 359 ? -0.328 19.325 9.374 1.00 94.31 359 VAL A C 1
ATOM 2838 O O . VAL A 1 359 ? 0.009 18.191 9.717 1.00 94.31 359 VAL A O 1
ATOM 2841 N N . HIS A 1 360 ? 0.073 20.418 10.022 1.00 91.00 360 HIS A N 1
ATOM 2842 C CA . HIS A 1 360 ? 0.906 20.352 11.230 1.00 91.00 360 HIS A CA 1
ATOM 2843 C C . HIS A 1 360 ? 0.065 20.379 12.509 1.00 91.00 360 HIS A C 1
ATOM 2845 O O . HIS A 1 360 ? 0.427 19.754 13.501 1.00 91.00 360 HIS A O 1
ATOM 2851 N N . ASP A 1 361 ? -1.062 21.081 12.474 1.00 88.25 361 ASP A N 1
ATOM 2852 C CA . ASP A 1 361 ? -2.004 21.224 13.570 1.00 88.25 361 ASP A CA 1
ATOM 2853 C C . ASP A 1 361 ? -3.435 21.127 13.023 1.00 88.25 361 ASP A C 1
ATOM 2855 O O . ASP A 1 361 ? -3.934 22.004 12.309 1.00 88.25 361 ASP A O 1
ATOM 2859 N N . TYR A 1 362 ? -4.131 20.054 13.404 1.00 84.12 362 TYR A N 1
ATOM 2860 C CA . TYR A 1 362 ? -5.522 19.831 13.022 1.00 84.12 362 TYR A CA 1
ATOM 2861 C C . TYR A 1 362 ? -6.448 20.965 13.444 1.00 84.12 362 TYR A C 1
ATOM 2863 O O . TYR A 1 362 ? -7.337 21.347 12.687 1.00 84.12 362 TYR A O 1
ATOM 2871 N N . VAL A 1 363 ? -6.268 21.508 14.646 1.00 84.00 363 VAL A N 1
ATOM 2872 C CA . VAL A 1 363 ? -7.128 22.565 15.179 1.00 84.00 363 VAL A CA 1
ATOM 2873 C C . VAL A 1 363 ? -6.933 23.841 14.369 1.00 84.00 363 VAL A C 1
ATOM 2875 O O . VAL A 1 363 ? -7.912 24.522 14.049 1.00 84.00 363 VAL A O 1
ATOM 2878 N N . ALA A 1 364 ? -5.691 24.161 14.011 1.00 88.31 364 ALA A N 1
ATOM 2879 C CA . ALA A 1 364 ? -5.384 25.297 13.154 1.00 88.31 364 ALA A CA 1
ATOM 2880 C C . ALA A 1 364 ? -5.922 25.095 11.726 1.00 88.31 364 ALA A C 1
ATOM 2882 O O . ALA A 1 364 ? -6.582 25.994 11.196 1.00 88.31 364 ALA A O 1
ATOM 2883 N N . ALA A 1 365 ? -5.727 23.915 11.131 1.00 88.56 365 ALA A N 1
ATOM 2884 C CA . ALA A 1 365 ? -6.226 23.582 9.796 1.00 88.56 365 ALA A CA 1
ATOM 2885 C C . ALA A 1 365 ? -7.759 23.658 9.719 1.00 88.56 365 ALA A C 1
ATOM 2887 O O . ALA A 1 365 ? -8.313 24.302 8.829 1.00 88.56 365 ALA A O 1
ATOM 2888 N N . MET A 1 366 ? -8.452 23.109 10.720 1.00 82.06 366 MET A N 1
ATOM 2889 C CA . MET A 1 366 ? -9.912 23.165 10.848 1.00 82.06 366 MET A CA 1
ATOM 2890 C C . MET A 1 366 ? -10.462 24.586 10.958 1.00 82.06 366 MET A C 1
ATOM 2892 O O . MET A 1 366 ? -11.582 24.860 10.528 1.00 82.06 366 MET A O 1
ATOM 2896 N N . LYS A 1 367 ? -9.678 25.502 11.531 1.00 85.19 367 LYS A N 1
ATOM 2897 C CA . LYS A 1 367 ? -10.015 26.928 11.634 1.00 85.19 367 LYS A CA 1
ATOM 2898 C C . LYS A 1 367 ? -9.596 27.732 10.398 1.00 85.19 367 LYS A C 1
ATOM 2900 O O . LYS A 1 367 ? -9.783 28.946 10.386 1.00 85.19 367 LYS A O 1
ATOM 2905 N N . GLY A 1 368 ? -9.019 27.086 9.381 1.00 85.75 368 GLY A N 1
ATOM 2906 C CA . GLY A 1 368 ? -8.494 27.743 8.183 1.00 85.75 368 GLY A CA 1
ATOM 2907 C C . GLY A 1 368 ? -7.249 28.598 8.443 1.00 85.75 368 GLY A C 1
ATOM 2908 O O . GLY A 1 368 ? -6.955 29.501 7.662 1.00 85.75 368 GLY A O 1
ATOM 2909 N N . LEU A 1 369 ? -6.535 28.352 9.548 1.00 86.62 369 LEU A N 1
ATOM 2910 C CA . LEU A 1 369 ? -5.368 29.137 9.964 1.00 86.62 369 LEU A CA 1
ATOM 2911 C C . LEU A 1 369 ? -4.055 28.641 9.336 1.00 86.62 369 LEU A C 1
ATOM 2913 O O . LEU A 1 369 ? -3.122 29.427 9.216 1.00 86.62 369 LEU A O 1
ATOM 2917 N N . GLU A 1 370 ? -3.986 27.388 8.872 1.00 84.00 370 GLU A N 1
ATOM 2918 C CA . GLU A 1 370 ? -2.799 26.816 8.199 1.00 84.00 370 GLU A CA 1
ATOM 2919 C C . GLU A 1 370 ? -2.694 27.152 6.695 1.00 84.00 370 GLU A C 1
ATOM 2921 O O . GLU A 1 370 ? -1.934 26.537 5.952 1.00 84.00 370 GLU A O 1
ATOM 2926 N N . GLY A 1 371 ? -3.439 28.157 6.229 1.00 74.31 371 GLY A N 1
ATOM 2927 C CA . GLY A 1 371 ? -3.474 28.578 4.828 1.00 74.31 371 GLY A CA 1
ATOM 2928 C C . GLY A 1 371 ? -4.883 28.496 4.243 1.00 74.31 371 GLY A C 1
ATOM 2929 O O . GLY A 1 371 ? -5.629 27.546 4.461 1.00 74.31 371 GLY A O 1
ATOM 2930 N N . SER A 1 372 ? -5.270 29.518 3.485 1.00 54.66 372 SER A N 1
ATOM 2931 C CA . SER A 1 372 ? -6.669 29.860 3.200 1.00 54.66 372 SER A CA 1
ATOM 2932 C C . SER A 1 372 ? -7.399 29.006 2.146 1.00 54.66 372 SER A C 1
ATOM 2934 O O . SER A 1 372 ? -8.447 29.431 1.665 1.00 54.66 372 SER A O 1
ATOM 2936 N N . GLN A 1 373 ? -6.904 27.821 1.762 1.00 73.44 373 GLN A N 1
ATOM 2937 C CA . GLN A 1 373 ? -7.526 27.005 0.694 1.00 73.44 373 GLN A CA 1
ATOM 2938 C C . GLN A 1 373 ? -7.484 25.485 0.902 1.00 73.44 373 GLN A C 1
ATOM 2940 O O . GLN A 1 373 ? -7.771 24.728 -0.025 1.00 73.44 373 GLN A O 1
ATOM 2945 N N . VAL A 1 374 ? -7.129 25.010 2.092 1.00 77.00 374 VAL A N 1
ATOM 2946 C CA . VAL A 1 374 ? -6.963 23.573 2.315 1.00 77.00 374 VAL A CA 1
ATOM 2947 C C . VAL A 1 374 ? -8.284 22.953 2.775 1.00 77.00 374 VAL A C 1
ATOM 2949 O O . VAL A 1 374 ? -8.807 23.307 3.829 1.00 77.00 374 VAL A O 1
ATOM 2952 N N . ALA A 1 375 ? -8.838 22.039 1.976 1.00 85.38 375 ALA A N 1
ATOM 2953 C CA . ALA A 1 375 ? -10.038 21.280 2.322 1.00 85.38 375 ALA A CA 1
ATOM 2954 C C . ALA A 1 375 ? -9.668 19.862 2.801 1.00 85.38 375 ALA A C 1
ATOM 2956 O O . ALA A 1 375 ? -8.709 19.288 2.280 1.00 85.38 375 ALA A O 1
ATOM 2957 N N . PRO A 1 376 ? -10.427 19.274 3.746 1.00 87.19 376 PRO A N 1
ATOM 2958 C CA . PRO A 1 376 ? -10.194 17.905 4.193 1.00 87.19 376 PRO A CA 1
ATOM 2959 C C . PRO A 1 376 ? -10.368 16.882 3.053 1.00 87.19 376 PRO A C 1
ATOM 2961 O O . PRO A 1 376 ? -11.122 17.140 2.106 1.00 87.19 376 PRO A O 1
ATOM 2964 N N . PRO A 1 377 ? -9.740 15.694 3.149 1.00 93.94 377 PRO A N 1
ATOM 2965 C CA . PRO A 1 377 ? -9.154 15.107 4.359 1.00 93.94 377 PRO A CA 1
ATOM 2966 C C . PRO A 1 377 ? -7.804 15.713 4.762 1.00 93.94 377 PRO A C 1
ATOM 2968 O O . PRO A 1 377 ? -6.917 15.883 3.926 1.00 93.94 377 PRO A O 1
ATOM 2971 N N . PHE A 1 378 ? -7.660 16.015 6.053 1.00 95.06 378 PHE A N 1
ATOM 2972 C CA . PHE A 1 378 ? -6.418 16.497 6.658 1.00 95.06 378 PHE A CA 1
ATOM 2973 C C . PHE A 1 378 ? -5.579 15.316 7.146 1.00 95.06 378 PHE A C 1
ATOM 2975 O O . PHE A 1 378 ? -6.100 14.450 7.846 1.00 95.06 378 PHE A O 1
ATOM 2982 N N . HIS A 1 379 ? -4.290 15.283 6.817 1.00 96.44 379 HIS A N 1
ATOM 2983 C CA . HIS A 1 379 ? -3.402 14.191 7.221 1.00 96.44 379 HIS A CA 1
ATOM 2984 C C . HIS A 1 379 ? -2.307 14.725 8.127 1.00 96.44 379 HIS A C 1
ATOM 2986 O O . HIS A 1 379 ? -1.640 15.697 7.781 1.00 96.44 379 HIS A O 1
ATOM 2992 N N . HIS A 1 380 ? -2.091 14.076 9.260 1.00 96.25 380 HIS A N 1
ATOM 2993 C CA . HIS A 1 380 ? -1.042 14.455 10.197 1.00 96.25 380 HIS A CA 1
ATOM 2994 C C . HIS A 1 380 ? -0.155 13.252 10.475 1.00 96.25 380 HIS A C 1
ATOM 2996 O O . HIS A 1 380 ? -0.658 12.156 10.694 1.00 96.25 380 HIS A O 1
ATOM 3002 N N . ALA A 1 381 ? 1.159 13.453 10.471 1.00 97.06 381 ALA A N 1
ATOM 3003 C CA . ALA A 1 381 ? 2.119 12.424 10.847 1.00 97.06 381 ALA A CA 1
ATOM 3004 C C . ALA A 1 381 ? 2.827 12.831 12.141 1.00 97.06 381 ALA A C 1
ATOM 3006 O O . ALA A 1 381 ? 3.412 13.921 12.199 1.00 97.06 381 ALA A O 1
ATOM 3007 N N . MET A 1 382 ? 2.800 11.966 13.155 1.00 96.50 382 MET A N 1
ATOM 3008 C CA . MET A 1 382 ? 3.406 12.244 14.459 1.00 96.50 382 MET A CA 1
ATOM 3009 C C . MET A 1 382 ? 4.047 11.020 15.108 1.00 96.50 382 MET A C 1
ATOM 3011 O O . MET A 1 382 ? 3.657 9.887 14.835 1.00 96.50 382 MET A O 1
ATOM 3015 N N . SER A 1 383 ? 5.023 11.274 15.978 1.00 96.25 383 SER A N 1
ATOM 3016 C CA . SER A 1 383 ? 5.745 10.222 16.685 1.00 96.25 383 SER A CA 1
ATOM 3017 C C . SER A 1 383 ? 4.934 9.702 17.872 1.00 96.25 383 SER A C 1
ATOM 3019 O O . SER A 1 383 ? 4.479 10.489 18.703 1.00 96.25 383 SER A O 1
ATOM 3021 N N . VAL A 1 384 ? 4.744 8.386 17.940 1.00 95.75 384 VAL A N 1
ATOM 3022 C CA . VAL A 1 384 ? 4.097 7.680 19.048 1.00 95.75 384 VAL A CA 1
ATOM 3023 C C . VAL A 1 384 ? 4.853 6.384 19.309 1.00 95.75 384 VAL A C 1
ATOM 3025 O O . VAL A 1 384 ? 4.889 5.499 18.456 1.00 95.75 384 VAL A O 1
ATOM 3028 N N . ASP A 1 385 ? 5.394 6.247 20.517 1.00 95.88 385 ASP A N 1
ATOM 3029 C CA . ASP A 1 385 ? 5.909 4.976 21.022 1.00 95.88 385 ASP A CA 1
ATOM 3030 C C . ASP A 1 385 ? 4.852 4.313 21.910 1.00 95.88 385 ASP A C 1
ATOM 3032 O O . ASP A 1 385 ? 4.503 4.819 22.979 1.00 95.88 385 ASP A O 1
ATOM 3036 N N . TRP A 1 386 ? 4.337 3.163 21.472 1.00 95.88 386 TRP A N 1
ATOM 3037 C CA . TRP A 1 386 ? 3.303 2.436 22.208 1.00 95.88 386 TRP A CA 1
ATOM 3038 C C . TRP A 1 386 ? 3.775 1.965 23.581 1.00 95.88 386 TRP A C 1
ATOM 3040 O O . TRP A 1 386 ? 2.941 1.796 24.464 1.00 95.88 386 TRP A O 1
ATOM 3050 N N . ARG A 1 387 ? 5.089 1.788 23.791 1.00 95.69 387 ARG A N 1
ATOM 3051 C CA . ARG A 1 387 ? 5.672 1.382 25.084 1.00 95.69 387 ARG A CA 1
ATOM 3052 C C . ARG A 1 387 ? 5.501 2.441 26.177 1.00 95.69 387 ARG A C 1
ATOM 3054 O O . ARG A 1 387 ? 5.686 2.123 27.349 1.00 95.69 387 ARG A O 1
ATOM 3061 N N . HIS A 1 388 ? 5.115 3.656 25.794 1.00 94.56 388 HIS A N 1
ATOM 3062 C CA . HIS A 1 388 ? 4.868 4.796 26.670 1.00 94.56 388 HIS A CA 1
ATOM 3063 C C . HIS A 1 388 ? 3.394 5.239 26.588 1.00 94.56 388 HIS A C 1
ATOM 3065 O O . HIS A 1 388 ? 3.095 6.332 26.092 1.00 94.56 388 HIS A O 1
ATOM 3071 N N . PRO A 1 389 ? 2.436 4.397 27.033 1.00 86.69 389 PRO A N 1
ATOM 3072 C CA . PRO A 1 389 ? 1.003 4.657 26.885 1.00 86.69 389 PRO A CA 1
ATOM 3073 C C . PRO A 1 389 ? 0.549 5.959 27.558 1.00 86.69 389 PRO A C 1
ATOM 3075 O O . PRO A 1 389 ? -0.402 6.579 27.099 1.00 86.69 389 PRO A O 1
ATOM 3078 N N . GLU A 1 390 ? 1.244 6.421 28.596 1.00 90.12 390 GLU A N 1
ATOM 3079 C CA . GLU A 1 390 ? 0.997 7.706 29.254 1.00 90.12 390 GLU A CA 1
ATOM 3080 C C . GLU A 1 390 ? 1.197 8.909 28.319 1.00 90.12 390 GLU A C 1
ATOM 3082 O O . GLU A 1 390 ? 0.437 9.879 28.370 1.00 90.12 390 GLU A O 1
ATOM 3087 N N . VAL A 1 391 ? 2.189 8.839 27.425 1.00 90.06 391 VAL A N 1
ATOM 3088 C CA . VAL A 1 391 ? 2.421 9.874 26.411 1.00 90.06 391 VAL A CA 1
ATOM 3089 C C . VAL A 1 391 ? 1.289 9.827 25.394 1.00 90.06 391 VAL A C 1
ATOM 3091 O O . VAL A 1 391 ? 0.724 10.862 25.043 1.00 90.06 391 VAL A O 1
ATOM 3094 N N . TYR A 1 392 ? 0.893 8.626 24.979 1.00 89.75 392 TYR A N 1
ATOM 3095 C CA . TYR A 1 392 ? -0.212 8.442 24.047 1.00 89.75 392 TYR A CA 1
ATOM 3096 C C . TYR A 1 392 ? -1.554 8.959 24.588 1.00 89.75 392 TYR A C 1
ATOM 3098 O O . TYR A 1 392 ? -2.261 9.686 23.892 1.00 89.75 392 TYR A O 1
ATOM 3106 N N . GLU A 1 393 ? -1.884 8.648 25.844 1.00 89.88 393 GLU A N 1
ATOM 3107 C CA . GLU A 1 393 ? -3.087 9.134 26.535 1.00 89.88 393 GLU A CA 1
ATOM 3108 C C . GLU A 1 393 ? -3.167 10.669 26.516 1.00 89.88 393 GLU A C 1
ATOM 3110 O O . GLU A 1 393 ? -4.231 11.234 26.256 1.00 89.88 393 GLU A O 1
ATOM 3115 N N . SER A 1 394 ? -2.032 11.354 26.700 1.00 89.69 394 SER A N 1
ATOM 3116 C CA . SER A 1 394 ? -1.975 12.818 26.627 1.00 89.69 394 SER A CA 1
ATOM 3117 C C . SER A 1 394 ? -2.285 13.362 25.225 1.00 89.69 394 SER A C 1
ATOM 3119 O O . SER A 1 394 ? -3.036 14.330 25.097 1.00 89.69 394 SER A O 1
ATOM 3121 N N . LEU A 1 395 ? -1.791 12.695 24.175 1.00 88.50 395 LEU A N 1
ATOM 3122 C CA . LEU A 1 395 ? -2.009 13.080 22.777 1.00 88.50 395 LEU A CA 1
ATOM 3123 C C . LEU A 1 395 ? -3.461 12.859 22.340 1.00 88.50 395 LEU A C 1
ATOM 3125 O O . LEU A 1 395 ? -4.020 13.668 21.598 1.00 88.50 395 LEU A O 1
ATOM 3129 N N . LEU A 1 396 ? -4.109 11.801 22.838 1.00 86.75 396 LEU A N 1
ATOM 3130 C CA . LEU A 1 396 ? -5.507 11.498 22.521 1.00 86.75 396 LEU A CA 1
ATOM 3131 C C . LEU A 1 396 ? -6.475 12.616 22.925 1.00 86.75 396 LEU A C 1
ATOM 3133 O O . LEU A 1 396 ? -7.536 12.756 22.316 1.00 86.75 396 LEU A O 1
ATOM 3137 N N . HIS A 1 397 ? -6.134 13.430 23.927 1.00 84.25 397 HIS A N 1
ATOM 3138 C CA . HIS A 1 397 ? -6.961 14.572 24.321 1.00 84.25 397 HIS A CA 1
ATOM 3139 C C . HIS A 1 397 ? -6.989 15.696 23.277 1.00 84.25 397 HIS A C 1
ATOM 3141 O O . HIS A 1 397 ? -7.937 16.490 23.263 1.00 84.25 397 HIS A 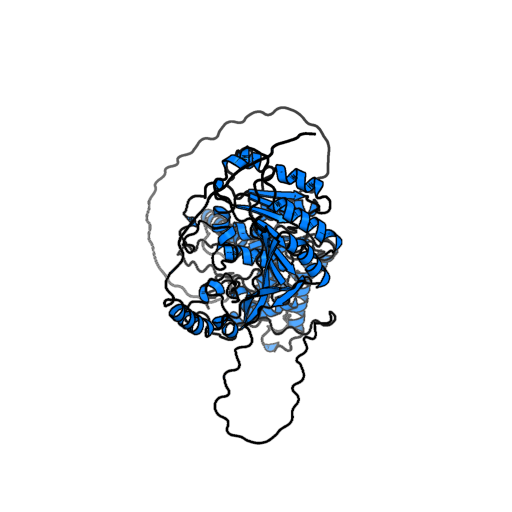O 1
ATOM 3147 N N . GLU A 1 398 ? -5.982 15.761 22.407 1.00 84.38 398 GLU A N 1
ATOM 3148 C CA . GLU A 1 398 ? -5.875 16.749 21.331 1.00 84.38 398 GLU A CA 1
ATOM 3149 C C . GLU A 1 398 ? -6.548 16.269 20.038 1.00 84.38 398 GLU A C 1
ATOM 3151 O O . GLU A 1 398 ? -6.938 17.075 19.185 1.00 84.38 398 GLU A O 1
ATOM 3156 N N . TRP A 1 399 ? -6.721 14.955 19.896 1.00 87.31 399 TRP A N 1
ATOM 3157 C CA . TRP A 1 399 ? -7.277 14.349 18.698 1.00 87.31 399 TRP A CA 1
ATOM 3158 C C . TRP A 1 399 ? -8.808 14.454 18.647 1.00 87.31 399 TRP A C 1
ATOM 3160 O O . TRP A 1 399 ? -9.492 14.452 19.679 1.00 87.31 399 TRP A O 1
ATOM 3170 N N . PRO A 1 400 ? -9.389 14.522 17.436 1.00 88.19 400 PRO A N 1
ATOM 3171 C CA . PRO A 1 400 ? -10.817 14.298 17.279 1.00 88.19 400 PRO A CA 1
ATOM 3172 C C . PRO A 1 400 ? -11.175 12.859 17.680 1.00 88.19 400 PRO A C 1
ATOM 3174 O O . PRO A 1 400 ? -10.324 11.971 17.714 1.00 88.19 400 PRO A O 1
ATOM 3177 N N . VAL A 1 401 ? -12.461 12.606 17.951 1.00 91.19 401 VAL A N 1
ATOM 3178 C CA . VAL A 1 401 ? -12.945 11.244 18.238 1.00 91.19 401 VAL A CA 1
ATOM 3179 C C . VAL A 1 401 ? -12.541 10.306 17.101 1.00 91.19 401 VAL A C 1
ATOM 3181 O O . VAL A 1 401 ? -13.022 10.477 15.978 1.00 91.19 401 VAL A O 1
ATOM 3184 N N . VAL A 1 402 ? -11.752 9.282 17.398 1.00 94.00 402 VAL A N 1
ATOM 3185 C CA . VAL A 1 402 ? -11.329 8.289 16.408 1.00 94.00 402 VAL A CA 1
ATOM 3186 C C . VAL A 1 402 ? -12.481 7.327 16.109 1.00 94.00 402 VAL A C 1
ATOM 3188 O O . VAL A 1 402 ? -13.073 6.752 17.021 1.00 94.00 402 VAL A O 1
ATOM 3191 N N . ASP A 1 403 ? -12.828 7.182 14.830 1.00 94.69 403 ASP A N 1
ATOM 3192 C CA . ASP A 1 403 ? -13.844 6.233 14.349 1.00 94.69 403 ASP A CA 1
ATOM 3193 C C . ASP A 1 403 ? -13.230 4.886 13.960 1.00 94.69 403 ASP A C 1
ATOM 3195 O O . ASP A 1 403 ? -13.849 3.839 14.152 1.00 94.69 403 ASP A O 1
ATOM 3199 N N . LEU A 1 404 ? -12.014 4.930 13.412 1.00 97.06 404 LEU A N 1
ATOM 3200 C CA . LEU A 1 404 ? -11.314 3.776 12.868 1.00 97.06 404 LEU A CA 1
ATOM 3201 C C . LEU A 1 404 ? -9.841 3.804 13.275 1.00 97.06 404 LEU A C 1
ATOM 3203 O O . LEU A 1 404 ? -9.125 4.755 12.955 1.00 97.06 404 LEU A O 1
ATOM 3207 N N . VAL A 1 405 ? -9.399 2.749 13.955 1.00 98.06 405 VAL A N 1
ATOM 3208 C CA . VAL A 1 405 ? -7.979 2.490 14.229 1.00 98.06 405 VAL A CA 1
ATOM 3209 C C . VAL A 1 405 ? -7.472 1.467 13.220 1.00 98.06 405 VAL A C 1
ATOM 3211 O O . VAL A 1 405 ? -8.109 0.440 13.021 1.00 98.06 405 VAL A O 1
ATOM 3214 N N . LEU A 1 406 ? -6.336 1.723 12.594 1.00 98.62 406 LEU A N 1
ATOM 3215 C CA . LEU A 1 406 ? -5.710 0.869 11.594 1.00 98.62 406 LEU A CA 1
ATOM 3216 C C . LEU A 1 406 ? -4.349 0.408 12.112 1.00 98.62 406 LEU A C 1
ATOM 3218 O O . LEU A 1 406 ? -3.637 1.194 12.733 1.00 98.62 406 LEU A O 1
ATOM 3222 N N . ALA A 1 407 ? -3.958 -0.829 11.825 1.00 98.38 407 ALA A N 1
ATOM 3223 C CA . ALA A 1 407 ? -2.570 -1.258 11.964 1.00 98.38 407 ALA A CA 1
ATOM 3224 C C . ALA A 1 407 ? -2.239 -2.339 10.931 1.00 98.38 407 ALA A C 1
ATOM 3226 O O . ALA A 1 407 ? -3.049 -3.236 10.678 1.00 98.38 407 ALA A O 1
ATOM 3227 N N . ALA A 1 408 ? -1.038 -2.272 10.360 1.00 97.81 408 ALA A N 1
ATOM 3228 C CA . ALA A 1 408 ? -0.550 -3.246 9.392 1.00 97.81 408 ALA A CA 1
ATOM 3229 C C . ALA A 1 408 ? 0.803 -3.822 9.823 1.00 97.81 408 ALA A C 1
ATOM 3231 O O . ALA A 1 408 ? 1.753 -3.085 10.053 1.00 97.81 408 ALA A O 1
ATOM 3232 N N . ASP A 1 409 ? 0.893 -5.148 9.907 1.00 96.81 409 ASP A N 1
ATOM 3233 C CA . ASP A 1 409 ? 2.099 -5.897 10.295 1.00 96.81 409 ASP A CA 1
ATOM 3234 C C . ASP A 1 409 ? 2.729 -5.458 11.635 1.00 96.81 409 ASP A C 1
ATOM 3236 O O . ASP A 1 409 ? 3.945 -5.488 11.785 1.00 96.81 409 ASP A O 1
ATOM 3240 N N . CYS A 1 410 ? 1.914 -5.050 12.615 1.00 97.31 410 CYS A N 1
ATOM 3241 C CA . CYS A 1 410 ? 2.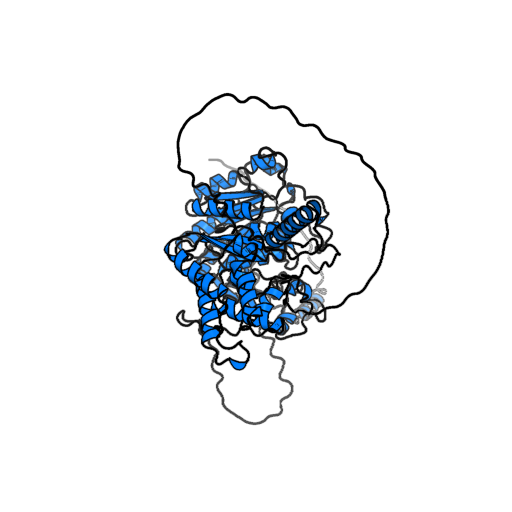366 -4.523 13.912 1.00 97.31 410 CYS A CA 1
ATOM 3242 C C . CYS A 1 410 ? 2.498 -5.586 15.026 1.00 97.31 410 CYS A C 1
ATOM 3244 O O . CYS A 1 410 ? 3.003 -5.289 16.107 1.00 97.31 410 CYS A O 1
ATOM 3246 N N . ILE A 1 411 ? 2.070 -6.830 14.784 1.00 97.00 411 ILE A N 1
ATOM 3247 C CA . ILE A 1 411 ? 2.094 -7.939 15.756 1.00 97.00 411 ILE A CA 1
ATOM 3248 C C . ILE A 1 411 ? 3.290 -8.856 15.456 1.00 97.00 411 ILE A C 1
ATOM 3250 O O . ILE A 1 411 ? 3.146 -9.967 14.942 1.00 97.00 411 ILE A O 1
ATOM 3254 N N . TYR A 1 412 ? 4.497 -8.376 15.753 1.00 94.00 412 TYR A N 1
ATOM 3255 C CA . TYR A 1 412 ? 5.743 -9.101 15.456 1.00 94.00 412 TYR A CA 1
ATOM 3256 C C . TYR A 1 412 ? 6.680 -9.274 16.656 1.00 94.00 412 TYR A C 1
ATOM 3258 O O . TYR A 1 412 ? 7.405 -10.265 16.709 1.00 94.00 412 TYR A O 1
ATOM 3266 N N . ASP A 1 413 ? 6.672 -8.347 17.615 1.00 95.25 413 ASP A N 1
ATOM 3267 C CA . ASP A 1 413 ? 7.504 -8.399 18.820 1.00 95.25 413 ASP A CA 1
ATOM 3268 C C . ASP A 1 413 ? 6.605 -8.646 20.051 1.00 95.25 413 ASP A C 1
ATOM 3270 O O . ASP A 1 413 ? 5.755 -7.809 20.357 1.00 95.25 413 ASP A O 1
ATOM 3274 N N . PRO A 1 414 ? 6.756 -9.775 20.775 1.00 95.19 414 PRO A N 1
ATOM 3275 C CA . PRO A 1 414 ? 5.953 -10.079 21.957 1.00 95.19 414 PRO A CA 1
ATOM 3276 C C . PRO A 1 414 ? 5.918 -8.968 23.013 1.00 95.19 414 PRO A C 1
ATOM 3278 O O . PRO A 1 414 ? 4.925 -8.878 23.740 1.00 95.19 414 PRO A O 1
ATOM 3281 N N . GLU A 1 415 ? 6.970 -8.154 23.131 1.00 96.25 415 GLU A N 1
ATOM 3282 C CA . GLU A 1 415 ? 7.070 -7.086 24.131 1.00 96.25 415 GLU A CA 1
ATOM 3283 C C . GLU A 1 415 ? 6.205 -5.867 23.787 1.00 96.25 415 GLU A C 1
ATOM 3285 O O . GLU A 1 415 ? 5.774 -5.155 24.691 1.00 96.25 415 GLU A O 1
ATOM 3290 N N . VAL A 1 416 ? 5.889 -5.641 22.505 1.00 96.00 416 VAL A N 1
ATOM 3291 C CA . VAL A 1 416 ? 5.054 -4.499 22.081 1.00 96.00 416 VAL A CA 1
ATOM 3292 C C . VAL A 1 416 ? 3.566 -4.826 21.995 1.00 96.00 416 VAL A C 1
ATOM 3294 O O . VAL A 1 416 ? 2.758 -3.906 21.919 1.00 96.00 416 VAL A O 1
ATOM 3297 N N . ILE A 1 417 ? 3.179 -6.107 22.046 1.00 97.56 417 ILE A N 1
ATOM 3298 C CA . ILE A 1 417 ? 1.779 -6.534 21.862 1.00 97.56 417 ILE A CA 1
ATOM 3299 C C . ILE A 1 417 ? 0.857 -5.957 22.939 1.00 97.56 417 ILE A C 1
ATOM 3301 O O . ILE A 1 417 ? -0.197 -5.421 22.619 1.00 97.56 417 ILE A O 1
ATOM 3305 N N . GLU A 1 418 ? 1.230 -6.065 24.213 1.00 97.62 418 GLU A N 1
ATOM 3306 C CA . GLU A 1 418 ? 0.399 -5.557 25.311 1.00 97.62 418 GLU A CA 1
ATOM 3307 C C . GLU A 1 418 ? 0.280 -4.021 25.292 1.00 97.62 418 GLU A C 1
ATOM 3309 O O . GLU A 1 418 ? -0.850 -3.525 25.321 1.00 97.62 418 GLU A O 1
ATOM 3314 N N . PRO A 1 419 ? 1.379 -3.254 25.131 1.00 97.50 419 PRO A N 1
ATOM 3315 C CA . PRO A 1 419 ? 1.278 -1.813 24.919 1.00 97.50 419 PRO A CA 1
ATOM 3316 C C . PRO A 1 419 ? 0.427 -1.424 23.697 1.00 97.50 419 PRO A C 1
ATOM 3318 O O . PRO A 1 419 ? -0.390 -0.510 23.794 1.00 97.50 419 PRO A O 1
ATOM 3321 N N . LEU A 1 420 ? 0.544 -2.144 22.573 1.00 97.50 420 LEU A N 1
ATOM 3322 C CA . LEU A 1 420 ? -0.288 -1.931 21.382 1.00 97.50 420 LEU A CA 1
ATOM 3323 C C . LEU A 1 420 ? -1.780 -2.140 21.681 1.00 97.50 420 LEU A C 1
ATOM 3325 O O . LEU A 1 420 ? -2.599 -1.298 21.316 1.00 97.50 420 LEU A O 1
ATOM 3329 N N . VAL A 1 421 ? -2.147 -3.232 22.360 1.00 97.75 421 VAL A N 1
ATOM 3330 C CA . VAL A 1 421 ? -3.546 -3.503 22.739 1.00 97.75 421 VAL A CA 1
ATOM 3331 C C . VAL A 1 421 ? -4.091 -2.392 23.633 1.00 97.75 421 VAL A C 1
ATOM 3333 O O . VAL A 1 421 ? -5.182 -1.890 23.370 1.00 97.75 421 VAL A O 1
ATOM 3336 N N . ARG A 1 422 ? -3.307 -1.932 24.616 1.00 96.69 422 ARG A N 1
ATOM 3337 C CA . ARG A 1 422 ? -3.695 -0.809 25.477 1.00 96.69 422 ARG A CA 1
ATOM 3338 C C . ARG A 1 422 ? -3.918 0.474 24.675 1.00 96.69 422 ARG A C 1
ATOM 3340 O O . ARG A 1 422 ? -4.915 1.154 24.882 1.00 96.69 422 ARG A O 1
ATOM 3347 N N . VAL A 1 423 ? -3.032 0.795 23.731 1.00 96.62 423 VAL A N 1
ATOM 3348 C CA . VAL A 1 423 ? -3.192 1.941 22.820 1.00 96.62 423 VAL A CA 1
ATOM 3349 C C . VAL A 1 423 ? -4.499 1.830 22.027 1.00 96.62 423 VAL A C 1
ATOM 3351 O O . VAL A 1 423 ? -5.249 2.806 21.959 1.00 96.62 423 VAL A O 1
ATOM 3354 N N . ILE A 1 424 ? -4.824 0.657 21.475 1.00 97.12 424 ILE A N 1
ATOM 3355 C CA . ILE A 1 424 ? -6.082 0.422 20.746 1.00 97.12 424 ILE A CA 1
ATOM 3356 C C . ILE A 1 424 ? -7.289 0.632 21.672 1.00 97.12 424 ILE A C 1
ATOM 3358 O O . ILE A 1 424 ? -8.183 1.412 21.340 1.00 97.12 424 ILE A O 1
ATOM 3362 N N . GLU A 1 425 ? -7.303 -0.003 22.846 1.00 95.94 425 GLU A N 1
ATOM 3363 C CA . GLU A 1 425 ? -8.372 0.117 23.846 1.00 95.94 425 GLU A CA 1
ATOM 3364 C C . GLU A 1 425 ? -8.605 1.565 24.269 1.00 95.94 425 GLU A C 1
ATOM 3366 O O . GLU A 1 425 ? -9.729 2.066 24.175 1.00 95.94 425 GLU A O 1
ATOM 3371 N N . THR A 1 426 ? -7.547 2.268 24.676 1.00 95.12 426 THR A N 1
ATOM 3372 C CA . THR A 1 426 ? -7.616 3.679 25.059 1.00 95.12 426 THR A CA 1
ATOM 3373 C C . THR A 1 426 ? -8.149 4.523 23.903 1.00 95.12 426 THR A C 1
ATOM 3375 O O . THR A 1 426 ? -9.046 5.338 24.106 1.00 95.12 426 THR A O 1
ATOM 3378 N N . THR A 1 427 ? -7.685 4.306 22.670 1.00 95.00 427 THR A N 1
ATOM 3379 C CA . THR A 1 427 ? -8.171 5.059 21.497 1.00 95.00 427 THR A CA 1
ATOM 3380 C C . THR A 1 427 ? -9.661 4.843 21.262 1.00 95.00 427 THR A C 1
ATOM 3382 O O . THR A 1 427 ? -10.412 5.794 21.036 1.00 95.00 427 THR A O 1
ATOM 3385 N N . MET A 1 428 ? -10.108 3.589 21.332 1.00 93.94 428 MET A N 1
ATOM 3386 C CA . MET A 1 428 ? -11.496 3.231 21.061 1.00 93.94 428 MET A CA 1
ATOM 3387 C C . MET A 1 428 ? -12.440 3.679 22.182 1.00 93.94 428 MET A C 1
ATOM 3389 O O . MET A 1 428 ? -13.581 4.034 21.889 1.00 93.94 428 MET A O 1
ATOM 3393 N N . THR A 1 429 ? -11.986 3.719 23.436 1.00 92.69 429 THR A N 1
ATOM 3394 C CA . THR A 1 429 ? -12.806 4.103 24.603 1.00 92.69 429 THR A CA 1
ATOM 3395 C C . THR A 1 429 ? -12.783 5.603 24.896 1.00 92.69 429 THR A C 1
ATOM 3397 O O . THR A 1 429 ? -13.746 6.136 25.449 1.00 92.69 429 THR A O 1
ATOM 3400 N N . THR A 1 430 ? -11.733 6.320 24.483 1.00 91.00 430 THR A N 1
ATOM 3401 C CA . THR A 1 430 ? -11.576 7.741 24.812 1.00 91.00 430 THR A CA 1
ATOM 3402 C C . THR A 1 430 ? -12.703 8.581 24.224 1.00 91.00 430 THR A C 1
ATOM 3404 O O . THR A 1 430 ? -12.965 8.604 23.017 1.00 91.00 430 THR A O 1
ATOM 3407 N N . THR A 1 431 ? -13.380 9.326 25.090 1.00 83.38 431 THR A N 1
ATOM 3408 C CA . THR A 1 431 ? -14.260 10.422 24.686 1.00 83.38 431 THR A CA 1
ATOM 3409 C C . THR A 1 431 ? -13.471 11.729 24.725 1.00 83.38 431 THR A C 1
ATOM 3411 O O . THR A 1 431 ? -12.808 11.983 25.731 1.00 83.38 431 THR A O 1
ATOM 3414 N N . PRO A 1 432 ? -13.553 12.593 23.701 1.00 75.62 432 PRO A N 1
ATOM 3415 C CA . PRO A 1 432 ? -12.836 13.854 23.708 1.00 75.62 432 PRO A CA 1
ATOM 3416 C C . PRO A 1 432 ? -13.292 14.710 24.882 1.00 75.62 432 PRO A C 1
ATOM 3418 O O . PRO A 1 432 ? -14.481 15.009 25.058 1.00 75.62 432 PRO A O 1
ATOM 3421 N N . SER A 1 433 ? -12.317 15.151 25.664 1.00 71.56 433 SER A N 1
ATOM 3422 C CA . SER A 1 433 ? -12.533 16.104 26.748 1.00 71.56 433 SER A CA 1
ATOM 3423 C C . SER A 1 433 ? -12.885 17.490 26.203 1.00 71.56 433 SER A C 1
ATOM 3425 O O . SER A 1 433 ? -13.655 18.221 26.826 1.00 71.56 433 SER A O 1
ATOM 3427 N N . SER A 1 434 ? -12.361 17.839 25.022 1.00 74.38 434 SER A N 1
ATOM 3428 C CA . SER A 1 434 ? -12.542 19.153 24.406 1.00 74.38 434 SER A CA 1
ATOM 3429 C C . SER A 1 434 ? -13.995 19.406 23.999 1.00 74.38 434 SER A C 1
ATOM 3431 O O . SER A 1 434 ? -14.581 18.680 23.191 1.00 74.38 434 SER A O 1
ATOM 3433 N N . SER A 1 435 ? -14.566 20.496 24.520 1.00 75.12 435 SER A N 1
ATOM 3434 C CA . SER A 1 435 ? -15.898 20.985 24.143 1.00 75.12 435 SER A CA 1
ATOM 3435 C C . SER A 1 435 ? -16.015 21.279 22.646 1.00 75.12 435 SER A C 1
ATOM 3437 O O . SER A 1 435 ? -17.105 21.151 22.091 1.00 75.12 435 SER A O 1
ATOM 3439 N N . PHE A 1 436 ? -14.897 21.591 21.979 1.00 74.00 436 PHE A N 1
ATOM 3440 C CA . PHE A 1 436 ? -14.851 21.847 20.541 1.00 74.00 436 PHE A CA 1
ATOM 3441 C C . PHE A 1 436 ? -15.382 20.658 19.726 1.00 74.00 436 PHE A C 1
ATOM 3443 O O . PHE A 1 436 ? -16.169 20.850 18.803 1.00 74.00 436 PHE A O 1
ATOM 3450 N N . TYR A 1 437 ? -15.031 19.428 20.115 1.00 70.62 437 TYR A N 1
ATOM 3451 C CA . TYR A 1 437 ? -15.462 18.212 19.417 1.00 70.62 437 TYR A CA 1
ATOM 3452 C C . TYR A 1 437 ? -16.800 17.655 19.920 1.00 70.62 437 TYR A C 1
ATOM 3454 O O . TYR A 1 437 ? -17.397 16.806 19.263 1.00 70.62 437 TYR A O 1
ATOM 3462 N N . ARG A 1 438 ? -17.311 18.122 21.069 1.00 68.19 438 ARG A N 1
ATOM 3463 C CA . ARG A 1 438 ? -18.607 17.653 21.596 1.00 68.19 438 ARG A CA 1
ATOM 3464 C C . ARG A 1 438 ? -19.787 18.131 20.759 1.00 68.19 438 ARG A C 1
ATOM 3466 O O . ARG A 1 438 ? -20.778 17.422 20.651 1.00 68.19 438 ARG A O 1
ATOM 3473 N N . HIS A 1 439 ? -19.691 19.317 20.163 1.00 64.62 439 HIS A N 1
ATOM 3474 C CA . HIS A 1 439 ? -20.792 19.889 19.384 1.00 64.62 439 HIS A CA 1
ATOM 3475 C C . HIS A 1 439 ? -20.892 19.339 17.963 1.00 64.62 439 HIS A C 1
ATOM 3477 O O . HIS A 1 439 ? -21.924 19.506 17.318 1.00 64.62 439 HIS A O 1
ATOM 3483 N N . THR A 1 440 ? -19.846 18.675 17.472 1.00 63.34 440 THR A N 1
ATOM 3484 C CA . THR A 1 440 ? -19.810 18.172 16.101 1.00 63.34 440 THR A CA 1
ATOM 3485 C C . THR A 1 440 ? -20.358 16.758 15.960 1.00 63.34 440 THR A C 1
ATOM 3487 O O . THR A 1 440 ? -20.465 16.302 14.835 1.00 63.34 440 THR A O 1
ATOM 3490 N N . ARG A 1 441 ? -20.759 16.046 17.025 1.00 64.12 441 ARG A N 1
ATOM 3491 C CA . ARG A 1 441 ? -21.313 14.686 16.880 1.00 64.12 441 ARG A CA 1
ATOM 3492 C C . ARG A 1 441 ? -22.695 14.531 17.491 1.00 64.12 441 ARG A C 1
ATOM 3494 O O . ARG A 1 441 ? -22.860 14.610 18.702 1.00 64.12 441 ARG A O 1
ATOM 3501 N N . GLN A 1 442 ? -23.674 14.249 16.631 1.00 60.56 442 GLN A N 1
ATOM 3502 C CA . GLN A 1 442 ? -25.051 13.946 17.034 1.00 60.56 442 GLN A CA 1
ATOM 3503 C C . GLN A 1 442 ? -25.361 12.444 17.066 1.00 60.56 442 GLN A C 1
ATOM 3505 O O . GLN A 1 442 ? -26.305 12.045 17.741 1.00 60.56 442 GLN A O 1
ATOM 3510 N N . VAL A 1 443 ? -24.578 11.605 16.376 1.00 68.00 443 VAL A N 1
ATOM 3511 C CA . VAL A 1 443 ? -24.878 10.173 16.228 1.00 68.00 443 VAL A CA 1
ATOM 3512 C C . VAL A 1 443 ? -23.726 9.329 16.785 1.00 68.00 443 VAL A C 1
ATOM 3514 O O . VAL A 1 443 ? -22.597 9.458 16.300 1.00 68.00 443 VAL A O 1
ATOM 3517 N N . PRO A 1 444 ? -23.975 8.477 17.800 1.00 74.88 444 PRO A N 1
ATOM 3518 C CA . PRO A 1 444 ? -23.026 7.453 18.220 1.00 74.88 444 PRO A CA 1
ATOM 3519 C C . PRO A 1 444 ? -22.680 6.551 17.032 1.00 74.88 444 PRO A C 1
ATOM 3521 O O . PRO A 1 444 ? -23.573 6.088 16.326 1.00 74.88 444 PRO A O 1
ATOM 3524 N N . ARG A 1 445 ? -21.387 6.322 16.800 1.00 82.38 445 ARG A N 1
ATOM 3525 C CA . ARG A 1 445 ? -20.899 5.387 15.782 1.00 82.38 445 ARG A CA 1
ATOM 3526 C C . ARG A 1 445 ? -20.216 4.217 16.451 1.00 82.38 445 ARG A C 1
ATOM 3528 O O . ARG A 1 445 ? -19.513 4.409 17.447 1.00 82.38 445 ARG A O 1
ATOM 3535 N N . ASP A 1 446 ? -20.370 3.052 15.844 1.00 88.38 446 ASP A N 1
ATOM 3536 C CA . ASP A 1 446 ? -19.613 1.870 16.220 1.00 88.38 446 ASP A CA 1
ATOM 3537 C C . ASP A 1 446 ? -18.161 2.074 15.798 1.00 88.38 446 ASP A C 1
ATOM 3539 O O . ASP A 1 446 ? -17.820 2.024 14.616 1.00 88.38 446 ASP A O 1
ATOM 3543 N N . ARG A 1 447 ? -17.302 2.339 16.782 1.00 92.56 447 ARG A N 1
ATOM 3544 C CA . ARG A 1 447 ? -15.860 2.443 16.566 1.00 92.56 447 ARG A CA 1
ATOM 3545 C C . ARG A 1 447 ? -15.294 1.048 16.358 1.00 92.56 447 ARG A C 1
ATOM 3547 O O . ARG A 1 447 ? -15.659 0.113 17.073 1.00 92.56 447 ARG A O 1
ATOM 3554 N N . CYS A 1 448 ? -14.374 0.916 15.415 1.00 96.00 448 CYS A N 1
ATOM 3555 C CA . CYS A 1 448 ? -13.710 -0.355 15.155 1.00 96.00 448 CYS A CA 1
ATOM 3556 C C . CYS A 1 448 ? -12.202 -0.177 14.978 1.00 96.00 448 CYS A C 1
ATOM 3558 O O . CYS A 1 448 ? -11.708 0.920 14.705 1.00 96.00 448 CYS A O 1
ATOM 3560 N N . CYS A 1 449 ? -11.473 -1.270 15.168 1.00 97.81 449 CYS A N 1
ATOM 3561 C CA . CYS A 1 449 ? -10.064 -1.367 14.836 1.00 97.81 449 CYS A CA 1
ATOM 3562 C C . CYS A 1 449 ? -9.881 -2.434 13.756 1.00 97.81 449 CYS A C 1
ATOM 3564 O O . CYS A 1 449 ? -10.403 -3.538 13.881 1.00 97.81 449 CYS A O 1
ATOM 3566 N N . LEU A 1 450 ? -9.169 -2.092 12.689 1.00 98.12 450 LEU A N 1
ATOM 3567 C CA . LEU A 1 450 ? -8.808 -2.984 11.602 1.00 98.12 450 LEU A CA 1
ATOM 3568 C C . LEU A 1 450 ? -7.317 -3.303 11.699 1.00 98.12 450 LEU A C 1
ATOM 3570 O O . LEU A 1 450 ? -6.469 -2.426 11.529 1.00 98.12 450 LEU A O 1
ATOM 3574 N N . ILE A 1 451 ? -7.009 -4.570 11.937 1.00 98.19 451 ILE A N 1
ATOM 3575 C CA . ILE A 1 451 ? -5.647 -5.087 11.990 1.00 98.19 451 ILE A CA 1
ATOM 3576 C C . ILE A 1 451 ? -5.432 -5.997 10.792 1.00 98.19 451 ILE A C 1
ATOM 3578 O O . ILE A 1 451 ? -6.152 -6.976 10.616 1.00 98.19 451 ILE A O 1
ATOM 3582 N N . VAL A 1 452 ? -4.407 -5.720 9.996 1.00 97.75 452 VAL A N 1
ATOM 3583 C CA . VAL A 1 452 ? -3.972 -6.622 8.929 1.00 97.75 452 VAL A CA 1
ATOM 3584 C C . VAL A 1 452 ? -2.579 -7.121 9.261 1.00 97.75 452 VAL A C 1
ATOM 3586 O O . VAL A 1 452 ? -1.666 -6.331 9.478 1.00 97.75 452 VAL A O 1
ATOM 3589 N N . GLN A 1 453 ? -2.396 -8.433 9.336 1.00 96.69 453 GLN A N 1
ATOM 3590 C CA . GLN A 1 453 ? -1.183 -9.014 9.904 1.00 96.69 453 GLN A CA 1
ATOM 3591 C C . GLN A 1 453 ? -0.683 -10.187 9.076 1.00 96.69 453 GLN A C 1
ATOM 3593 O O . GLN A 1 453 ? -1.458 -11.079 8.736 1.00 96.69 453 GLN A O 1
ATOM 3598 N N . THR A 1 454 ? 0.629 -10.232 8.832 1.00 93.94 454 THR A N 1
ATOM 3599 C CA . THR A 1 454 ? 1.289 -11.455 8.363 1.00 93.94 454 THR A CA 1
ATOM 3600 C C . THR A 1 454 ? 1.502 -12.380 9.562 1.00 93.94 454 THR A C 1
ATOM 3602 O O . THR A 1 454 ? 2.237 -12.039 10.491 1.00 93.94 454 THR A O 1
ATOM 3605 N N . HIS A 1 455 ? 0.862 -13.543 9.584 1.00 91.31 455 HIS A N 1
ATOM 3606 C CA . HIS A 1 455 ? 0.963 -14.539 10.648 1.00 91.31 455 HIS A CA 1
ATOM 3607 C C . HIS A 1 455 ? 2.290 -15.279 10.500 1.00 91.31 455 HIS A C 1
ATOM 3609 O O . HIS A 1 455 ? 2.434 -16.213 9.717 1.00 91.31 455 HIS A O 1
ATOM 3615 N N . ARG A 1 456 ? 3.303 -14.788 11.216 1.00 87.56 456 ARG A N 1
ATOM 3616 C CA . ARG A 1 456 ? 4.658 -15.361 11.205 1.00 87.56 456 ARG A CA 1
ATOM 3617 C C . ARG A 1 456 ? 4.863 -16.384 12.314 1.00 87.56 456 ARG A C 1
ATOM 3619 O O . ARG A 1 456 ? 5.658 -17.303 12.155 1.00 87.56 456 ARG A O 1
ATOM 3626 N N . GLN A 1 457 ? 4.217 -16.163 13.456 1.00 90.50 457 GLN A N 1
ATOM 3627 C CA . GLN A 1 457 ? 4.345 -16.975 14.659 1.00 90.50 457 GLN A CA 1
ATOM 3628 C C . GLN A 1 457 ? 2.979 -17.086 15.330 1.00 90.50 457 GLN A C 1
ATOM 3630 O O . GLN A 1 457 ? 2.373 -16.075 15.685 1.00 90.50 457 GLN A O 1
ATOM 3635 N N . ASP A 1 458 ? 2.518 -18.312 15.556 1.00 90.31 458 ASP A N 1
ATOM 3636 C CA . ASP A 1 458 ? 1.221 -18.553 16.196 1.00 90.31 458 ASP A CA 1
ATOM 3637 C C . ASP A 1 458 ? 1.184 -17.990 17.622 1.00 90.31 458 ASP A C 1
ATOM 3639 O O . ASP A 1 458 ? 0.154 -17.508 18.082 1.00 90.31 458 ASP A O 1
ATOM 3643 N N . SER A 1 459 ? 2.326 -17.978 18.316 1.00 94.69 459 SER A N 1
ATOM 3644 C CA . SER A 1 459 ? 2.439 -17.484 19.690 1.00 94.69 459 SER A CA 1
ATOM 3645 C C . SER A 1 459 ? 2.202 -15.977 19.821 1.00 94.69 459 SER A C 1
ATOM 3647 O O . SER A 1 459 ? 1.579 -15.551 20.796 1.00 94.69 459 SER A O 1
ATOM 3649 N N . THR A 1 460 ? 2.661 -15.156 18.868 1.00 95.44 460 THR A N 1
ATOM 3650 C CA . THR A 1 460 ? 2.431 -13.702 18.905 1.00 95.44 460 THR A CA 1
ATOM 3651 C C . THR A 1 460 ? 0.967 -13.384 18.627 1.00 95.44 460 THR A C 1
ATOM 3653 O O . THR A 1 460 ? 0.363 -12.607 19.366 1.00 95.44 460 THR A O 1
ATOM 3656 N N . MET A 1 461 ? 0.365 -14.044 17.635 1.00 96.12 461 MET A N 1
ATOM 3657 C CA . MET A 1 461 ? -1.062 -13.900 17.338 1.00 96.12 461 MET A CA 1
ATOM 3658 C C . MET A 1 461 ? -1.943 -14.394 18.484 1.00 96.12 461 MET A C 1
ATOM 3660 O O . MET A 1 461 ? -2.856 -13.681 18.896 1.00 96.12 461 MET A O 1
ATOM 3664 N N . ALA A 1 462 ? -1.638 -15.556 19.064 1.00 95.81 462 ALA A N 1
ATOM 3665 C CA . ALA A 1 462 ? -2.367 -16.076 20.215 1.00 95.81 462 ALA A CA 1
ATOM 3666 C C . ALA A 1 462 ? -2.276 -15.121 21.414 1.00 95.81 462 ALA A C 1
ATOM 3668 O O . ALA A 1 462 ? -3.294 -14.819 22.039 1.00 95.81 462 ALA A O 1
ATOM 3669 N N . LYS A 1 463 ? -1.082 -14.576 21.705 1.00 97.31 463 LYS A N 1
ATOM 3670 C CA . LYS A 1 463 ? -0.906 -13.552 22.749 1.00 97.31 463 LYS A CA 1
ATOM 3671 C C . LYS A 1 463 ? -1.780 -12.326 22.475 1.00 97.31 463 LYS A C 1
ATOM 3673 O O . LYS A 1 463 ? -2.481 -11.882 23.379 1.00 97.31 463 LYS A O 1
ATOM 3678 N N . PHE A 1 464 ? -1.764 -11.808 21.247 1.00 97.94 464 PHE A N 1
ATOM 3679 C CA . PHE A 1 464 ? -2.595 -10.671 20.850 1.00 97.94 464 PHE A CA 1
ATOM 3680 C C . PHE A 1 464 ? -4.089 -10.956 21.052 1.00 97.94 464 PHE A C 1
ATOM 3682 O O . PHE A 1 464 ? -4.773 -10.197 21.737 1.00 97.94 464 PHE A O 1
ATOM 3689 N N . PHE A 1 465 ? -4.590 -12.079 20.535 1.00 97.81 465 PHE A N 1
ATOM 3690 C CA . PHE A 1 465 ? -6.005 -12.431 20.646 1.00 97.81 465 PHE A CA 1
ATOM 3691 C C . PHE A 1 465 ? -6.468 -12.654 22.085 1.00 97.81 465 PHE A C 1
ATOM 3693 O O . PHE A 1 465 ? -7.569 -12.235 22.446 1.00 97.81 465 PHE A O 1
ATOM 3700 N N . ASN A 1 466 ? -5.627 -13.260 22.923 1.00 97.25 466 ASN A N 1
ATOM 3701 C CA . ASN A 1 466 ? -5.933 -13.458 24.337 1.00 97.25 466 ASN A CA 1
ATOM 3702 C C . ASN A 1 466 ? -6.016 -12.134 25.111 1.00 97.25 466 ASN A C 1
ATOM 3704 O O . ASN A 1 466 ? -6.783 -12.052 26.069 1.00 97.25 466 ASN A O 1
ATOM 3708 N N . LEU A 1 467 ? -5.283 -11.102 24.680 1.00 97.75 467 LEU A N 1
ATOM 3709 C CA . LEU A 1 467 ? -5.339 -9.767 25.276 1.00 97.75 467 LEU A CA 1
ATOM 3710 C C . LEU A 1 467 ? -6.563 -8.960 24.822 1.00 97.75 467 LEU A C 1
ATOM 3712 O O . LEU A 1 467 ? -7.156 -8.283 25.650 1.00 97.75 467 LEU A O 1
ATOM 3716 N N . VAL A 1 468 ? -6.980 -9.046 23.550 1.00 97.62 468 VAL A N 1
ATOM 3717 C CA . VAL A 1 468 ? -8.119 -8.248 23.037 1.00 97.62 468 VAL A CA 1
ATOM 3718 C C . VAL A 1 468 ? -9.492 -8.870 23.321 1.00 97.62 468 VAL A C 1
ATOM 3720 O O . VAL A 1 468 ? -10.482 -8.156 23.455 1.00 97.62 468 VAL A O 1
ATOM 3723 N N . ARG A 1 469 ? -9.602 -10.202 23.419 1.00 96.06 469 ARG A N 1
ATOM 3724 C CA . ARG A 1 469 ? -10.899 -10.896 23.572 1.00 96.06 469 ARG A CA 1
ATOM 3725 C C . ARG A 1 469 ? -11.725 -10.476 24.804 1.00 96.06 469 ARG A C 1
ATOM 3727 O O . ARG A 1 469 ? -12.955 -10.456 24.676 1.00 96.06 469 ARG A O 1
ATOM 3734 N N . PRO A 1 470 ? -11.131 -10.179 25.979 1.00 95.94 470 PRO A N 1
ATOM 3735 C CA . PRO A 1 470 ? -11.895 -9.761 27.154 1.00 95.94 470 PRO A CA 1
ATOM 3736 C C . PRO A 1 470 ? -12.691 -8.468 26.941 1.00 95.94 470 PRO A C 1
ATOM 3738 O O . PRO A 1 470 ? -13.784 -8.330 27.484 1.00 95.94 470 PRO A O 1
ATOM 3741 N N . THR A 1 471 ? -12.172 -7.539 26.137 1.00 96.19 471 THR A N 1
ATOM 3742 C CA . THR A 1 471 ? -12.728 -6.187 25.959 1.00 96.19 471 THR A CA 1
ATOM 3743 C C . THR A 1 471 ? -13.364 -5.981 24.584 1.00 96.19 471 THR A C 1
ATOM 3745 O O . THR A 1 471 ? -14.227 -5.116 24.417 1.00 96.19 471 THR A O 1
ATOM 3748 N N . MET A 1 472 ? -12.999 -6.804 23.597 1.00 96.56 472 MET A N 1
ATOM 3749 C CA . MET A 1 472 ? -13.426 -6.668 22.208 1.00 96.56 472 MET A CA 1
ATOM 3750 C C . MET A 1 472 ? -14.016 -7.962 21.636 1.00 96.56 472 MET A C 1
ATOM 3752 O O . MET A 1 472 ? -13.724 -9.080 22.066 1.00 96.56 472 MET A O 1
ATOM 3756 N N . THR A 1 473 ? -14.874 -7.793 20.637 1.00 95.88 473 THR A N 1
ATOM 3757 C CA . THR A 1 473 ? -15.284 -8.841 19.695 1.00 95.88 473 THR A CA 1
ATOM 3758 C C . THR A 1 473 ? -14.316 -8.860 18.516 1.00 95.88 473 THR A C 1
ATOM 3760 O O . THR A 1 473 ? -13.741 -7.823 18.186 1.00 95.88 473 THR A O 1
ATOM 3763 N N . ILE A 1 474 ? -14.115 -10.033 17.910 1.00 96.62 474 ILE A N 1
ATOM 3764 C CA . ILE A 1 474 ? -13.133 -10.247 16.841 1.00 96.62 474 ILE A CA 1
ATOM 3765 C C . ILE A 1 474 ? -13.837 -10.928 15.665 1.00 96.62 474 ILE A C 1
ATOM 3767 O O . ILE A 1 474 ? -14.319 -12.050 15.812 1.00 96.62 474 ILE A O 1
ATOM 3771 N N . GLU A 1 475 ? -13.871 -10.269 14.510 1.00 95.94 475 GLU A N 1
ATOM 3772 C CA . GLU A 1 475 ? -14.179 -10.890 13.216 1.00 95.94 475 GLU A CA 1
ATOM 3773 C C . GLU A 1 475 ? -12.856 -11.080 12.470 1.00 95.94 475 GLU A C 1
ATOM 3775 O O . GLU A 1 475 ? -12.138 -10.109 12.237 1.00 95.94 475 GLU A O 1
ATOM 3780 N N . SER A 1 476 ? -12.498 -12.322 12.152 1.00 96.19 476 SER A N 1
ATOM 3781 C CA . SER A 1 476 ? -11.207 -12.666 11.554 1.00 96.19 476 SER A CA 1
ATOM 3782 C C . SER A 1 476 ? -11.405 -13.268 10.171 1.00 96.19 476 SER A C 1
ATOM 3784 O O . SER A 1 476 ? -12.371 -13.994 9.938 1.00 96.19 476 SER A O 1
ATOM 3786 N N . PHE A 1 477 ? -10.495 -12.956 9.256 1.00 95.38 477 PHE A N 1
ATOM 3787 C CA . PHE A 1 477 ? -10.498 -13.471 7.899 1.00 95.38 477 PHE A CA 1
ATOM 3788 C C . PHE A 1 477 ? -9.076 -13.785 7.443 1.00 95.38 477 PHE A C 1
ATOM 3790 O O . PHE A 1 477 ? -8.171 -12.978 7.649 1.00 95.38 477 PHE A O 1
ATOM 3797 N N . SER A 1 478 ? -8.890 -14.883 6.724 1.00 93.12 478 SER A N 1
ATOM 3798 C CA . SER A 1 478 ? -7.642 -15.224 6.046 1.00 93.12 478 SER A CA 1
ATOM 3799 C C . SER A 1 478 ? -7.759 -14.937 4.561 1.00 93.12 478 SER A C 1
ATOM 3801 O O . SER A 1 478 ? -8.784 -15.209 3.935 1.00 93.12 478 SER A O 1
ATOM 3803 N N . ILE A 1 479 ? -6.688 -14.430 3.956 1.00 90.81 479 ILE A N 1
ATOM 3804 C CA . ILE A 1 479 ? -6.640 -14.315 2.499 1.00 90.81 479 ILE A CA 1
ATOM 3805 C C . ILE A 1 479 ? -6.420 -15.696 1.905 1.00 90.81 479 ILE A C 1
ATOM 3807 O O . ILE A 1 479 ? -5.397 -16.331 2.158 1.00 90.81 479 ILE A O 1
ATOM 3811 N N . VAL A 1 480 ? -7.334 -16.125 1.045 1.00 88.75 480 VAL A N 1
ATOM 3812 C CA . VAL A 1 480 ? -7.197 -17.353 0.267 1.00 88.75 480 VAL A CA 1
ATOM 3813 C C . VAL A 1 480 ? -7.079 -17.057 -1.211 1.00 88.75 480 VAL A C 1
ATOM 3815 O O . VAL A 1 480 ? -7.579 -16.051 -1.709 1.00 88.75 480 VAL A O 1
ATOM 3818 N N . ARG A 1 481 ? -6.406 -17.965 -1.916 1.00 86.12 481 ARG A N 1
ATOM 3819 C CA . ARG A 1 481 ? -6.218 -17.915 -3.360 1.00 86.12 481 ARG A CA 1
ATOM 3820 C C . ARG A 1 481 ? -6.793 -19.190 -3.968 1.00 86.12 481 ARG A C 1
ATOM 3822 O O . ARG A 1 481 ? -6.312 -20.277 -3.651 1.00 86.12 481 ARG A O 1
ATOM 3829 N N . ARG A 1 482 ? -7.848 -19.070 -4.776 1.00 84.88 482 ARG A N 1
ATOM 3830 C CA . ARG A 1 482 ? -8.565 -20.218 -5.357 1.00 84.88 482 ARG A CA 1
ATOM 3831 C C . ARG A 1 482 ? -9.049 -19.907 -6.776 1.00 84.88 482 ARG A C 1
ATOM 3833 O O . ARG A 1 482 ? -9.319 -18.742 -7.066 1.00 84.88 482 ARG A O 1
ATOM 3840 N N . PRO A 1 483 ? -9.184 -20.925 -7.643 1.00 86.81 483 PRO A N 1
ATOM 3841 C CA . PRO A 1 483 ? -9.911 -20.784 -8.898 1.00 86.81 483 PRO A CA 1
ATOM 3842 C C . PRO A 1 483 ? -11.318 -20.216 -8.671 1.00 86.81 483 PRO A C 1
ATOM 3844 O O . PRO A 1 483 ? -11.997 -20.607 -7.717 1.00 86.81 483 PRO A O 1
ATOM 3847 N N . ILE A 1 484 ? -11.775 -19.326 -9.550 1.00 83.81 484 ILE A N 1
ATOM 3848 C CA . ILE A 1 484 ? -13.072 -18.643 -9.445 1.00 83.81 484 ILE A CA 1
ATOM 3849 C C . ILE A 1 484 ? -14.221 -19.636 -9.327 1.00 83.81 484 ILE A C 1
ATOM 3851 O O . ILE A 1 484 ? -15.128 -19.432 -8.517 1.00 83.81 484 ILE A O 1
ATOM 3855 N N . HIS A 1 485 ? -14.179 -20.732 -10.090 1.00 83.12 485 HIS A N 1
ATOM 3856 C CA . HIS A 1 485 ? -15.229 -21.746 -10.040 1.00 83.12 485 HIS A CA 1
ATOM 3857 C C . HIS A 1 485 ? -15.396 -22.368 -8.644 1.00 83.12 485 HIS A C 1
ATOM 3859 O O . HIS A 1 485 ? -16.498 -22.777 -8.299 1.00 83.12 485 HIS A O 1
ATOM 3865 N N . GLN A 1 486 ? -14.340 -22.399 -7.822 1.00 84.69 486 GLN A N 1
ATOM 3866 C CA . GLN A 1 486 ? -14.394 -22.910 -6.446 1.00 84.69 486 GLN A CA 1
ATOM 3867 C C . GLN A 1 486 ? -14.928 -21.885 -5.445 1.00 84.69 486 GLN A C 1
ATOM 3869 O O . GLN A 1 486 ? -15.288 -22.254 -4.330 1.00 84.69 486 GLN A O 1
ATOM 3874 N N . LEU A 1 487 ? -14.920 -20.598 -5.799 1.00 81.75 487 LEU A N 1
ATOM 3875 C CA . LEU A 1 487 ? -15.389 -19.524 -4.927 1.00 81.75 487 LEU A CA 1
ATOM 3876 C C . LEU A 1 487 ? -16.831 -19.141 -5.209 1.00 81.75 487 LEU A C 1
ATOM 3878 O O . LEU A 1 487 ? -17.502 -18.706 -4.286 1.00 81.75 487 LEU A O 1
ATOM 3882 N N . ARG A 1 488 ? -17.308 -19.306 -6.447 1.00 78.56 488 ARG A N 1
ATOM 3883 C CA . ARG A 1 488 ? -18.617 -18.817 -6.900 1.00 78.56 488 ARG A CA 1
ATOM 3884 C C . ARG A 1 488 ? -19.774 -19.216 -5.983 1.00 78.56 488 ARG A C 1
ATOM 3886 O O . ARG A 1 488 ? -20.594 -18.363 -5.658 1.00 78.56 488 ARG A O 1
ATOM 3893 N N . ASP A 1 489 ? -19.810 -20.475 -5.559 1.00 80.50 489 ASP A N 1
ATOM 3894 C CA . ASP A 1 489 ? -20.868 -20.996 -4.682 1.00 80.50 489 ASP A CA 1
ATOM 3895 C C . ASP A 1 489 ? -20.606 -20.696 -3.198 1.00 80.50 489 ASP A C 1
ATOM 3897 O O . ASP A 1 489 ? -21.533 -20.693 -2.394 1.00 80.50 489 ASP A O 1
ATOM 3901 N N . ALA A 1 490 ? -19.356 -20.379 -2.861 1.00 80.81 490 ALA A N 1
ATOM 3902 C CA . ALA A 1 490 ? -18.908 -20.022 -1.524 1.00 80.81 490 ALA A CA 1
ATOM 3903 C C . ALA A 1 490 ? -18.894 -18.501 -1.289 1.00 80.81 490 ALA A C 1
ATOM 3905 O O . ALA A 1 490 ? -18.401 -18.068 -0.253 1.00 80.81 490 ALA A O 1
ATOM 3906 N N . LEU A 1 491 ? -19.358 -17.665 -2.228 1.00 83.69 491 LEU A N 1
ATOM 3907 C CA . LEU A 1 491 ? -19.359 -16.209 -2.058 1.00 83.69 491 LEU A CA 1
ATOM 3908 C C . LEU A 1 491 ? -20.428 -15.768 -1.061 1.00 83.69 491 LEU A C 1
ATOM 3910 O O . LEU A 1 491 ? -21.575 -16.207 -1.119 1.00 83.69 491 LEU A O 1
ATOM 3914 N N . SER A 1 492 ? -20.062 -14.820 -0.200 1.00 82.00 492 SER A N 1
ATOM 3915 C CA . SER A 1 492 ? -21.011 -14.193 0.716 1.00 82.00 492 SER A CA 1
ATOM 3916 C C . SER A 1 492 ? -22.097 -13.439 -0.054 1.00 82.00 492 SER A C 1
ATOM 3918 O O . SER A 1 492 ? -21.794 -12.549 -0.857 1.00 82.00 492 SER A O 1
ATOM 3920 N N . ALA A 1 493 ? -23.368 -13.738 0.224 1.00 83.62 493 ALA A N 1
ATOM 3921 C CA . ALA A 1 493 ? -24.505 -13.131 -0.470 1.00 83.62 493 ALA A CA 1
ATOM 3922 C C . ALA A 1 493 ? -24.574 -11.611 -0.242 1.00 83.62 493 ALA A C 1
ATOM 3924 O O . ALA A 1 493 ? -24.937 -10.853 -1.142 1.00 83.62 493 ALA A O 1
ATOM 3925 N N . ASN A 1 494 ? -24.182 -11.168 0.957 1.00 82.81 494 ASN A N 1
ATOM 3926 C CA . ASN A 1 494 ? -24.171 -9.760 1.355 1.00 82.81 494 ASN A CA 1
ATOM 3927 C C . ASN A 1 494 ? -22.788 -9.106 1.243 1.00 82.81 494 ASN A C 1
ATOM 3929 O O . ASN A 1 494 ? -22.668 -7.917 1.538 1.00 82.81 494 ASN A O 1
ATOM 3933 N N . ARG A 1 495 ? -21.761 -9.855 0.808 1.00 83.75 495 ARG A N 1
ATOM 3934 C CA . ARG A 1 495 ? -20.359 -9.402 0.724 1.00 83.75 495 ARG A CA 1
ATOM 3935 C C . ARG A 1 495 ? -19.774 -8.947 2.070 1.00 83.75 495 ARG A C 1
ATOM 3937 O O . ARG A 1 495 ? -18.887 -8.099 2.097 1.00 83.75 495 ARG A O 1
ATOM 3944 N N . ASP A 1 496 ? -20.280 -9.485 3.177 1.00 83.00 496 ASP A N 1
ATOM 3945 C CA . ASP A 1 496 ? -19.811 -9.188 4.539 1.00 83.00 496 ASP A CA 1
ATOM 3946 C C . ASP A 1 496 ? -19.154 -10.399 5.223 1.00 83.00 496 ASP A C 1
ATOM 3948 O O . ASP A 1 496 ? -18.569 -10.256 6.293 1.00 83.00 496 ASP A O 1
ATOM 3952 N N . GLY A 1 497 ? -19.242 -11.586 4.613 1.00 82.88 497 GLY A N 1
ATOM 3953 C CA . GLY A 1 497 ? -18.675 -12.835 5.123 1.00 82.88 497 GLY A CA 1
ATOM 3954 C C . GLY A 1 497 ? -19.364 -13.388 6.373 1.00 82.88 497 GLY A C 1
ATOM 3955 O O . GLY A 1 497 ? -18.961 -14.433 6.881 1.00 82.88 497 GLY A O 1
ATOM 3956 N N . ARG A 1 498 ? -20.422 -12.739 6.878 1.00 83.00 498 ARG A N 1
ATOM 3957 C CA . ARG A 1 498 ? -21.118 -13.154 8.112 1.00 83.00 498 ARG A CA 1
ATOM 3958 C C . ARG A 1 498 ? -21.943 -14.424 7.933 1.00 83.00 498 ARG A C 1
ATOM 3960 O O . ARG A 1 498 ? -22.281 -15.087 8.909 1.00 83.00 498 ARG A O 1
ATOM 3967 N N . ASP A 1 499 ? -22.257 -14.765 6.690 1.00 79.12 499 ASP A N 1
ATOM 3968 C CA . ASP A 1 499 ? -22.849 -16.039 6.282 1.00 79.12 499 ASP A CA 1
ATOM 3969 C C . ASP A 1 499 ? -21.818 -17.178 6.163 1.00 79.12 499 ASP A C 1
ATOM 3971 O O . ASP A 1 499 ? -22.184 -18.294 5.803 1.00 79.12 499 ASP A O 1
ATOM 3975 N N . GLY A 1 500 ? -20.544 -16.918 6.485 1.00 81.12 500 GLY A N 1
ATOM 3976 C CA . GLY A 1 500 ? -19.437 -17.859 6.306 1.00 81.12 500 GLY A CA 1
ATOM 3977 C C . GLY A 1 500 ? -18.880 -17.875 4.881 1.00 81.12 500 GLY A C 1
ATOM 3978 O O . GLY A 1 500 ? -17.910 -18.586 4.617 1.00 81.12 500 GLY A O 1
ATOM 3979 N N . GLY A 1 501 ? -19.464 -17.090 3.971 1.00 81.62 501 GLY A N 1
ATOM 3980 C CA . GLY A 1 501 ? -19.008 -16.987 2.596 1.00 81.62 501 GLY A CA 1
ATOM 3981 C C . GLY A 1 501 ? -17.719 -16.178 2.458 1.00 81.62 501 GLY A C 1
ATOM 3982 O O . GLY A 1 501 ? -17.394 -15.307 3.265 1.00 81.62 501 GLY A O 1
ATOM 3983 N N . CYS A 1 502 ? -16.981 -16.445 1.389 1.00 83.62 502 CYS A N 1
ATOM 3984 C CA . CYS A 1 502 ? -15.803 -15.693 1.002 1.00 83.62 502 CYS A CA 1
ATOM 3985 C C . CYS A 1 502 ? -16.184 -14.305 0.463 1.00 83.62 502 CYS A C 1
ATOM 3987 O O . CYS A 1 502 ? -17.189 -14.146 -0.237 1.00 83.62 502 CYS A O 1
ATOM 3989 N N . ILE A 1 503 ? -15.350 -13.303 0.741 1.00 84.50 503 ILE A N 1
ATOM 3990 C CA . ILE A 1 503 ? -15.509 -11.939 0.221 1.00 84.50 503 ILE A CA 1
ATOM 3991 C C . ILE A 1 503 ? -14.473 -11.718 -0.886 1.00 84.50 503 ILE A C 1
ATOM 3993 O O . ILE A 1 503 ? -13.278 -11.873 -0.628 1.00 84.50 503 ILE A O 1
ATOM 3997 N N . PRO A 1 504 ? -14.879 -11.375 -2.117 1.00 81.38 504 PRO A N 1
ATOM 3998 C CA . PRO A 1 504 ? -13.948 -11.206 -3.228 1.00 81.38 504 PRO A CA 1
ATOM 3999 C C . PRO A 1 504 ? -13.007 -10.005 -3.023 1.00 81.38 504 PRO A C 1
ATOM 4001 O O . PRO A 1 504 ? -13.446 -8.927 -2.623 1.00 81.38 504 PRO A O 1
ATOM 4004 N N . LEU A 1 505 ? -11.716 -10.167 -3.339 1.00 80.75 505 LEU A N 1
ATOM 4005 C CA . LEU A 1 505 ? -10.707 -9.097 -3.310 1.00 80.75 505 LEU A CA 1
ATOM 4006 C C . LEU A 1 505 ? -10.319 -8.651 -4.731 1.00 80.75 505 LEU A C 1
ATOM 4008 O O . LEU A 1 505 ? -9.878 -9.481 -5.516 1.00 80.75 505 LEU A O 1
ATOM 4012 N N . GLY A 1 506 ? -10.403 -7.354 -5.038 1.00 75.94 506 GLY A N 1
ATOM 4013 C CA . GLY A 1 506 ? -10.030 -6.785 -6.347 1.00 75.94 506 GLY A CA 1
ATOM 4014 C C . GLY A 1 506 ? -11.223 -6.484 -7.262 1.00 75.94 506 GLY A C 1
ATOM 4015 O O . GLY A 1 506 ? -12.374 -6.488 -6.817 1.00 75.94 506 GLY A O 1
ATOM 4016 N N . GLU A 1 507 ? -10.962 -6.201 -8.542 1.00 69.00 507 GLU A N 1
ATOM 4017 C CA . GLU A 1 507 ? -11.998 -5.777 -9.507 1.00 69.00 507 GLU A CA 1
ATOM 4018 C C . GLU A 1 507 ? -13.052 -6.868 -9.759 1.00 69.00 507 GLU A C 1
ATOM 4020 O O . GLU A 1 507 ? -14.232 -6.573 -9.968 1.00 69.00 507 GLU A O 1
ATOM 4025 N N . TRP A 1 508 ? -12.665 -8.143 -9.636 1.00 72.94 508 TRP A N 1
ATOM 4026 C CA . TRP A 1 508 ? -13.574 -9.276 -9.821 1.00 72.94 508 TRP A CA 1
ATOM 4027 C C . TRP A 1 508 ? -14.742 -9.280 -8.823 1.00 72.94 508 TRP A C 1
ATOM 4029 O O . TRP A 1 508 ? -15.786 -9.865 -9.100 1.00 72.94 508 TRP A O 1
ATOM 4039 N N . ALA A 1 509 ? -14.635 -8.553 -7.705 1.00 63.53 509 ALA A N 1
ATOM 4040 C CA . ALA A 1 509 ? -15.749 -8.313 -6.790 1.00 63.53 509 ALA A CA 1
ATOM 4041 C C . ALA A 1 509 ? -16.950 -7.629 -7.474 1.00 63.53 509 ALA A C 1
ATOM 4043 O O . ALA A 1 509 ? -18.108 -7.890 -7.130 1.00 63.53 509 ALA A O 1
ATOM 4044 N N . ASN A 1 510 ? -16.691 -6.780 -8.472 1.00 67.00 510 ASN A N 1
ATOM 4045 C CA . ASN A 1 510 ? -17.730 -6.111 -9.252 1.00 67.00 510 ASN A CA 1
ATOM 4046 C C . ASN A 1 510 ? -18.382 -7.051 -10.264 1.00 67.00 510 ASN A C 1
ATOM 4048 O O . ASN A 1 510 ? -19.579 -6.945 -10.529 1.00 67.00 510 ASN A O 1
ATOM 4052 N N . THR A 1 511 ? -17.603 -7.976 -10.820 1.00 68.44 511 THR A N 1
ATOM 4053 C CA . THR A 1 511 ? -18.023 -8.824 -11.936 1.00 68.44 511 THR A CA 1
ATOM 4054 C C . THR A 1 511 ? -18.446 -10.229 -11.503 1.00 68.44 511 THR A C 1
ATOM 4056 O O . THR A 1 511 ? -19.116 -10.907 -12.272 1.00 68.44 511 THR A O 1
ATOM 4059 N N . ALA A 1 512 ? -18.195 -10.643 -10.256 1.00 60.53 512 ALA A N 1
ATOM 4060 C CA . ALA A 1 512 ? -18.588 -11.946 -9.704 1.00 60.53 512 ALA A CA 1
ATOM 4061 C C . ALA A 1 512 ? -20.089 -12.270 -9.856 1.00 60.53 512 ALA A C 1
ATOM 4063 O O . ALA A 1 512 ? -20.468 -13.437 -9.934 1.00 60.53 512 ALA A O 1
ATOM 4064 N N . GLY A 1 513 ? -20.950 -11.246 -9.920 1.00 62.09 513 GLY A N 1
ATOM 4065 C CA . GLY A 1 513 ? -22.391 -11.400 -10.152 1.00 62.09 513 GLY A CA 1
ATOM 4066 C C . GLY A 1 513 ? -22.829 -11.326 -11.622 1.00 62.09 513 GLY A C 1
ATOM 4067 O O . GLY A 1 513 ? -23.995 -11.586 -11.915 1.00 62.09 513 GLY A O 1
ATOM 4068 N N . ALA A 1 514 ? -21.943 -10.956 -12.549 1.00 69.44 514 ALA A N 1
ATOM 4069 C CA . ALA A 1 514 ? -22.274 -10.789 -13.959 1.00 69.44 514 ALA A CA 1
ATOM 4070 C C . ALA A 1 514 ? -22.124 -12.115 -14.723 1.00 69.44 514 ALA A C 1
ATOM 4072 O O . ALA A 1 514 ? -21.095 -12.790 -14.660 1.00 69.44 514 ALA A O 1
ATOM 4073 N N . ALA A 1 515 ? -23.161 -12.495 -15.475 1.00 65.31 515 ALA A N 1
ATOM 4074 C CA . ALA A 1 515 ? -23.122 -13.677 -16.329 1.00 65.31 515 ALA A CA 1
ATOM 4075 C C . ALA A 1 515 ? -22.036 -13.512 -17.411 1.00 65.31 515 ALA A C 1
ATOM 4077 O O . ALA A 1 515 ? -22.145 -12.626 -18.254 1.00 65.31 515 ALA A O 1
ATOM 4078 N N . GLY A 1 516 ? -21.001 -14.358 -17.377 1.00 65.62 516 GLY A N 1
ATOM 4079 C CA . GLY A 1 516 ? -19.905 -14.356 -18.357 1.00 65.62 516 GLY A CA 1
ATOM 4080 C C . GLY A 1 516 ? -18.671 -13.533 -17.975 1.00 65.62 516 GLY A C 1
ATOM 4081 O O . GLY A 1 516 ? -17.778 -13.397 -18.798 1.00 65.62 516 GLY A O 1
ATOM 4082 N N . ALA A 1 517 ? -18.587 -13.007 -16.748 1.00 59.72 517 ALA A N 1
ATOM 4083 C CA . ALA A 1 517 ? -17.439 -12.215 -16.290 1.00 59.72 517 ALA A CA 1
ATOM 4084 C C . ALA A 1 517 ? -16.084 -12.938 -16.354 1.00 59.72 517 ALA A C 1
ATOM 4086 O O . ALA A 1 517 ? -15.047 -12.285 -16.436 1.00 59.72 517 ALA A O 1
ATOM 4087 N N . PHE A 1 518 ? -16.101 -14.269 -16.319 1.00 65.25 518 PHE A N 1
ATOM 4088 C CA . PHE A 1 518 ? -14.905 -15.091 -16.408 1.00 65.25 518 PHE A CA 1
ATOM 4089 C C . PHE A 1 518 ? -15.127 -16.140 -17.478 1.00 65.25 518 PHE A C 1
ATOM 4091 O O . PHE A 1 518 ? -15.892 -17.086 -17.290 1.00 65.25 518 PHE A O 1
ATOM 4098 N N . GLU A 1 519 ? -14.485 -15.926 -18.621 1.00 71.81 519 GLU A N 1
ATOM 4099 C CA . GLU A 1 519 ? -14.399 -16.927 -19.683 1.00 71.81 519 GLU A CA 1
ATOM 4100 C C . GLU A 1 519 ? -13.518 -18.108 -19.244 1.00 71.81 519 GLU A C 1
ATOM 4102 O O . GLU A 1 519 ? -13.727 -19.229 -19.702 1.00 71.81 519 GLU A O 1
ATOM 4107 N N . ASP A 1 520 ? -12.597 -17.868 -18.303 1.00 79.31 520 ASP A N 1
ATOM 4108 C CA . ASP A 1 520 ? -11.702 -18.870 -17.731 1.00 79.31 520 ASP A CA 1
ATOM 4109 C C . ASP A 1 520 ? -12.132 -19.262 -16.297 1.00 79.31 520 ASP A C 1
ATOM 4111 O O . ASP A 1 520 ? -11.939 -18.482 -15.357 1.00 79.31 520 ASP A O 1
ATOM 4115 N N . PRO A 1 521 ? -12.728 -20.452 -16.090 1.00 79.56 521 PRO A N 1
ATOM 4116 C CA . PRO A 1 521 ? -13.106 -20.932 -14.761 1.00 79.56 521 PRO A CA 1
ATOM 4117 C C . PRO A 1 521 ? -11.896 -21.245 -13.875 1.00 79.56 521 PRO A C 1
ATOM 4119 O O . PRO A 1 521 ? -12.036 -21.241 -12.647 1.00 79.56 521 PRO A O 1
ATOM 4122 N N . ASP A 1 522 ? -10.734 -21.520 -14.467 1.00 82.88 522 ASP A N 1
ATOM 4123 C CA . ASP A 1 522 ? -9.499 -21.841 -13.755 1.00 82.88 522 ASP A CA 1
ATOM 4124 C C . ASP A 1 522 ? -8.729 -20.586 -13.338 1.00 82.88 522 ASP A C 1
ATOM 4126 O O . ASP A 1 522 ? -7.731 -20.687 -12.619 1.00 82.88 522 ASP A O 1
ATOM 4130 N N . HIS A 1 523 ? -9.241 -19.402 -13.698 1.00 79.56 523 HIS A N 1
ATOM 4131 C CA . HIS A 1 523 ? -8.712 -18.127 -13.236 1.00 79.56 523 HIS A CA 1
ATOM 4132 C C . HIS A 1 523 ? -8.653 -18.104 -11.702 1.00 79.56 523 HIS A C 1
ATOM 4134 O O . HIS A 1 523 ? -9.654 -18.314 -11.017 1.00 79.56 523 HIS A O 1
ATOM 4140 N N . VAL A 1 524 ? -7.460 -17.879 -11.154 1.00 80.12 524 VAL A N 1
ATOM 4141 C CA . VAL A 1 524 ? -7.176 -17.924 -9.721 1.00 80.12 524 VAL A CA 1
ATOM 4142 C C . VAL A 1 524 ? -7.230 -16.521 -9.126 1.00 80.12 524 VAL A C 1
ATOM 4144 O O . VAL A 1 524 ? -6.343 -15.709 -9.380 1.00 80.12 524 VAL A O 1
ATOM 4147 N N . VAL A 1 525 ? -8.188 -16.290 -8.230 1.00 83.12 525 VAL A N 1
ATOM 4148 C CA . VAL A 1 525 ? -8.418 -14.996 -7.570 1.00 83.12 525 VAL A CA 1
ATOM 4149 C C . VAL A 1 525 ? -8.193 -15.053 -6.062 1.00 83.12 525 VAL A C 1
ATOM 4151 O O . VAL A 1 525 ? -8.130 -16.129 -5.455 1.00 83.12 525 VAL A O 1
ATOM 4154 N N . CYS A 1 526 ? -8.083 -13.875 -5.446 1.00 85.62 526 CYS A N 1
ATOM 4155 C CA . CYS A 1 526 ? -8.002 -13.715 -3.999 1.00 85.62 526 CYS A CA 1
ATOM 4156 C C . CYS A 1 526 ? -9.370 -13.402 -3.377 1.00 85.62 526 CYS A C 1
ATOM 4158 O O . CYS A 1 526 ? -10.154 -12.620 -3.919 1.00 85.62 526 CYS A O 1
ATOM 4160 N N . ALA A 1 527 ? -9.632 -13.978 -2.205 1.00 88.94 527 ALA A N 1
ATOM 4161 C CA . ALA A 1 527 ? -10.812 -13.699 -1.394 1.00 88.94 527 ALA A CA 1
ATOM 4162 C C . ALA A 1 527 ? -10.469 -13.718 0.103 1.00 88.94 527 ALA A C 1
ATOM 4164 O O . ALA A 1 527 ? -9.485 -14.336 0.508 1.00 88.94 527 ALA A O 1
ATOM 4165 N N . LEU A 1 528 ? -11.291 -13.070 0.926 1.00 91.38 528 LEU A N 1
ATOM 4166 C CA . LEU A 1 528 ? -11.265 -13.206 2.380 1.00 91.38 528 LEU A CA 1
ATOM 4167 C C . LEU A 1 528 ? -12.137 -14.384 2.786 1.00 91.38 528 LEU A C 1
ATOM 4169 O O . LEU A 1 528 ? -13.335 -14.378 2.515 1.00 91.38 528 LEU A O 1
ATOM 4173 N N . GLN A 1 529 ? -11.545 -15.375 3.436 1.00 92.94 529 GLN A N 1
ATOM 4174 C CA . GLN A 1 529 ? -12.256 -16.497 4.026 1.00 92.94 529 GLN A CA 1
ATOM 4175 C C . GLN A 1 529 ? -12.445 -16.242 5.528 1.00 92.94 529 GLN A C 1
ATOM 4177 O O . GLN A 1 529 ? -11.447 -15.999 6.201 1.00 92.94 529 GLN A O 1
ATOM 4182 N N . PRO A 1 530 ? -13.674 -16.312 6.067 1.00 93.88 530 PRO A N 1
ATOM 4183 C CA . PRO A 1 530 ? -13.909 -16.146 7.498 1.00 93.88 530 PRO A CA 1
ATOM 4184 C C . PRO A 1 530 ? -13.181 -17.196 8.350 1.00 93.88 530 PRO A C 1
ATOM 4186 O O . PRO A 1 530 ? -13.161 -18.388 8.024 1.00 93.88 530 PRO A O 1
ATOM 4189 N N . ASP A 1 531 ? -12.636 -16.751 9.478 1.00 94.62 531 ASP A N 1
ATOM 4190 C CA . ASP A 1 531 ? -11.968 -17.574 10.480 1.00 94.62 531 ASP A CA 1
ATOM 4191 C C . ASP A 1 531 ? -12.608 -17.390 11.861 1.00 94.62 531 ASP A C 1
ATOM 4193 O O . ASP A 1 531 ? -13.143 -16.339 12.215 1.00 94.62 531 ASP A O 1
ATOM 4197 N N . GLU A 1 532 ? -12.506 -18.432 12.677 1.00 94.75 532 GLU A N 1
ATOM 4198 C CA . GLU A 1 532 ? -12.862 -18.426 14.086 1.00 94.75 532 GLU A CA 1
ATOM 4199 C C . GLU A 1 532 ? -11.603 -18.319 14.945 1.00 94.75 532 GLU A C 1
ATOM 4201 O O . GLU A 1 532 ? -10.661 -19.101 14.793 1.00 94.75 532 GLU A O 1
ATOM 4206 N N . VAL A 1 533 ? -11.613 -17.387 15.898 1.00 95.38 533 VAL A N 1
ATOM 4207 C CA . VAL A 1 533 ? -10.557 -17.273 16.907 1.00 95.38 533 VAL A CA 1
ATOM 4208 C C . VAL A 1 533 ? -10.901 -18.160 18.106 1.00 95.38 533 VAL A C 1
ATOM 4210 O O . VAL A 1 533 ? -11.780 -17.831 18.906 1.00 95.38 533 VAL A O 1
ATOM 4213 N N . LEU A 1 534 ? -10.190 -19.276 18.251 1.00 95.50 534 LEU A N 1
ATOM 4214 C CA . LEU A 1 534 ? -10.386 -20.268 19.309 1.00 95.50 534 LEU A CA 1
ATOM 4215 C C . LEU A 1 534 ? -9.979 -19.733 20.696 1.00 95.50 534 LEU A C 1
ATOM 4217 O O . LEU A 1 534 ? -9.191 -18.791 20.777 1.00 95.50 534 LEU A O 1
ATOM 4221 N N . PRO A 1 535 ? -10.459 -20.320 21.814 1.00 94.50 535 PRO A N 1
ATOM 4222 C CA . PRO A 1 535 ? -10.180 -19.826 23.169 1.00 94.50 535 PRO A CA 1
ATOM 4223 C C . PRO A 1 535 ? -8.698 -19.709 23.553 1.00 94.50 535 PRO A C 1
ATOM 4225 O O . PRO A 1 535 ? -8.358 -18.888 24.398 1.00 94.50 535 PRO A O 1
ATOM 4228 N N . ASP A 1 536 ? -7.819 -20.496 22.941 1.00 93.38 536 ASP A N 1
ATOM 4229 C CA . ASP A 1 536 ? -6.364 -20.422 23.126 1.00 93.38 536 ASP A CA 1
ATOM 4230 C C . ASP A 1 536 ? -5.697 -19.304 22.302 1.00 93.38 536 ASP A C 1
ATOM 4232 O O . ASP A 1 536 ? -4.526 -18.990 22.516 1.00 93.38 536 ASP A O 1
ATOM 4236 N N . GLY A 1 537 ? -6.450 -18.671 21.399 1.00 92.69 537 GLY A N 1
ATOM 4237 C CA . GLY A 1 537 ? -5.974 -17.652 20.470 1.00 92.69 537 GLY A CA 1
ATOM 4238 C C . GLY A 1 537 ? -5.572 -18.211 19.105 1.00 92.69 537 GLY A C 1
ATOM 4239 O O . GLY A 1 537 ? -5.156 -17.436 18.251 1.00 92.69 537 GLY A O 1
ATOM 4240 N N . ALA A 1 538 ? -5.699 -19.519 18.864 1.00 91.94 538 ALA A N 1
ATOM 4241 C CA . ALA A 1 538 ? -5.464 -20.087 17.543 1.00 91.94 538 ALA A CA 1
ATOM 4242 C C . ALA A 1 538 ? -6.579 -19.696 16.558 1.00 91.94 538 ALA A C 1
ATOM 4244 O O . ALA A 1 538 ? -7.719 -19.437 16.949 1.00 91.94 538 ALA A O 1
ATOM 4245 N N . LEU A 1 539 ? -6.254 -19.678 15.266 1.00 91.38 539 LEU A N 1
ATOM 4246 C CA . LEU A 1 539 ? -7.223 -19.450 14.196 1.00 91.38 539 LEU A CA 1
ATOM 4247 C C . LEU A 1 539 ? -7.663 -20.775 13.587 1.00 91.38 539 LEU A C 1
ATOM 4249 O O . LEU A 1 539 ? -6.845 -21.647 13.292 1.00 91.38 539 LEU A O 1
ATOM 4253 N N . ARG A 1 540 ? -8.968 -20.915 13.369 1.00 92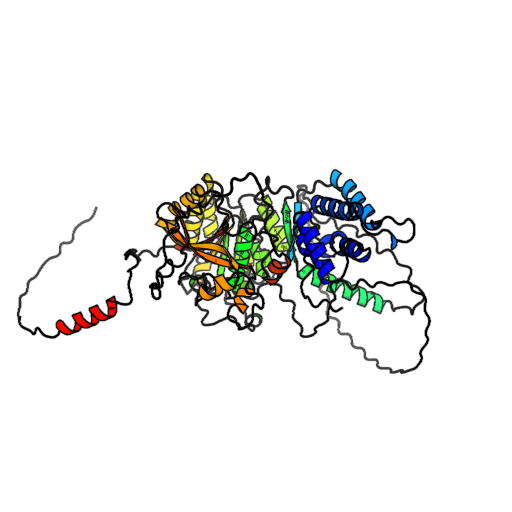.19 540 ARG A N 1
ATOM 4254 C CA . ARG A 1 540 ? -9.561 -22.036 12.647 1.00 92.19 540 ARG A CA 1
ATOM 4255 C C . ARG A 1 540 ? -10.418 -21.508 11.516 1.00 92.19 540 ARG A C 1
ATOM 4257 O O . ARG A 1 540 ? -11.405 -20.825 11.761 1.00 92.19 540 ARG A O 1
ATOM 4264 N N . SER A 1 541 ? -10.098 -21.903 10.291 1.00 87.81 541 SER A N 1
ATOM 4265 C CA . SER A 1 541 ? -10.909 -21.513 9.144 1.00 87.81 541 SER A CA 1
ATOM 4266 C C . SER A 1 541 ? -12.328 -22.065 9.243 1.00 87.81 541 SER A C 1
ATOM 4268 O O . SER A 1 541 ? -12.518 -23.271 9.447 1.00 87.81 541 SER A O 1
ATOM 4270 N N . LEU A 1 542 ? -13.324 -21.195 9.058 1.00 83.62 542 LEU A N 1
ATOM 4271 C CA . LEU A 1 542 ? -14.732 -21.566 8.929 1.00 83.62 542 LEU A CA 1
ATOM 4272 C C . LEU A 1 542 ? -14.956 -22.118 7.521 1.00 83.62 542 LEU A C 1
ATOM 4274 O O . LEU A 1 542 ? -15.666 -21.553 6.696 1.00 83.62 542 LEU A O 1
ATOM 4278 N N . LYS A 1 543 ? -14.275 -23.215 7.190 1.00 77.00 543 LYS A N 1
ATOM 4279 C CA . LYS A 1 543 ? -14.574 -23.945 5.963 1.00 77.00 543 LYS A CA 1
ATOM 4280 C C . LYS A 1 543 ? -16.018 -24.432 6.062 1.00 77.00 543 LYS A C 1
ATOM 4282 O O . LYS A 1 543 ? -16.433 -24.864 7.140 1.00 77.00 543 LYS A O 1
ATOM 4287 N N . GLU A 1 544 ? -16.752 -24.362 4.950 1.00 57.06 544 GLU A N 1
ATOM 4288 C CA . GLU A 1 544 ? -18.078 -24.967 4.821 1.00 57.06 544 GLU A CA 1
ATOM 4289 C C . GLU A 1 544 ? -18.060 -26.326 5.514 1.00 57.06 544 GLU A C 1
ATOM 4291 O O . GLU A 1 544 ? -17.198 -27.166 5.220 1.00 57.06 544 GLU A O 1
ATOM 4296 N N . ALA A 1 545 ? -18.954 -26.499 6.496 1.00 47.78 545 ALA A N 1
ATOM 4297 C CA . ALA A 1 545 ? -19.164 -27.785 7.139 1.00 47.78 545 ALA A CA 1
ATOM 4298 C C . ALA A 1 545 ? -19.181 -28.840 6.027 1.00 47.78 545 ALA A C 1
ATOM 4300 O O . ALA A 1 545 ? -19.877 -28.603 5.036 1.00 47.78 545 ALA A O 1
ATOM 4301 N N . PRO A 1 546 ? -18.376 -29.919 6.133 1.00 49.06 546 PRO A N 1
ATOM 4302 C CA . PRO A 1 546 ? -18.201 -30.877 5.049 1.00 49.06 546 PRO A CA 1
ATOM 4303 C C . PRO A 1 546 ? -19.579 -31.193 4.496 1.00 49.06 546 PRO A C 1
ATOM 4305 O O . PRO A 1 546 ? -20.434 -31.608 5.284 1.00 49.06 546 PRO A O 1
ATOM 4308 N N . ALA A 1 547 ? -19.798 -30.868 3.212 1.00 48.50 547 ALA A N 1
ATOM 4309 C CA . ALA A 1 547 ? -21.091 -31.008 2.555 1.00 48.50 547 ALA A CA 1
ATOM 4310 C C . ALA A 1 547 ? -21.701 -32.319 3.038 1.00 48.50 547 ALA A C 1
ATOM 4312 O O . ALA A 1 547 ? -21.027 -33.351 2.926 1.00 48.50 547 ALA A O 1
ATOM 4313 N N . GLU A 1 548 ? -22.871 -32.252 3.699 1.00 42.19 548 GLU A N 1
ATOM 4314 C CA . GLU A 1 548 ? -23.464 -33.440 4.317 1.00 42.19 548 GLU A CA 1
ATOM 4315 C C . GLU A 1 548 ? -23.362 -34.574 3.302 1.00 42.19 548 GLU A C 1
ATOM 4317 O O . GLU A 1 548 ? -23.743 -34.355 2.147 1.00 42.19 548 GLU A O 1
ATOM 4322 N N . PRO A 1 549 ? -22.771 -35.726 3.675 1.00 44.91 549 PRO A N 1
ATOM 4323 C CA . PRO A 1 549 ? -22.473 -36.777 2.723 1.00 44.91 549 PRO A CA 1
ATOM 4324 C C . PRO A 1 549 ? -23.759 -37.078 1.969 1.00 44.91 549 PRO A C 1
ATOM 4326 O O . PRO A 1 549 ? -24.730 -37.548 2.569 1.00 44.91 549 PRO A O 1
ATOM 4329 N N . HIS A 1 550 ? -23.789 -36.738 0.676 1.00 43.59 550 HIS A N 1
ATOM 4330 C CA . HIS A 1 550 ? -24.930 -37.049 -0.165 1.00 43.59 550 HIS A CA 1
ATOM 4331 C C . HIS A 1 550 ? -25.233 -38.536 0.051 1.00 43.59 550 HIS A C 1
ATOM 4333 O O . HIS A 1 550 ? -24.306 -39.351 -0.045 1.00 43.59 550 HIS A O 1
ATOM 4339 N N . PRO A 1 551 ? -26.476 -38.904 0.419 1.00 47.12 551 PRO A N 1
ATOM 4340 C CA . PRO A 1 551 ? -26.810 -40.292 0.681 1.00 47.12 551 PRO A CA 1
ATOM 4341 C C . PRO A 1 551 ? -26.376 -41.112 -0.536 1.00 47.12 551 PRO A C 1
ATOM 4343 O O . PRO A 1 551 ? -26.664 -40.696 -1.664 1.00 47.12 551 PRO A O 1
ATOM 4346 N N . PRO A 1 552 ? -25.642 -42.221 -0.335 1.00 46.53 552 PRO A N 1
ATOM 4347 C CA . PRO A 1 552 ? -25.066 -42.976 -1.432 1.00 46.53 552 PRO A CA 1
ATOM 4348 C C . PRO A 1 552 ? -26.184 -43.362 -2.396 1.00 46.53 552 PRO A C 1
ATOM 4350 O O . PRO A 1 552 ? -27.118 -44.083 -2.035 1.00 46.53 552 PRO A O 1
ATOM 4353 N N . ALA A 1 553 ? -26.109 -42.842 -3.619 1.00 48.41 553 ALA A N 1
ATOM 4354 C CA . ALA A 1 553 ? -26.979 -43.274 -4.690 1.00 48.41 553 ALA A CA 1
ATOM 4355 C C . ALA A 1 553 ? -26.700 -44.762 -4.942 1.00 48.41 553 ALA A C 1
ATOM 4357 O O . ALA A 1 553 ? -25.616 -45.122 -5.387 1.00 48.41 553 ALA A O 1
ATOM 4358 N N . GLY A 1 554 ? -27.674 -45.603 -4.588 1.00 48.28 554 GLY A N 1
ATOM 4359 C CA . GLY A 1 554 ? -27.903 -46.955 -5.101 1.00 48.28 554 GLY A CA 1
ATOM 4360 C C . GLY A 1 554 ? -26.669 -47.798 -5.426 1.00 48.28 554 GLY A C 1
ATOM 4361 O O . GLY A 1 554 ? -26.161 -47.788 -6.541 1.00 48.28 554 GLY A O 1
ATOM 4362 N N . THR A 1 555 ? -26.277 -48.622 -4.464 1.00 41.12 555 THR A N 1
ATOM 4363 C CA . THR A 1 555 ? -25.307 -49.711 -4.565 1.00 41.12 555 THR A CA 1
ATOM 4364 C C . THR A 1 555 ? -25.593 -50.666 -5.738 1.00 41.12 555 THR A C 1
ATOM 4366 O O . THR A 1 555 ? -26.629 -51.327 -5.759 1.00 41.12 555 THR A O 1
ATOM 4369 N N . THR A 1 556 ? -24.616 -50.877 -6.623 1.00 42.84 556 THR A N 1
ATOM 4370 C CA . THR A 1 556 ? -24.359 -52.205 -7.207 1.00 42.84 556 THR A CA 1
ATOM 4371 C C . THR A 1 556 ? -22.937 -52.616 -6.861 1.00 42.84 556 THR A C 1
ATOM 4373 O O . THR A 1 556 ? -21.975 -51.916 -7.164 1.00 42.84 556 THR A O 1
ATOM 4376 N N . ALA A 1 557 ? -22.845 -53.726 -6.138 1.00 45.34 557 ALA A N 1
ATOM 4377 C CA . ALA A 1 557 ? -21.644 -54.253 -5.519 1.00 45.34 557 ALA A CA 1
ATOM 4378 C C . ALA A 1 557 ? -20.638 -54.812 -6.534 1.00 45.34 557 ALA A C 1
ATOM 4380 O O . ALA A 1 557 ? -21.021 -55.611 -7.381 1.00 45.34 557 ALA A O 1
ATOM 4381 N N . THR A 1 558 ? -19.349 -54.522 -6.324 1.00 36.41 558 THR A N 1
ATOM 4382 C CA . THR A 1 558 ? -18.245 -55.435 -6.668 1.00 36.41 558 THR A CA 1
ATOM 4383 C C . THR A 1 558 ? -17.016 -55.176 -5.788 1.00 36.41 558 THR A C 1
ATOM 4385 O O . THR A 1 558 ? -16.384 -54.133 -5.867 1.00 36.41 558 THR A O 1
ATOM 4388 N N . VAL A 1 559 ? -16.755 -56.159 -4.921 1.00 37.00 559 VAL A N 1
ATOM 4389 C CA . VAL A 1 559 ? -15.476 -56.760 -4.491 1.00 37.00 559 VAL A CA 1
ATOM 4390 C C . VAL A 1 559 ? -14.218 -55.877 -4.351 1.00 37.00 559 VAL A C 1
ATOM 4392 O O . VAL A 1 559 ? -13.560 -55.527 -5.321 1.00 37.00 559 VAL A O 1
ATOM 4395 N N . ALA A 1 560 ? -13.853 -55.679 -3.079 1.00 38.59 560 ALA A N 1
ATOM 4396 C CA . ALA A 1 560 ? -12.522 -55.715 -2.456 1.00 38.59 560 ALA A CA 1
ATOM 4397 C C . ALA A 1 560 ? -11.276 -55.302 -3.273 1.00 38.59 560 ALA A C 1
ATOM 4399 O O . ALA A 1 560 ? -10.712 -56.087 -4.031 1.00 38.59 560 ALA A O 1
ATOM 4400 N N . GLY A 1 561 ? -10.739 -54.131 -2.925 1.00 30.58 561 GLY A N 1
ATOM 4401 C CA . GLY A 1 561 ? -9.348 -53.741 -3.146 1.00 30.58 561 GLY A CA 1
ATOM 4402 C C . GLY A 1 561 ? -8.898 -52.820 -2.013 1.00 30.58 561 GLY A C 1
ATOM 4403 O O . GLY A 1 561 ? -9.397 -51.710 -1.878 1.00 30.58 561 GLY A O 1
ATOM 4404 N N . SER A 1 562 ? -8.009 -53.321 -1.158 1.00 36.97 562 SER A N 1
ATOM 4405 C CA . SER A 1 562 ? -7.393 -52.592 -0.048 1.00 36.97 562 SER A CA 1
ATOM 4406 C C . SER A 1 562 ? -6.461 -51.496 -0.575 1.00 36.97 562 SER A C 1
ATOM 4408 O O . SER A 1 562 ? -5.469 -51.812 -1.229 1.00 36.97 562 SER A O 1
ATOM 4410 N N . SER A 1 563 ? -6.733 -50.228 -0.260 1.00 30.14 563 SER A N 1
ATOM 4411 C CA . SER A 1 563 ? -5.711 -49.176 -0.277 1.00 30.14 563 SER A CA 1
ATOM 4412 C C . SER A 1 563 ? -5.996 -48.143 0.810 1.00 30.14 563 SER A C 1
ATOM 4414 O O . SER A 1 563 ? -7.007 -47.441 0.776 1.00 30.14 563 SER A O 1
ATOM 4416 N N . ALA A 1 564 ? -5.088 -48.076 1.779 1.00 30.72 564 ALA A N 1
ATOM 4417 C CA . ALA A 1 564 ? -5.028 -47.042 2.794 1.00 30.72 564 ALA A CA 1
ATOM 4418 C C . ALA A 1 564 ? -4.815 -45.671 2.131 1.00 30.72 564 ALA A C 1
ATOM 4420 O O . ALA A 1 564 ? -3.786 -45.441 1.500 1.00 30.72 564 ALA A O 1
ATOM 4421 N N . PHE A 1 565 ? -5.785 -44.771 2.281 1.00 27.08 565 PHE A N 1
ATOM 4422 C CA . PHE A 1 565 ? -5.569 -43.343 2.089 1.00 27.08 565 PHE A CA 1
ATOM 4423 C C . PHE A 1 565 ? -4.991 -42.801 3.392 1.00 27.08 565 PHE A C 1
ATOM 4425 O O . PHE A 1 565 ? -5.692 -42.705 4.398 1.00 27.08 565 PHE A O 1
ATOM 4432 N N . ALA A 1 566 ? -3.686 -42.550 3.373 1.00 29.80 566 ALA A N 1
ATOM 4433 C CA . ALA A 1 566 ? -2.994 -41.825 4.419 1.00 29.80 566 ALA A CA 1
ATOM 4434 C C . ALA A 1 566 ? -3.319 -40.330 4.317 1.00 29.80 566 ALA A C 1
ATOM 4436 O O . ALA A 1 566 ? -3.480 -39.790 3.219 1.00 29.80 566 ALA A O 1
ATOM 4437 N N . ASP A 1 567 ? -3.403 -39.714 5.492 1.00 28.39 567 ASP A N 1
ATOM 4438 C CA . ASP A 1 567 ? -3.500 -38.287 5.753 1.00 28.39 567 ASP A CA 1
ATOM 4439 C C . ASP A 1 567 ? -2.640 -37.446 4.800 1.00 28.39 567 ASP A C 1
ATOM 4441 O O . ASP A 1 567 ? -1.420 -37.607 4.714 1.00 28.39 567 ASP A O 1
ATOM 4445 N N . VAL A 1 568 ? -3.279 -36.492 4.118 1.00 30.45 568 VAL A N 1
ATOM 4446 C CA . VAL A 1 568 ? -2.583 -35.325 3.567 1.00 30.45 568 VAL A CA 1
ATOM 4447 C C . VAL A 1 568 ? -2.333 -34.402 4.747 1.00 30.45 568 VAL A C 1
ATOM 4449 O O . VAL A 1 568 ? -3.099 -33.482 5.032 1.00 30.45 568 VAL A O 1
ATOM 4452 N N . ASP A 1 569 ? -1.290 -34.750 5.490 1.00 29.70 569 ASP A N 1
ATOM 4453 C CA . ASP A 1 569 ? -0.807 -33.974 6.608 1.00 29.70 569 ASP A CA 1
ATOM 4454 C C . ASP A 1 569 ? -0.314 -32.620 6.104 1.00 29.70 569 ASP A C 1
ATOM 4456 O O . ASP A 1 569 ? 0.373 -32.492 5.084 1.00 29.70 569 ASP A O 1
ATOM 4460 N N . THR A 1 570 ? -0.687 -31.599 6.858 1.00 34.91 570 THR A N 1
ATOM 4461 C CA . THR A 1 570 ? -0.326 -30.207 6.628 1.00 34.91 570 THR A CA 1
ATOM 4462 C C . THR A 1 570 ? 1.147 -30.054 7.008 1.00 34.91 570 THR A C 1
ATOM 4464 O O . THR A 1 570 ? 1.473 -29.579 8.092 1.00 34.91 570 THR A O 1
ATOM 4467 N N . GLN A 1 571 ? 2.064 -30.519 6.154 1.00 28.09 571 GLN A N 1
ATOM 4468 C CA . GLN A 1 571 ? 3.492 -30.260 6.319 1.00 28.09 571 GLN A CA 1
ATOM 4469 C C . GLN A 1 571 ? 3.745 -28.779 6.035 1.00 28.09 571 GLN A C 1
ATOM 4471 O O . GLN A 1 571 ? 3.996 -28.352 4.908 1.00 28.09 571 GLN A O 1
ATOM 4476 N N . LEU A 1 572 ? 3.627 -27.996 7.108 1.00 33.34 572 LEU A N 1
ATOM 4477 C CA . LEU A 1 572 ? 4.088 -26.626 7.192 1.00 33.34 572 LEU A CA 1
ATOM 4478 C C . LEU A 1 572 ? 5.531 -26.546 6.687 1.00 33.34 572 LEU A C 1
ATOM 4480 O O . LEU A 1 572 ? 6.430 -27.259 7.137 1.00 33.34 572 LEU A O 1
ATOM 4484 N N . MET A 1 573 ? 5.704 -25.641 5.735 1.00 34.22 573 MET A N 1
ATOM 4485 C CA . MET A 1 573 ? 6.942 -25.266 5.076 1.00 34.22 573 MET A CA 1
ATOM 4486 C C . MET A 1 573 ? 8.045 -24.975 6.100 1.00 34.22 573 MET A C 1
ATOM 4488 O O . MET A 1 573 ? 8.054 -23.939 6.764 1.00 34.22 573 MET A O 1
ATOM 4492 N N . SER A 1 574 ? 9.016 -25.883 6.192 1.00 26.11 574 SER A N 1
ATOM 4493 C CA . SER A 1 574 ? 10.330 -25.573 6.748 1.00 26.11 574 SER A CA 1
ATOM 4494 C C . SER A 1 574 ? 10.970 -24.470 5.898 1.00 26.11 574 SER A C 1
ATOM 4496 O O . SER A 1 574 ? 11.048 -24.588 4.675 1.00 26.11 574 SER A O 1
ATOM 4498 N N . ALA A 1 575 ? 11.427 -23.396 6.543 1.00 30.97 575 ALA A N 1
ATOM 4499 C CA . ALA A 1 575 ? 11.915 -22.148 5.945 1.00 30.97 575 ALA A CA 1
ATOM 4500 C C . ALA A 1 575 ? 13.218 -22.257 5.104 1.00 30.97 575 ALA A C 1
ATOM 4502 O O . ALA A 1 575 ? 13.944 -21.276 4.959 1.00 30.97 575 ALA A O 1
ATOM 4503 N N . GLY A 1 576 ? 13.554 -23.431 4.560 1.00 24.48 576 GLY A N 1
ATOM 4504 C CA . GLY A 1 576 ? 14.843 -23.711 3.918 1.00 24.48 576 GLY A CA 1
ATOM 4505 C C . GLY A 1 576 ? 14.835 -23.872 2.395 1.00 24.48 576 GLY A C 1
ATOM 4506 O O . GLY A 1 576 ? 15.907 -23.952 1.803 1.00 24.48 576 GLY A O 1
ATOM 4507 N N . SER A 1 577 ? 13.678 -23.926 1.732 1.00 26.08 577 SER A N 1
ATOM 4508 C CA . SER A 1 577 ? 13.625 -24.096 0.276 1.00 26.08 577 SER A CA 1
ATOM 4509 C C . SER A 1 577 ? 12.443 -23.330 -0.305 1.00 26.08 577 SER A C 1
ATOM 4511 O O . SER A 1 577 ? 11.298 -23.760 -0.192 1.00 26.08 577 SER A O 1
ATOM 4513 N N . MET A 1 578 ? 12.712 -22.178 -0.931 1.00 27.88 578 MET A N 1
ATOM 4514 C CA . MET A 1 578 ? 11.779 -21.611 -1.906 1.00 27.88 578 MET A CA 1
ATOM 4515 C C . MET A 1 578 ? 11.739 -22.575 -3.094 1.00 27.88 578 MET A C 1
ATOM 4517 O O . MET A 1 578 ? 12.502 -22.423 -4.048 1.00 27.88 578 MET A O 1
ATOM 4521 N N . GLY A 1 579 ? 10.892 -23.602 -3.006 1.00 29.20 579 GLY A N 1
ATOM 4522 C CA . GLY A 1 579 ? 10.516 -24.405 -4.161 1.00 29.20 579 GLY A CA 1
ATOM 4523 C C . GLY A 1 579 ? 10.066 -23.473 -5.283 1.00 29.20 579 GLY A C 1
ATOM 4524 O O . GLY A 1 579 ? 9.516 -22.401 -5.023 1.00 29.20 579 GLY A O 1
ATOM 4525 N N . THR A 1 580 ? 10.349 -23.848 -6.527 1.00 32.84 580 THR A N 1
ATOM 4526 C CA . THR A 1 580 ? 9.887 -23.128 -7.716 1.00 32.84 580 THR A CA 1
ATOM 4527 C C . THR A 1 580 ? 8.383 -22.906 -7.596 1.00 32.84 580 THR A C 1
ATOM 4529 O O . THR A 1 580 ? 7.604 -23.851 -7.727 1.00 32.84 580 THR A O 1
ATOM 4532 N N . LEU A 1 581 ? 7.987 -21.676 -7.257 1.00 35.72 581 LEU A N 1
ATOM 4533 C CA . LEU A 1 581 ? 6.588 -21.297 -7.122 1.00 35.72 581 LEU A CA 1
ATOM 4534 C C . LEU A 1 581 ? 5.881 -21.635 -8.445 1.00 35.72 581 LEU A C 1
ATOM 4536 O O . LEU A 1 581 ? 6.462 -21.374 -9.505 1.00 35.72 581 LEU A O 1
ATOM 4540 N N . PRO A 1 582 ? 4.666 -22.216 -8.417 1.00 43.66 582 PRO A N 1
ATOM 4541 C CA . PRO A 1 582 ? 3.882 -22.387 -9.634 1.00 43.66 582 PRO A CA 1
ATOM 4542 C C . PRO A 1 582 ? 3.800 -21.037 -10.344 1.00 43.66 582 PRO A C 1
ATOM 4544 O O . PRO A 1 582 ? 3.632 -20.015 -9.675 1.00 43.66 582 PRO A O 1
ATOM 4547 N N . HIS A 1 583 ? 3.982 -21.047 -11.668 1.00 46.78 583 HIS A N 1
ATOM 4548 C CA . HIS A 1 583 ? 4.036 -19.861 -12.520 1.00 46.78 583 HIS A CA 1
ATOM 4549 C C . HIS A 1 583 ? 2.879 -18.924 -12.157 1.00 46.78 583 HIS A C 1
ATOM 4551 O O . HIS A 1 583 ? 1.720 -19.181 -12.472 1.00 46.78 583 HIS A O 1
ATOM 4557 N N . VAL A 1 584 ? 3.180 -17.872 -11.401 1.00 51.19 584 VAL A N 1
ATOM 4558 C CA . VAL A 1 584 ? 2.183 -16.878 -11.033 1.00 51.19 584 VAL A CA 1
ATOM 4559 C C . VAL A 1 584 ? 1.886 -16.110 -12.308 1.00 51.19 584 VAL A C 1
ATOM 4561 O O . VAL A 1 584 ? 2.800 -15.530 -12.893 1.00 51.19 584 VAL A O 1
ATOM 4564 N N . ASP A 1 585 ? 0.638 -16.140 -12.770 1.00 62.72 585 ASP A N 1
ATOM 4565 C CA . ASP A 1 585 ? 0.216 -15.279 -13.868 1.00 62.72 585 ASP A CA 1
ATOM 4566 C C . ASP A 1 585 ? 0.179 -13.831 -13.364 1.00 62.72 585 ASP A C 1
ATOM 4568 O O . ASP A 1 585 ? -0.759 -13.363 -12.723 1.00 62.72 585 ASP A O 1
ATOM 4572 N N . MET A 1 586 ? 1.288 -13.141 -13.589 1.00 56.16 586 MET A N 1
ATOM 4573 C CA . MET A 1 586 ? 1.498 -11.761 -13.180 1.00 56.16 586 MET A CA 1
ATOM 4574 C C . MET A 1 586 ? 0.648 -10.788 -14.004 1.00 56.16 586 MET A C 1
ATOM 4576 O O . MET A 1 586 ? 0.293 -9.723 -13.500 1.00 56.16 586 MET A O 1
ATOM 4580 N N . GLU A 1 587 ? 0.299 -11.148 -15.247 1.00 57.56 587 GLU A N 1
ATOM 4581 C CA . GLU A 1 587 ? -0.645 -10.373 -16.055 1.00 57.56 587 GLU A CA 1
ATOM 4582 C C . GLU A 1 587 ? -2.019 -10.402 -15.384 1.00 57.56 587 GLU A C 1
ATOM 4584 O O . GLU A 1 587 ? -2.709 -9.385 -15.311 1.00 57.56 587 GLU A O 1
ATOM 4589 N N . GLN A 1 588 ? -2.372 -11.550 -14.815 1.00 61.44 588 GLN A N 1
ATOM 4590 C CA . GLN A 1 588 ? -3.630 -11.735 -14.124 1.00 61.44 588 GLN A CA 1
ATOM 4591 C C . GLN A 1 588 ? -3.733 -10.959 -12.803 1.00 61.44 588 GLN A C 1
ATOM 4593 O O . GLN A 1 588 ? -4.754 -10.334 -12.539 1.00 61.44 588 GLN A O 1
ATOM 4598 N N . LEU A 1 589 ? -2.658 -10.890 -12.015 1.00 55.41 589 LEU A N 1
ATOM 4599 C CA . LEU A 1 589 ? -2.629 -10.074 -10.790 1.00 55.41 589 LEU A CA 1
ATOM 4600 C C . LEU A 1 589 ? -2.850 -8.578 -11.052 1.00 55.41 589 LEU A C 1
ATOM 4602 O O . LEU A 1 589 ? -3.406 -7.874 -10.209 1.00 55.41 589 LEU A O 1
ATOM 4606 N N . LEU A 1 590 ? -2.395 -8.089 -12.208 1.00 56.91 590 LEU A N 1
ATOM 4607 C CA . LEU A 1 590 ? -2.662 -6.721 -12.644 1.00 56.91 590 LEU A CA 1
ATOM 4608 C C . LEU A 1 590 ? -4.092 -6.543 -13.156 1.00 56.91 590 LEU A C 1
ATOM 4610 O O . LEU A 1 590 ? -4.680 -5.496 -12.897 1.00 56.91 590 LEU A O 1
ATOM 4614 N N . LYS A 1 591 ? -4.645 -7.543 -13.860 1.00 58.12 591 LYS A N 1
ATOM 4615 C CA . LYS A 1 591 ? -6.058 -7.557 -14.281 1.00 58.12 591 LYS A CA 1
ATOM 4616 C C . LYS A 1 591 ? -7.012 -7.562 -13.088 1.00 58.12 591 LYS A C 1
ATOM 4618 O O . LYS A 1 591 ? -8.079 -6.981 -13.183 1.00 58.12 591 LYS A O 1
ATOM 4623 N N . ASP A 1 592 ? -6.619 -8.153 -11.964 1.00 54.91 592 ASP A N 1
ATOM 4624 C CA . ASP A 1 592 ? -7.431 -8.153 -10.742 1.00 54.91 592 ASP A CA 1
ATOM 4625 C C . ASP A 1 592 ? -7.333 -6.816 -9.956 1.00 54.91 592 ASP A C 1
ATOM 4627 O O . ASP A 1 592 ? -7.883 -6.700 -8.857 1.00 54.91 592 ASP A O 1
ATOM 4631 N N . GLU A 1 593 ? -6.640 -5.803 -10.507 1.00 55.53 593 GLU A N 1
ATOM 4632 C CA . GLU A 1 593 ? -6.393 -4.455 -9.949 1.00 55.53 593 GLU A CA 1
ATOM 4633 C C . GLU A 1 593 ? -5.781 -4.432 -8.545 1.00 55.53 593 GLU A C 1
ATOM 4635 O O . GLU A 1 593 ? -5.822 -3.434 -7.822 1.00 55.53 593 GLU A O 1
ATOM 4640 N N . MET A 1 594 ? -5.180 -5.537 -8.136 1.00 59.72 594 MET A N 1
ATOM 4641 C CA . MET A 1 594 ? -4.580 -5.624 -6.824 1.00 59.72 594 MET A CA 1
ATOM 4642 C C . MET A 1 594 ? -3.278 -4.819 -6.777 1.00 59.72 594 MET A C 1
ATOM 4644 O O . MET A 1 594 ? -2.467 -4.829 -7.708 1.00 59.72 594 MET A O 1
ATOM 4648 N N . ILE A 1 595 ? -3.052 -4.128 -5.659 1.00 56.00 595 ILE A N 1
ATOM 4649 C CA . ILE A 1 595 ? -1.911 -3.220 -5.500 1.00 56.00 595 ILE A CA 1
ATOM 4650 C C . ILE A 1 595 ? -0.593 -4.015 -5.411 1.00 56.00 595 ILE A C 1
ATOM 4652 O O . ILE A 1 595 ? -0.115 -4.352 -4.331 1.00 56.00 595 ILE A O 1
ATOM 4656 N N . GLY A 1 596 ? 0.010 -4.278 -6.573 1.00 55.62 596 GLY A N 1
ATOM 4657 C CA . GLY A 1 596 ? 1.328 -4.897 -6.745 1.00 55.62 596 GLY A CA 1
ATOM 4658 C C . GLY A 1 596 ? 1.352 -6.407 -6.467 1.00 55.62 596 GLY A C 1
ATOM 4659 O O . GLY A 1 596 ? 0.723 -6.877 -5.541 1.00 55.62 596 GLY A O 1
ATOM 4660 N N . PRO A 1 597 ? 2.150 -7.211 -7.174 1.00 52.69 597 PRO A N 1
ATOM 4661 C CA . PRO A 1 597 ? 2.097 -8.681 -7.161 1.00 52.69 597 PRO A CA 1
ATOM 4662 C C . PRO A 1 597 ? 2.654 -9.348 -5.882 1.00 52.69 597 PRO A C 1
ATOM 4664 O O . PRO A 1 597 ? 2.935 -10.546 -5.863 1.00 52.69 597 PRO A O 1
ATOM 4667 N N . PHE A 1 598 ? 2.908 -8.580 -4.820 1.00 56.31 598 PHE A N 1
ATOM 4668 C CA . PHE A 1 598 ? 3.694 -9.017 -3.660 1.00 56.31 598 PHE A CA 1
ATOM 4669 C C . PHE A 1 598 ? 2.932 -9.923 -2.683 1.00 56.31 598 PHE A C 1
ATOM 4671 O O . PHE A 1 598 ? 3.553 -10.513 -1.802 1.00 56.31 598 PHE A O 1
ATOM 4678 N N . TYR A 1 599 ? 1.609 -10.039 -2.808 1.00 55.69 599 TYR A N 1
ATOM 4679 C CA . TYR A 1 599 ? 0.776 -10.821 -1.886 1.00 55.69 599 TYR A CA 1
ATOM 4680 C C . TYR A 1 599 ? 0.622 -12.289 -2.307 1.00 55.69 599 TYR A C 1
ATOM 4682 O O . TYR A 1 599 ? 0.310 -13.126 -1.465 1.00 55.69 599 TYR A O 1
ATOM 4690 N N . THR A 1 600 ? 0.868 -12.643 -3.571 1.00 58.22 600 THR A N 1
ATOM 4691 C CA . THR A 1 600 ? 0.580 -13.992 -4.094 1.00 58.22 600 THR A CA 1
ATOM 4692 C C . THR A 1 600 ? 1.325 -15.118 -3.374 1.00 58.22 600 THR A C 1
ATOM 4694 O O . THR A 1 600 ? 0.690 -16.129 -3.078 1.00 58.22 600 THR A O 1
ATOM 4697 N N . PRO A 1 601 ? 2.622 -14.973 -3.026 1.00 63.06 601 PRO A N 1
ATOM 4698 C CA . PRO A 1 601 ? 3.336 -15.989 -2.252 1.00 63.06 601 PRO A CA 1
ATOM 4699 C C . PRO A 1 601 ? 2.893 -16.062 -0.785 1.00 63.06 601 PRO A C 1
ATOM 4701 O O . PRO A 1 601 ? 3.254 -17.009 -0.097 1.00 63.06 601 PRO A O 1
ATOM 4704 N N . MET A 1 602 ? 2.167 -15.053 -0.289 1.00 66.81 602 MET A N 1
ATOM 4705 C CA . MET A 1 602 ? 1.777 -14.934 1.120 1.00 66.81 602 MET A CA 1
ATOM 4706 C C . MET A 1 602 ? 0.270 -15.104 1.347 1.00 66.81 602 MET A C 1
ATOM 4708 O O . MET A 1 602 ? -0.210 -14.896 2.462 1.00 66.81 602 MET A O 1
ATOM 4712 N N . ALA A 1 603 ? -0.486 -15.499 0.318 1.00 65.38 603 ALA A N 1
ATOM 4713 C CA . ALA A 1 603 ? -1.853 -15.970 0.505 1.00 65.38 603 ALA A CA 1
ATOM 4714 C C . ALA A 1 603 ? -1.847 -17.160 1.483 1.00 65.38 603 ALA A C 1
ATOM 4716 O O . ALA A 1 603 ? -0.999 -18.045 1.388 1.00 65.38 603 ALA A O 1
ATOM 4717 N N . GLY A 1 604 ? -2.760 -17.152 2.451 1.00 76.88 604 GLY A N 1
ATOM 4718 C CA . GLY A 1 604 ? -2.786 -18.086 3.578 1.00 76.88 604 GLY A CA 1
ATOM 4719 C C . GLY A 1 604 ? -1.914 -17.683 4.772 1.00 76.88 604 GLY A C 1
ATOM 4720 O O . GLY A 1 604 ? -2.036 -18.298 5.823 1.00 76.88 604 GLY A O 1
ATOM 4721 N N . LEU A 1 605 ? -1.070 -16.651 4.646 1.00 87.56 605 LEU A N 1
ATOM 4722 C CA . LEU A 1 605 ? -0.277 -16.107 5.756 1.00 87.56 605 LEU A CA 1
ATOM 4723 C C . LEU A 1 605 ? -0.773 -14.742 6.229 1.00 87.56 605 LEU A C 1
ATOM 4725 O O . LEU A 1 605 ? -0.340 -14.283 7.277 1.00 87.56 605 LEU A O 1
ATOM 4729 N N . ILE A 1 606 ? -1.618 -14.047 5.468 1.00 92.69 606 ILE A N 1
ATOM 4730 C CA . ILE A 1 606 ? -2.125 -12.726 5.857 1.00 92.69 606 ILE A CA 1
ATOM 4731 C C . ILE A 1 606 ? -3.559 -12.865 6.357 1.00 92.69 606 ILE A C 1
ATOM 4733 O O . ILE A 1 606 ? -4.425 -13.351 5.626 1.00 92.69 606 ILE A O 1
ATOM 4737 N N . GLY A 1 607 ? -3.797 -12.386 7.578 1.00 94.62 607 GLY A N 1
ATOM 4738 C CA . GLY A 1 607 ? -5.133 -12.255 8.148 1.00 94.62 607 GLY A CA 1
ATOM 4739 C C . GLY A 1 607 ? -5.575 -10.800 8.281 1.00 94.62 607 GLY A C 1
ATOM 4740 O O . GLY A 1 607 ? -4.756 -9.914 8.536 1.00 94.62 607 GLY A O 1
ATOM 4741 N N . VAL A 1 608 ? -6.876 -10.578 8.127 1.00 96.56 608 VAL A N 1
ATOM 4742 C CA . VAL A 1 608 ? -7.595 -9.322 8.347 1.00 96.56 608 VAL A CA 1
ATOM 4743 C C . VAL A 1 608 ? -8.491 -9.517 9.566 1.00 96.56 608 VAL A C 1
ATOM 4745 O O . VAL A 1 608 ? -9.308 -10.431 9.591 1.00 96.56 608 VAL A O 1
ATOM 4748 N N . HIS A 1 609 ? -8.348 -8.668 10.577 1.00 97.62 609 HIS A N 1
ATOM 4749 C CA . HIS A 1 609 ? -9.063 -8.785 11.847 1.00 97.62 609 HIS A CA 1
ATOM 4750 C C . HIS A 1 609 ? -9.773 -7.478 12.162 1.00 97.62 609 HIS A C 1
ATOM 4752 O O . HIS A 1 609 ? -9.140 -6.426 12.246 1.00 97.62 609 HIS A O 1
ATOM 4758 N N . VAL A 1 610 ? -11.084 -7.544 12.357 1.00 97.25 610 VAL A N 1
ATOM 4759 C CA . VAL A 1 610 ? -11.917 -6.409 12.745 1.00 97.25 610 VAL A CA 1
ATOM 4760 C C . VAL A 1 610 ? -12.297 -6.557 14.209 1.00 97.25 610 VAL A C 1
ATOM 4762 O O . VAL A 1 610 ? -12.970 -7.510 14.600 1.00 97.25 610 VAL A O 1
ATOM 4765 N N . LEU A 1 611 ? -11.866 -5.597 15.019 1.00 97.31 611 LEU A N 1
ATOM 4766 C CA . LEU A 1 611 ? -12.123 -5.536 16.449 1.00 97.31 611 LEU A CA 1
ATOM 4767 C C . LEU A 1 611 ? -13.185 -4.485 16.748 1.00 97.31 611 LEU A C 1
ATOM 4769 O O . LEU A 1 611 ? -13.142 -3.373 16.211 1.00 97.31 611 LEU A O 1
ATOM 4773 N N . ARG A 1 612 ? -14.124 -4.806 17.637 1.00 95.75 612 ARG A N 1
ATOM 4774 C CA . ARG A 1 612 ? -15.127 -3.851 18.138 1.00 95.75 612 ARG A CA 1
ATOM 4775 C C . ARG A 1 612 ? -15.251 -3.965 19.645 1.00 95.75 612 ARG A C 1
ATOM 4777 O O . ARG A 1 612 ? -15.269 -5.080 20.162 1.00 95.75 612 ARG A O 1
ATOM 4784 N N . LEU A 1 613 ? -15.368 -2.833 20.340 1.00 93.69 613 LEU A N 1
ATOM 4785 C CA . LEU A 1 613 ? -15.598 -2.828 21.786 1.00 93.69 613 LEU A CA 1
ATOM 4786 C C . LEU A 1 613 ? -16.886 -3.585 22.122 1.00 93.69 613 LEU A C 1
ATOM 4788 O O . LEU A 1 613 ? -17.910 -3.410 21.458 1.00 93.69 613 LEU A O 1
ATOM 4792 N N . ARG A 1 614 ? -16.843 -4.410 23.169 1.00 91.50 614 ARG A N 1
ATOM 4793 C CA . ARG A 1 614 ? -18.047 -5.028 23.730 1.00 91.50 614 ARG A CA 1
ATOM 4794 C C . ARG A 1 614 ? -18.885 -3.933 24.390 1.00 91.50 614 ARG A C 1
ATOM 4796 O O . ARG A 1 614 ? -18.384 -3.188 25.226 1.00 91.50 614 ARG A O 1
ATOM 4803 N N . SER A 1 615 ? -20.159 -3.820 24.027 1.00 82.69 615 SER A N 1
ATOM 4804 C CA . SER A 1 615 ? -21.071 -2.899 24.709 1.00 82.69 615 SER A CA 1
ATOM 4805 C C . SER A 1 615 ? -21.327 -3.391 26.136 1.00 82.69 615 SER A C 1
ATOM 4807 O O . SER A 1 615 ? -21.825 -4.508 26.310 1.00 82.69 615 SER A O 1
ATOM 4809 N N . GLU A 1 616 ? -21.019 -2.567 27.141 1.00 71.31 616 GLU A N 1
ATOM 4810 C CA . GLU A 1 616 ? -21.376 -2.813 28.544 1.00 71.31 616 GLU A CA 1
ATOM 4811 C C . GLU A 1 616 ? -22.894 -3.059 28.639 1.00 71.31 616 GLU A C 1
ATOM 4813 O O . GLU A 1 616 ? -23.697 -2.151 28.442 1.00 71.31 616 GLU A O 1
ATOM 4818 N N . GLY A 1 617 ? -23.308 -4.309 28.856 1.00 64.31 617 GLY A N 1
ATOM 4819 C CA . GLY A 1 617 ? -24.723 -4.701 28.925 1.00 64.31 617 GLY A CA 1
ATOM 4820 C C . GLY A 1 617 ? -25.155 -5.765 27.916 1.00 64.31 617 GLY A C 1
ATOM 4821 O O . GLY A 1 617 ? -26.227 -6.345 28.077 1.00 64.31 617 GLY A O 1
ATOM 4822 N N . HIS A 1 618 ? -24.315 -6.093 26.935 1.00 51.69 618 HIS A N 1
ATOM 4823 C CA . HIS A 1 618 ? -24.467 -7.326 26.168 1.00 51.69 618 HIS A CA 1
ATOM 4824 C C . HIS A 1 618 ? -23.641 -8.408 26.874 1.00 51.69 618 HIS A C 1
ATOM 4826 O O . HIS A 1 618 ? -22.554 -8.767 26.431 1.00 51.69 618 HIS A O 1
ATOM 4832 N N . GLU A 1 619 ? -24.115 -8.884 28.034 1.00 53.12 619 GLU A N 1
ATOM 4833 C CA . GLU A 1 619 ? -23.619 -10.165 28.539 1.00 53.12 619 GLU A CA 1
ATOM 4834 C C . GLU A 1 619 ? -23.901 -11.183 27.439 1.00 53.12 619 GLU A C 1
ATOM 4836 O O . GLU A 1 619 ? -25.059 -11.438 27.096 1.00 53.12 619 GLU A O 1
ATOM 4841 N N . ASP A 1 620 ? -22.834 -11.702 26.834 1.00 47.88 620 ASP A N 1
ATOM 4842 C CA . ASP A 1 620 ? -22.909 -12.829 25.926 1.00 47.88 620 ASP A CA 1
ATOM 4843 C C . ASP A 1 620 ? -23.563 -13.977 26.698 1.00 47.88 620 ASP A C 1
ATOM 4845 O O . ASP A 1 620 ? -22.907 -14.782 27.360 1.00 47.88 620 ASP A O 1
ATOM 4849 N N . ILE A 1 621 ? -24.888 -14.091 26.594 1.00 46.06 621 ILE A N 1
ATOM 4850 C CA . ILE A 1 621 ? -25.545 -15.381 26.681 1.00 46.06 621 ILE A CA 1
ATOM 4851 C C . ILE A 1 621 ? -24.976 -16.130 25.483 1.00 46.06 621 ILE A C 1
ATOM 4853 O O . ILE A 1 621 ? -25.544 -16.089 24.390 1.00 46.06 621 ILE A O 1
ATOM 4857 N N . VAL A 1 622 ? -23.820 -16.765 25.682 1.00 41.75 622 VAL A N 1
ATOM 4858 C CA . VAL A 1 622 ? -23.227 -17.737 24.775 1.00 41.75 622 VAL A CA 1
ATOM 4859 C C . VAL A 1 622 ? -24.248 -18.861 24.678 1.00 41.75 622 VAL A C 1
ATOM 4861 O O . VAL A 1 622 ? -24.197 -19.863 25.388 1.00 41.75 622 VAL A O 1
ATOM 4864 N N . ARG A 1 623 ? -25.261 -18.672 23.831 1.00 36.44 623 ARG A N 1
ATOM 4865 C CA . ARG A 1 623 ? -26.028 -19.782 23.310 1.00 36.44 623 ARG A CA 1
ATOM 4866 C C . ARG A 1 623 ? -25.032 -20.503 22.411 1.00 36.44 623 ARG A C 1
ATOM 4868 O O . ARG A 1 623 ? -24.601 -19.900 21.427 1.00 36.44 623 ARG A O 1
ATOM 4875 N N . PRO A 1 624 ? -24.631 -21.745 22.734 1.00 34.66 624 PRO A N 1
ATOM 4876 C CA . PRO A 1 624 ? -23.858 -22.539 21.791 1.00 34.66 624 PRO A CA 1
ATOM 4877 C C . PRO A 1 624 ? -24.607 -22.525 20.455 1.00 34.66 624 PRO A C 1
ATOM 4879 O O . PRO A 1 624 ? -25.846 -22.511 20.489 1.00 34.66 624 PRO A O 1
ATOM 4882 N N . PRO A 1 625 ? -23.906 -22.498 19.306 1.00 38.12 625 PRO A N 1
ATOM 4883 C CA . PRO A 1 625 ? -24.543 -22.446 17.999 1.00 38.12 625 PRO A CA 1
ATOM 4884 C C . PRO A 1 625 ? -25.574 -23.565 17.948 1.00 38.12 625 PRO A C 1
ATOM 4886 O O . PRO A 1 625 ? -25.248 -24.756 17.959 1.00 38.12 625 PRO A O 1
ATOM 4889 N N . SER A 1 626 ? -26.847 -23.181 18.018 1.00 37.84 626 SER A N 1
ATOM 4890 C CA . SER A 1 626 ? -27.925 -24.143 17.999 1.00 37.84 626 SER A CA 1
ATOM 4891 C C . SER A 1 626 ? -27.841 -24.806 16.640 1.00 37.84 626 SER A C 1
ATOM 4893 O O . SER A 1 626 ? -28.051 -24.146 15.623 1.00 37.84 626 SER A O 1
ATOM 4895 N N . LYS A 1 627 ? -27.547 -26.107 16.627 1.00 39.41 627 LYS A N 1
ATOM 4896 C CA . LYS A 1 627 ? -27.861 -26.999 15.513 1.00 39.41 627 LYS A CA 1
ATOM 4897 C C . LYS A 1 627 ? -29.379 -26.976 15.313 1.00 39.41 627 LYS A C 1
ATOM 4899 O O . LYS A 1 627 ? -30.084 -27.898 15.709 1.00 39.41 627 LYS A O 1
ATOM 4904 N N . LEU A 1 628 ? -29.909 -25.892 14.756 1.00 40.03 628 LEU A N 1
ATOM 4905 C CA . LEU A 1 628 ? -31.279 -25.810 14.281 1.00 40.03 628 LEU A CA 1
ATOM 4906 C C . LEU A 1 628 ? -31.287 -26.441 12.896 1.00 40.03 628 LEU A C 1
ATOM 4908 O O . LEU A 1 628 ? -31.301 -25.781 11.862 1.00 40.03 628 LEU A O 1
ATOM 4912 N N . SER A 1 629 ? -31.262 -27.774 12.910 1.00 43.28 629 SER A N 1
ATOM 4913 C CA . SER A 1 629 ? -31.767 -28.547 11.794 1.00 43.28 629 SER A CA 1
ATOM 4914 C C . SER A 1 629 ? -33.213 -28.118 11.542 1.00 43.28 629 SER A C 1
ATOM 4916 O O . SER A 1 629 ? -34.031 -27.950 12.454 1.00 43.28 629 SER A O 1
ATOM 4918 N N . ARG A 1 630 ? -33.539 -27.968 10.262 1.00 43.53 630 ARG A N 1
ATOM 4919 C CA . ARG A 1 630 ? -34.870 -27.647 9.730 1.00 43.53 630 ARG A CA 1
ATOM 4920 C C . ARG A 1 630 ? -35.962 -28.657 10.157 1.00 43.53 630 ARG A C 1
ATOM 4922 O O . ARG A 1 630 ? -37.133 -28.441 9.871 1.00 43.53 630 ARG A O 1
ATOM 4929 N N . ALA A 1 631 ? -35.597 -29.720 10.884 1.00 44.00 631 ALA A N 1
ATOM 4930 C CA . ALA A 1 631 ? -36.486 -30.725 11.462 1.00 44.00 631 ALA A CA 1
ATOM 4931 C C . ALA A 1 631 ? -37.134 -30.307 12.805 1.00 44.00 631 ALA A C 1
ATOM 4933 O O . ALA A 1 631 ? -38.175 -30.848 13.173 1.00 44.00 631 ALA A O 1
ATOM 4934 N N . GLY A 1 632 ? -36.581 -29.325 13.531 1.00 35.19 632 GLY A N 1
ATOM 4935 C CA . GLY A 1 632 ? -37.112 -28.907 14.841 1.00 35.19 632 GLY A CA 1
ATOM 4936 C C . GLY A 1 632 ? -38.373 -28.031 14.787 1.00 35.19 632 GLY A C 1
ATOM 4937 O O . GLY A 1 632 ? -39.187 -28.050 15.712 1.00 35.19 632 GLY A O 1
ATOM 4938 N N . ALA A 1 633 ? -38.582 -27.296 13.690 1.00 39.06 633 ALA A N 1
ATOM 4939 C CA . ALA A 1 633 ? -39.713 -26.372 13.549 1.00 39.06 633 ALA A CA 1
ATOM 4940 C C . ALA A 1 633 ? -41.069 -27.094 13.393 1.00 39.06 633 ALA A C 1
ATOM 4942 O O . ALA A 1 633 ? -42.095 -26.578 13.835 1.00 39.06 633 ALA A O 1
ATOM 4943 N N . ALA A 1 634 ? -41.079 -28.317 12.850 1.00 44.69 634 ALA A N 1
ATOM 4944 C CA . ALA A 1 634 ? -42.296 -29.123 12.722 1.00 44.69 634 ALA A CA 1
ATOM 4945 C C . ALA A 1 634 ? -42.738 -29.750 14.061 1.00 44.69 634 ALA A C 1
ATOM 4947 O O . ALA A 1 634 ? -43.934 -29.861 14.331 1.00 44.69 634 ALA A O 1
ATOM 4948 N N . ALA A 1 635 ? -41.793 -30.095 14.943 1.00 42.38 635 ALA A N 1
ATOM 4949 C CA . ALA A 1 635 ? -42.096 -30.673 16.254 1.00 42.38 635 ALA A CA 1
ATOM 4950 C C . ALA A 1 635 ? -42.578 -29.619 17.272 1.00 42.38 635 ALA A C 1
ATOM 4952 O O . ALA A 1 635 ? -43.474 -29.889 18.074 1.00 42.38 635 ALA A O 1
ATOM 4953 N N . ALA A 1 636 ? -42.048 -28.391 17.206 1.00 39.81 636 ALA A N 1
ATOM 4954 C CA . ALA A 1 636 ? -42.487 -27.289 18.065 1.00 39.81 636 ALA A CA 1
ATOM 4955 C C . ALA A 1 636 ? -43.911 -26.801 17.724 1.00 39.81 636 ALA A C 1
ATOM 4957 O O . ALA A 1 636 ? -44.677 -26.459 18.627 1.00 39.81 636 ALA A O 1
ATOM 4958 N N . ALA A 1 637 ? -44.305 -26.849 16.444 1.00 47.22 637 ALA A N 1
ATOM 4959 C CA . ALA A 1 637 ? -45.670 -26.539 16.013 1.00 47.22 637 ALA A CA 1
ATOM 4960 C C . ALA A 1 637 ? -46.695 -27.596 16.480 1.00 47.22 637 ALA A C 1
ATOM 4962 O O . ALA A 1 637 ? -47.823 -27.245 16.825 1.00 47.22 637 ALA A O 1
ATOM 4963 N N . ALA A 1 638 ? -46.297 -28.871 16.584 1.00 46.88 638 ALA A N 1
ATOM 4964 C CA . ALA A 1 638 ? -47.154 -29.937 17.110 1.00 46.88 638 ALA A CA 1
ATOM 4965 C C . ALA A 1 638 ? -47.333 -29.861 18.642 1.00 46.88 638 ALA A C 1
ATOM 4967 O O . ALA A 1 638 ? -48.424 -30.112 19.151 1.00 46.88 638 ALA A O 1
ATOM 4968 N N . ALA A 1 639 ? -46.302 -29.442 19.386 1.00 44.06 639 ALA A N 1
ATOM 4969 C CA . ALA A 1 639 ? -46.373 -29.299 20.844 1.00 44.06 639 ALA A CA 1
ATOM 4970 C C . ALA A 1 639 ? -47.167 -28.056 21.308 1.00 44.06 639 ALA A C 1
ATOM 4972 O O . ALA A 1 639 ? -47.737 -28.053 22.402 1.00 44.06 639 ALA A O 1
ATOM 4973 N N . ALA A 1 640 ? -47.243 -27.007 20.481 1.00 44.69 640 ALA A N 1
ATOM 4974 C CA . ALA A 1 640 ? -48.040 -25.812 20.768 1.00 44.69 640 ALA A CA 1
ATOM 4975 C C . ALA A 1 640 ? -49.557 -26.039 20.595 1.00 44.69 640 ALA A C 1
ATOM 4977 O O . ALA A 1 640 ? -50.353 -25.367 21.250 1.00 44.69 640 ALA A O 1
ATOM 4978 N N . ALA A 1 641 ? -49.965 -27.023 19.784 1.00 45.56 641 ALA A N 1
ATOM 4979 C CA . ALA A 1 641 ? -51.373 -27.362 19.568 1.00 45.56 641 ALA A CA 1
ATOM 4980 C C . ALA A 1 641 ? -52.009 -28.148 20.737 1.00 45.56 641 ALA A C 1
ATOM 4982 O O . ALA A 1 641 ? -53.226 -28.102 20.914 1.00 45.56 641 ALA A O 1
ATOM 4983 N N . ASP A 1 642 ? -51.209 -28.814 21.578 1.00 40.56 642 ASP A N 1
ATOM 4984 C CA . ASP A 1 642 ? -51.719 -29.659 22.674 1.00 40.56 642 ASP A CA 1
ATOM 4985 C C . ASP A 1 642 ? -51.887 -28.902 24.011 1.00 40.56 642 ASP A C 1
ATOM 4987 O O . ASP A 1 642 ? -52.655 -29.293 24.892 1.00 40.56 642 ASP A O 1
ATOM 4991 N N . ARG A 1 643 ? -51.253 -27.729 24.163 1.00 41.84 643 ARG A N 1
ATOM 4992 C CA . ARG A 1 643 ? -51.378 -26.902 25.383 1.00 41.84 643 ARG A CA 1
ATOM 4993 C C . ARG A 1 643 ? -52.615 -25.999 25.417 1.00 41.84 643 ARG A C 1
ATOM 4995 O O . ARG A 1 643 ? -52.892 -25.390 26.448 1.00 41.84 643 ARG A O 1
ATOM 5002 N N . GLY A 1 644 ? -53.412 -25.961 24.348 1.00 40.47 644 GLY A N 1
ATOM 5003 C CA . GLY A 1 644 ? -54.642 -25.163 24.270 1.00 40.47 644 GLY A CA 1
ATOM 5004 C C . GLY A 1 644 ? -55.865 -25.754 24.986 1.00 40.47 644 GLY A C 1
ATOM 5005 O O . GLY A 1 644 ? -56.919 -25.120 24.998 1.00 40.47 644 GLY A O 1
ATOM 5006 N N . ARG A 1 645 ? -55.779 -26.959 25.578 1.00 41.81 645 ARG A N 1
ATOM 5007 C CA . ARG A 1 645 ? -56.975 -27.715 26.011 1.00 41.81 645 ARG A CA 1
ATOM 5008 C C . ARG A 1 645 ? -57.143 -27.971 27.512 1.00 41.81 645 ARG A 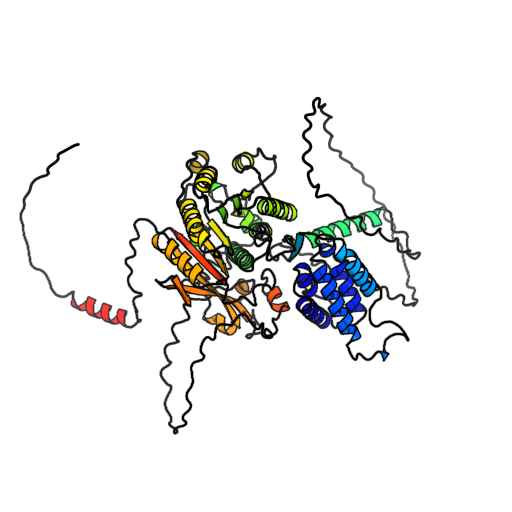C 1
ATOM 5010 O O . ARG A 1 645 ? -58.015 -28.753 27.887 1.00 41.81 645 ARG A O 1
ATOM 5017 N N . ARG A 1 646 ? -56.413 -27.280 28.395 1.00 39.97 646 ARG A N 1
ATOM 5018 C CA . ARG A 1 646 ? -56.690 -27.310 29.849 1.00 39.97 646 ARG A CA 1
ATOM 5019 C C . ARG A 1 646 ? -56.897 -25.916 30.446 1.00 39.97 646 ARG A C 1
ATOM 5021 O O . ARG A 1 646 ? -56.031 -25.331 31.081 1.00 39.97 646 ARG A O 1
ATOM 5028 N N . ARG A 1 647 ? -58.123 -25.437 30.216 1.00 39.69 647 ARG A N 1
ATOM 5029 C CA . ARG A 1 647 ? -59.015 -24.736 31.161 1.00 39.69 647 ARG A CA 1
ATOM 5030 C C . ARG A 1 647 ? -58.547 -24.798 32.629 1.00 39.69 647 ARG A C 1
ATOM 5032 O O . ARG A 1 647 ? -58.280 -25.873 33.147 1.00 39.69 647 ARG A O 1
ATOM 5039 N N . SER A 1 648 ? -58.347 -23.649 33.272 1.00 40.00 648 SER A N 1
ATOM 5040 C CA . SER A 1 648 ? -59.355 -22.882 34.033 1.00 40.00 648 SER A CA 1
ATOM 5041 C C . SER A 1 648 ? -59.738 -23.498 35.386 1.00 40.00 648 SER A C 1
ATOM 5043 O O . SER A 1 648 ? -60.591 -24.377 35.434 1.00 40.00 648 SER A O 1
ATOM 5045 N N . SER A 1 649 ? -59.188 -22.950 36.472 1.00 36.88 649 SER A N 1
ATOM 5046 C CA . SER A 1 649 ? -59.843 -22.797 37.785 1.00 36.88 649 SER A CA 1
ATOM 5047 C C . SER A 1 649 ? -58.833 -22.251 38.797 1.00 36.88 649 SER A C 1
ATOM 5049 O O . SER A 1 649 ? -57.774 -22.849 38.956 1.00 36.88 649 SER A O 1
ATOM 5051 N N . GLY A 1 650 ? -59.164 -21.178 39.519 1.00 33.94 650 GLY A N 1
ATOM 5052 C CA . GLY A 1 650 ? -58.421 -20.806 40.730 1.00 33.94 650 GLY A CA 1
ATOM 5053 C C . GLY A 1 650 ? -58.423 -19.315 41.031 1.00 33.94 650 GLY A C 1
ATOM 5054 O O . GLY A 1 650 ? -57.611 -18.571 40.504 1.00 33.94 650 GLY A O 1
ATOM 5055 N N . LYS A 1 651 ? -59.371 -18.900 41.866 1.00 38.06 651 LYS A N 1
ATOM 5056 C CA . LYS A 1 651 ? -59.647 -17.545 42.363 1.00 38.06 651 LYS A CA 1
ATOM 5057 C C . LYS A 1 651 ? -58.851 -17.262 43.653 1.00 38.06 651 LYS A C 1
ATOM 5059 O O . LYS A 1 651 ? -58.620 -18.207 44.395 1.00 38.06 651 LYS A O 1
ATOM 5064 N N . GLN A 1 652 ? -58.684 -15.963 43.966 1.00 33.97 652 GLN A N 1
ATOM 5065 C CA . GLN A 1 652 ? -58.533 -15.348 45.316 1.00 33.97 652 GLN A CA 1
ATOM 5066 C C . GLN A 1 652 ? -57.212 -15.623 46.073 1.00 33.97 652 GLN A C 1
ATOM 5068 O O . GLN A 1 652 ? -56.638 -16.686 45.926 1.00 33.97 652 GLN A O 1
ATOM 5073 N N . SER A 1 653 ? -56.654 -14.771 46.943 1.00 36.16 653 SER A N 1
ATOM 5074 C CA . SER A 1 653 ? -56.873 -13.395 47.445 1.00 36.16 653 SER A CA 1
ATOM 5075 C C . SER A 1 653 ? -55.746 -13.097 48.473 1.00 36.16 653 SER A C 1
ATOM 5077 O O . SER A 1 653 ? -54.978 -14.001 48.781 1.00 36.16 653 SER A O 1
ATOM 5079 N N . SER A 1 654 ? -55.749 -11.900 49.086 1.00 34.16 654 SER A N 1
ATOM 5080 C CA . SER A 1 654 ? -54.967 -11.452 50.272 1.00 34.16 654 SER A CA 1
ATOM 5081 C C . SER A 1 654 ? -53.509 -11.032 49.976 1.00 34.16 654 SER A C 1
ATOM 5083 O O . SER A 1 654 ? -52.762 -11.813 49.407 1.00 34.16 654 SER A O 1
ATOM 5085 N N . SER A 1 655 ? -53.069 -9.769 50.099 1.00 34.41 655 SER A N 1
ATOM 5086 C CA . SER A 1 655 ? -53.078 -8.750 51.178 1.00 34.41 655 SER A CA 1
ATOM 5087 C C . SER A 1 655 ? -51.903 -8.861 52.161 1.00 34.41 655 SER A C 1
ATOM 5089 O O . SER A 1 655 ? -51.726 -9.902 52.783 1.00 34.41 655 SER A O 1
ATOM 5091 N N . GLY A 1 656 ? -51.217 -7.730 52.375 1.00 32.78 656 GLY A N 1
ATOM 5092 C CA . GLY A 1 656 ? -50.159 -7.507 53.375 1.00 32.78 656 GLY A CA 1
ATOM 5093 C C . GLY A 1 656 ? -48.782 -7.412 52.711 1.00 32.78 656 GLY A C 1
ATOM 5094 O O . GLY A 1 656 ? -48.419 -8.293 51.952 1.00 32.78 656 GLY A O 1
ATOM 5095 N N . GLY A 1 657 ? -47.959 -6.381 52.868 1.00 31.52 657 GLY A N 1
ATOM 5096 C CA . GLY A 1 657 ? -47.929 -5.285 53.823 1.00 31.52 657 GLY A CA 1
ATOM 5097 C C . GLY A 1 657 ? -46.472 -5.073 54.252 1.00 31.52 657 GLY A C 1
ATOM 5098 O O . GLY A 1 657 ? -45.806 -6.037 54.603 1.00 31.52 657 GLY A O 1
ATOM 5099 N N . SER A 1 658 ? -46.045 -3.807 54.292 1.00 32.06 658 SER A N 1
ATOM 5100 C CA . SER A 1 658 ? -45.032 -3.267 55.213 1.00 32.06 658 SER A CA 1
ATOM 5101 C C . SER A 1 658 ? -43.519 -3.431 54.936 1.00 32.06 658 SER A C 1
ATOM 5103 O O . SER A 1 658 ? -42.967 -4.522 54.956 1.00 32.06 658 SER A O 1
ATOM 5105 N N . ALA A 1 659 ? -42.884 -2.249 54.931 1.00 34.66 659 ALA A N 1
ATOM 5106 C CA . ALA A 1 659 ? -41.624 -1.863 55.588 1.00 34.66 659 ALA A CA 1
ATOM 5107 C C . ALA A 1 659 ? -40.284 -1.886 54.820 1.00 34.66 659 ALA A C 1
ATOM 5109 O O . ALA A 1 659 ? -39.659 -2.914 54.586 1.00 34.66 659 ALA A O 1
ATOM 5110 N N . LEU A 1 660 ? -39.824 -0.649 54.583 1.00 41.31 660 LEU A N 1
ATOM 5111 C CA . LEU A 1 660 ? -38.439 -0.155 54.608 1.00 41.31 660 LEU A CA 1
ATOM 5112 C C . LEU A 1 660 ? -37.648 -0.665 55.837 1.00 41.31 660 LEU A C 1
ATOM 5114 O O . LEU A 1 660 ? -38.248 -0.997 56.861 1.00 41.31 660 LEU A O 1
ATOM 5118 N N . PRO A 1 661 ? -36.306 -0.580 55.803 1.00 51.19 661 PRO A N 1
ATOM 5119 C CA . PRO A 1 661 ? -35.712 0.570 56.489 1.00 51.19 661 PRO A CA 1
ATOM 5120 C C . PRO A 1 661 ? -34.567 1.255 55.731 1.00 51.19 661 PRO A C 1
ATOM 5122 O O . PRO A 1 661 ? -33.743 0.642 55.059 1.00 51.19 661 PRO A O 1
ATOM 5125 N N . SER A 1 662 ? -34.532 2.570 55.926 1.00 38.97 662 SER A N 1
ATOM 5126 C CA . SER A 1 662 ? -33.391 3.469 55.784 1.00 38.97 662 SER A CA 1
ATOM 5127 C C . SER A 1 662 ? -32.431 3.370 56.978 1.00 38.97 662 SER A C 1
ATOM 5129 O O . SER A 1 662 ? -32.907 3.160 58.094 1.00 38.97 662 SER A O 1
ATOM 5131 N N . ALA A 1 663 ? -31.156 3.699 56.728 1.00 40.16 663 ALA A N 1
ATOM 5132 C CA . ALA A 1 663 ? -30.069 4.167 57.620 1.00 40.16 663 ALA A CA 1
ATOM 5133 C C . ALA A 1 663 ? -28.810 3.290 57.444 1.00 40.16 663 ALA A C 1
ATOM 5135 O O . ALA A 1 663 ? -28.924 2.079 57.343 1.00 40.16 663 ALA A O 1
ATOM 5136 N N . GLY A 1 664 ? -27.585 3.808 57.391 1.00 36.72 664 GLY A N 1
ATOM 5137 C CA . GLY A 1 664 ? -27.104 5.154 57.673 1.00 36.72 664 GLY A CA 1
ATOM 5138 C C . GLY A 1 664 ? -25.651 5.326 57.214 1.00 36.72 664 GLY A C 1
ATOM 5139 O O . GLY A 1 664 ? -25.027 4.401 56.703 1.00 36.72 664 GLY A O 1
ATOM 5140 N N . ALA A 1 665 ? -25.174 6.555 57.371 1.00 42.06 665 ALA A N 1
ATOM 5141 C CA . ALA A 1 665 ? -23.883 7.063 56.937 1.00 42.06 665 ALA A CA 1
ATOM 5142 C C . ALA A 1 665 ? -22.685 6.563 57.761 1.00 42.06 665 ALA A C 1
ATOM 5144 O O . ALA A 1 665 ? -22.795 6.379 58.975 1.00 42.06 665 ALA A O 1
ATOM 5145 N N . SER A 1 666 ? -21.536 6.504 57.085 1.00 45.69 666 SER A N 1
ATOM 5146 C CA . SER A 1 666 ? -20.205 6.926 57.548 1.00 45.69 666 SER A CA 1
ATOM 5147 C C . SER A 1 666 ? -19.307 7.092 56.331 1.00 45.69 666 SER A C 1
ATOM 5149 O O . SER A 1 666 ? -19.277 6.118 55.543 1.00 45.69 666 SER A O 1
#

Radius of gyration: 32.11 Å; chains: 1; bounding box: 90×104×113 Å